Protein AF-0000000075744786 (afdb_homodimer)

Foldseek 3Di:
DDDAQEEAECQLLCFAQNPPHDPVSLLVVLVLRLVLPGQEYEEEAEDDVSLVRCVVCVVVSLCSCVVSNHAYAEYEYEQQLCQDPDPVSNVVSLVSLLSSLVSCVVRVYQEYEYEQFAPPWAWDDPDDVQQCQQQVHDTDTGGDPPDDLVVSVVSSLVSVLSSQVSNVVSNHAYEYEAACRGNRNELVSQLVSCVSSVDPSYAYAAEPLRHLLVVDPSLVSLVSRQPRHAHYEDAAAASHHSAGFAPPPYDDPVLSNLLSCVVRLHQHHYYRNHRDPVCSVPRSVRSSNNVVVVSVSNVVNVND/DDDAQEEAECQLLCFAQNPPHDPVSLLVVLVLRLVLPGQEYEEEAEDDVSLVRCVVCVVVSLVSCVVSNHAYAEYEYEDQLCQDPDPVSNVVSLVSLLSSLVSCVVRPYQEYEYEQFAPPWDWDDPDDVQQCQQQVHDTDTGGDPPDDLVVSVVSSLVSVLSSQVSNVVSNHAYEYEAACRGNRNELVSQLVSCVSSVDPSYAYAAEPLRHLLVVDPSLVSLVSRQPRHAHYEDAAAASNHSARFAPPPYDDPVLSNLLSCVVRLHQHHYYHNHRDPVCSVPRSVRSSNNVVVVSVSNVVNVND

Sequence (608 aa):
MGSPRINLAWLYAITKYGYPPRITDFFSFIDDAVRLGFKAIELEVYGEDNLRAVEEERVRLRDFIESHGLKVVNVAGIFPQLLSPIDGIRERGLELFRRSVELAVFFNADLTQTDTFTPPIEFTGPKPYSTGIVFAERYRVRIPTDFSWRVFWSLLVNAMRGCSRIALDHGLRFAIEPRVGESVANSDAMLRLIDEVNMDNFGAVLDVGHLNAAKELIPLSIEKLGDKILYVHASDNDGRDNYHWSPGRGVVDWDAVFEGLRKFNFRGYVAIDVGGQDIKERLDEEVTQARVFIEEAGSRHGLWMGSPRINLAWLYAITKYGYPPRITDFFSFIDDAVRLGFKAIELEVYGEDNLRAVEEERVRLRDFIESHGLKVVNVAGIFPQLLSPIDGIRERGLELFRRSVELAVFFNADLTQTDTFTPPIEFTGPKPYSTGIVFAERYRVRIPTDFSWRVFWSLLVNAMRGCSRIALDHGLRFAIEPRVGESVANSDAMLRLIDEVNMDNFGAVLDVGHLNAAKELIPLSIEKLGDKILYVHASDNDGRDNYHWSPGRGVVDWDAVFEGLRKFNFRGYVAIDVGGQDIKERLDEEVTQARVFIEEAGSRHGLW

Structure (mmCIF, N/CA/C/O backbone):
data_AF-0000000075744786-model_v1
#
loop_
_entity.id
_entity.type
_entity.pdbx_description
1 polymer 'Xylose isomerase domain protein TIM barrel'
#
loop_
_atom_site.group_PDB
_atom_site.id
_atom_site.type_symbol
_atom_site.label_atom_id
_atom_site.label_alt_id
_atom_site.label_comp_id
_atom_site.label_asym_id
_atom_site.label_entity_id
_atom_site.label_seq_id
_atom_site.pdbx_PDB_ins_code
_atom_site.Cartn_x
_atom_site.Cartn_y
_atom_site.Cartn_z
_atom_site.occupancy
_atom_site.B_iso_or_equiv
_atom_site.auth_seq_id
_atom_site.auth_comp_id
_atom_site.auth_asym_id
_atom_site.auth_atom_id
_atom_site.pdbx_PDB_model_num
ATOM 1 N N . MET A 1 1 ? 20.484 31.344 5.016 1 51.19 1 MET A N 1
ATOM 2 C CA . MET A 1 1 ? 19.797 30.078 5.184 1 51.19 1 MET A CA 1
ATOM 3 C C . MET A 1 1 ? 18.422 30.281 5.797 1 51.19 1 MET A C 1
ATOM 5 O O . MET A 1 1 ? 18.25 31.094 6.707 1 51.19 1 MET A O 1
ATOM 9 N N . GLY A 1 2 ? 17.266 29.953 5.078 1 72.69 2 GLY A N 1
ATOM 10 C CA . GLY A 1 2 ? 15.945 30.359 5.535 1 72.69 2 GLY A CA 1
ATOM 11 C C . GLY A 1 2 ? 15.531 29.688 6.836 1 72.69 2 GLY A C 1
ATOM 12 O O . GLY A 1 2 ? 16.203 28.766 7.309 1 72.69 2 GLY A O 1
ATOM 13 N N . SER A 1 3 ? 14.672 30.188 7.586 1 89.25 3 SER A N 1
ATOM 14 C CA . SER A 1 3 ? 14.148 29.656 8.844 1 89.25 3 SER A CA 1
ATOM 15 C C . SER A 1 3 ? 13.477 28.312 8.648 1 89.25 3 SER A C 1
ATOM 17 O O . SER A 1 3 ? 12.812 28.078 7.633 1 89.25 3 SER A O 1
ATOM 19 N N . PRO A 1 4 ? 13.758 27.406 9.602 1 94.81 4 PRO A N 1
ATOM 20 C CA . PRO A 1 4 ? 13.133 26.094 9.492 1 94.81 4 PRO A CA 1
ATOM 21 C C . PRO A 1 4 ? 11.609 26.172 9.375 1 94.81 4 PRO A C 1
ATOM 23 O O . PRO A 1 4 ? 10.969 26.922 10.109 1 94.81 4 PRO A O 1
ATOM 26 N N . ARG A 1 5 ? 11.102 25.5 8.422 1 97.88 5 ARG A N 1
ATOM 27 C CA . ARG A 1 5 ? 9.656 25.391 8.227 1 97.88 5 ARG A CA 1
ATOM 28 C C . ARG A 1 5 ? 9.109 24.141 8.922 1 97.88 5 ARG A C 1
ATOM 30 O O . ARG A 1 5 ? 8.766 23.156 8.273 1 97.88 5 ARG A O 1
ATOM 37 N N . ILE A 1 6 ? 9.078 24.219 10.242 1 98.56 6 ILE A N 1
ATOM 38 C CA . ILE A 1 6 ? 8.656 23.141 11.117 1 98.56 6 ILE A CA 1
ATOM 39 C C . ILE A 1 6 ? 7.473 23.594 11.969 1 98.56 6 ILE A C 1
ATOM 41 O O . ILE A 1 6 ? 7.445 24.734 12.445 1 98.56 6 ILE A O 1
ATOM 45 N N . ASN A 1 7 ? 6.52 22.797 12.109 1 98.81 7 ASN A N 1
ATOM 46 C CA . ASN A 1 7 ? 5.379 23.141 12.953 1 98.81 7 ASN A CA 1
ATOM 47 C C . ASN A 1 7 ? 4.941 21.953 13.812 1 98.81 7 ASN A C 1
ATOM 49 O O . ASN A 1 7 ? 5.355 20.828 13.57 1 98.81 7 ASN A O 1
ATOM 53 N N . LEU A 1 8 ? 4.152 22.203 14.867 1 98.88 8 LEU A N 1
ATOM 54 C CA . LEU A 1 8 ? 3.537 21.172 15.695 1 98.88 8 LEU A CA 1
ATOM 55 C C . LEU A 1 8 ? 2.236 20.688 15.07 1 98.88 8 LEU A C 1
ATOM 57 O O . LEU A 1 8 ? 1.346 21.484 14.766 1 98.88 8 LEU A O 1
ATOM 61 N N . ALA A 1 9 ? 2.16 19.375 14.828 1 98.75 9 ALA A N 1
ATOM 62 C CA . ALA A 1 9 ? 0.962 18.781 14.242 1 98.75 9 ALA A CA 1
ATOM 63 C C . ALA A 1 9 ? -0.13 18.609 15.289 1 98.75 9 ALA A C 1
ATOM 65 O O . ALA A 1 9 ? 0.149 18.609 16.5 1 98.75 9 ALA A O 1
ATOM 66 N N . TRP A 1 10 ? -1.286 18.375 14.828 1 98.62 10 TRP A N 1
ATOM 67 C CA . TRP A 1 10 ? -2.479 18.344 15.672 1 98.62 10 TRP A CA 1
ATOM 68 C C . TRP A 1 10 ? -2.512 17.062 16.516 1 98.62 10 TRP A C 1
ATOM 70 O O . TRP A 1 10 ? -3.217 17 17.516 1 98.62 10 TRP A O 1
ATOM 80 N N . LEU A 1 11 ? -1.758 16.047 16.094 1 98.38 11 LEU A N 1
ATOM 81 C CA . LEU A 1 11 ? -1.729 14.789 16.828 1 98.38 11 LEU A CA 1
ATOM 82 C C . LEU A 1 11 ? -1.315 15.023 18.281 1 98.38 11 LEU A C 1
ATOM 84 O O . LEU A 1 11 ? -1.771 14.312 19.188 1 98.38 11 LEU A O 1
ATOM 88 N N . TYR A 1 12 ? -0.511 16.016 18.516 1 98.81 12 TYR A N 1
ATOM 89 C CA . TYR A 1 12 ? -0.149 16.375 19.875 1 98.81 12 TYR A CA 1
ATOM 90 C C . TYR A 1 12 ? -1.391 16.703 20.703 1 98.81 12 TYR A C 1
ATOM 92 O O . TYR A 1 12 ? -1.559 16.172 21.812 1 98.81 12 TYR A O 1
ATOM 100 N N . ALA A 1 13 ? -2.258 17.547 20.172 1 98.69 13 ALA A N 1
ATOM 101 C CA . ALA A 1 13 ? -3.482 17.938 20.875 1 98.69 13 ALA A CA 1
ATOM 102 C C . ALA A 1 13 ? -4.387 16.719 21.094 1 98.69 13 ALA A C 1
ATOM 104 O O . ALA A 1 13 ? -4.961 16.562 22.188 1 98.69 13 ALA A O 1
ATOM 105 N N . ILE A 1 14 ? -4.473 15.891 20.062 1 98.12 14 ILE A N 1
ATOM 106 C CA . ILE A 1 14 ? -5.305 14.695 20.156 1 98.12 14 ILE A CA 1
ATOM 107 C C . ILE A 1 14 ? -4.797 13.812 21.297 1 98.12 14 ILE A C 1
ATOM 109 O O . ILE A 1 14 ? -5.582 13.312 22.109 1 98.12 14 ILE A O 1
ATOM 113 N N . THR A 1 15 ? -3.508 13.609 21.328 1 98.19 15 THR A N 1
ATOM 114 C CA . THR A 1 15 ? -2.896 12.727 22.312 1 98.19 15 THR A CA 1
ATOM 115 C C . THR A 1 15 ? -3.07 13.289 23.719 1 98.19 15 THR A C 1
ATOM 117 O O . THR A 1 15 ? -3.426 12.555 24.656 1 98.19 15 THR A O 1
ATOM 120 N N . LYS A 1 16 ? -2.857 14.555 23.844 1 98.06 16 LYS A N 1
ATOM 121 C CA . LYS A 1 16 ? -2.799 15.172 25.156 1 98.06 16 LYS A CA 1
ATOM 122 C C . LYS A 1 16 ? -4.195 15.477 25.688 1 98.06 16 LYS A C 1
ATOM 124 O O . LYS A 1 16 ? -4.465 15.32 26.875 1 98.06 16 LYS A O 1
ATOM 129 N N . TYR A 1 17 ? -5.188 15.891 24.812 1 97.81 17 TYR A N 1
ATOM 130 C CA . TYR A 1 17 ? -6.434 16.484 25.312 1 97.81 17 TYR A CA 1
ATOM 131 C C . TYR A 1 17 ? -7.637 15.664 24.844 1 97.81 17 TYR A C 1
ATOM 133 O O . TYR A 1 17 ? -8.773 15.945 25.234 1 97.81 17 TYR A O 1
ATOM 141 N N . GLY A 1 18 ? -7.453 14.633 24.031 1 96.12 18 GLY A N 1
ATOM 142 C CA . GLY A 1 18 ? -8.555 13.836 23.516 1 96.12 18 GLY A CA 1
ATOM 143 C C . GLY A 1 18 ? -9.039 14.297 22.156 1 96.12 18 GLY A C 1
ATOM 144 O O . GLY A 1 18 ? -8.602 15.336 21.656 1 96.12 18 GLY A O 1
ATOM 145 N N . TYR A 1 19 ? -9.992 13.531 21.5 1 94.06 19 TYR A N 1
ATOM 146 C CA . TYR A 1 19 ? -10.438 13.828 20.156 1 94.06 19 TYR A CA 1
ATOM 147 C C . TYR A 1 19 ? -11.961 13.805 20.062 1 94.06 19 TYR A C 1
ATOM 149 O O . TYR A 1 19 ? -12.594 12.828 20.469 1 94.06 19 TYR A O 1
ATOM 157 N N . PRO A 1 20 ? -12.562 14.914 19.547 1 95.06 20 PRO A N 1
ATOM 158 C CA . PRO A 1 20 ? -11.891 16.172 19.203 1 95.06 20 PRO A CA 1
ATOM 159 C C . PRO A 1 20 ? -11.617 17.047 20.422 1 95.06 20 PRO A C 1
ATOM 161 O O . PRO A 1 20 ? -12.398 17.031 21.375 1 95.06 20 PRO A O 1
ATOM 164 N N . PRO A 1 21 ? -10.531 17.781 20.312 1 94.56 21 PRO A N 1
ATOM 165 C CA . PRO A 1 21 ? -10.289 18.688 21.438 1 94.56 21 PRO A CA 1
ATOM 166 C C . PRO A 1 21 ? -11.359 19.781 21.547 1 94.56 21 PRO A C 1
ATOM 168 O O . PRO A 1 21 ? -11.898 20.234 20.531 1 94.56 21 PRO A O 1
ATOM 171 N N . ARG A 1 22 ? -11.617 20.172 22.922 1 95.25 22 ARG A N 1
ATOM 172 C CA . ARG A 1 22 ? -12.523 21.297 23.172 1 95.25 22 ARG A CA 1
ATOM 173 C C . ARG A 1 22 ? -11.844 22.625 22.844 1 95.25 22 ARG A C 1
ATOM 175 O O . ARG A 1 22 ? -10.617 22.703 22.781 1 95.25 22 ARG A O 1
ATOM 182 N N . ILE A 1 23 ? -12.648 23.578 22.562 1 97.5 23 ILE A N 1
ATOM 183 C CA . ILE A 1 23 ? -12.117 24.891 22.188 1 97.5 23 ILE A CA 1
ATOM 184 C C . ILE A 1 23 ? -11.109 25.359 23.234 1 97.5 23 ILE A C 1
ATOM 186 O O . ILE A 1 23 ? -10.094 25.969 22.891 1 97.5 23 ILE A O 1
ATOM 190 N N . THR A 1 24 ? -11.305 25.125 24.484 1 97.81 24 THR A N 1
ATOM 191 C CA . THR A 1 24 ? -10.352 25.516 25.531 1 97.81 24 THR A CA 1
ATOM 192 C C . THR A 1 24 ? -9.016 24.812 25.328 1 97.81 24 THR A C 1
ATOM 194 O O . THR A 1 24 ? -7.961 25.359 25.656 1 97.81 24 THR A O 1
ATOM 197 N N . ASP A 1 25 ? -9.086 23.562 24.812 1 98.19 25 ASP A N 1
ATOM 198 C CA . ASP A 1 25 ? -7.875 22.781 24.562 1 98.19 25 ASP A CA 1
ATOM 199 C C . ASP A 1 25 ? -7.09 23.359 23.375 1 98.19 25 ASP A C 1
ATOM 201 O O . ASP A 1 25 ? -5.879 23.141 23.266 1 98.19 25 ASP A O 1
ATOM 205 N N . PHE A 1 26 ? -7.789 24.062 22.484 1 98.56 26 PHE A N 1
ATOM 206 C CA . PHE A 1 26 ? -7.074 24.766 21.422 1 98.56 26 PHE A CA 1
ATOM 207 C C . PHE A 1 26 ? -6.09 25.781 22.016 1 98.56 26 PHE A C 1
ATOM 209 O O . PHE A 1 26 ? -4.934 25.844 21.594 1 98.56 26 PHE A O 1
ATOM 216 N N . PHE A 1 27 ? -6.562 26.562 22.953 1 98.62 27 PHE A N 1
ATOM 217 C CA . PHE A 1 27 ? -5.707 27.547 23.594 1 98.62 27 PHE A CA 1
ATOM 218 C C . PHE A 1 27 ? -4.566 26.875 24.344 1 98.62 27 PHE A C 1
ATOM 220 O O . PHE A 1 27 ? -3.422 27.328 24.281 1 98.62 27 PHE A O 1
ATOM 227 N N . SER A 1 28 ? -4.852 25.781 25.047 1 98.69 28 SER A N 1
ATOM 228 C CA . SER A 1 28 ? -3.814 25.031 25.75 1 98.69 28 SER A CA 1
ATOM 229 C C . SER A 1 28 ? -2.768 24.5 24.766 1 98.69 28 SER A C 1
ATOM 231 O O . SER A 1 28 ? -1.574 24.484 25.078 1 98.69 28 SER A O 1
ATOM 233 N N . PHE A 1 29 ? -3.262 24.031 23.688 1 98.75 29 PHE A N 1
ATOM 234 C CA . PHE A 1 29 ? -2.383 23.531 22.625 1 98.75 29 PHE A CA 1
ATOM 235 C C . PHE A 1 29 ? -1.436 24.641 22.156 1 98.75 29 PHE A C 1
ATOM 237 O O . PHE A 1 29 ? -0.245 24.391 21.953 1 98.75 29 PHE A O 1
ATOM 244 N N . ILE A 1 30 ? -1.916 25.828 21.984 1 98.75 30 ILE A N 1
ATOM 245 C CA . ILE A 1 30 ? -1.112 26.969 21.562 1 98.75 30 ILE A CA 1
ATOM 246 C C . ILE A 1 30 ? -0.05 27.281 22.609 1 98.75 30 ILE A C 1
ATOM 248 O O . ILE A 1 30 ? 1.122 27.469 22.281 1 98.75 30 ILE A O 1
ATOM 252 N N . ASP A 1 31 ? -0.468 27.234 23.859 1 98.75 31 ASP A N 1
ATOM 253 C CA . ASP A 1 31 ? 0.482 27.438 24.938 1 98.75 31 ASP A CA 1
ATOM 254 C C . ASP A 1 31 ? 1.591 26.391 24.906 1 98.75 31 ASP A C 1
ATOM 256 O O . ASP A 1 31 ? 2.764 26.719 25.109 1 98.75 31 ASP A O 1
ATOM 260 N N . ASP A 1 32 ? 1.202 25.203 24.703 1 98.81 32 ASP A N 1
ATOM 261 C CA . ASP A 1 32 ? 2.166 24.109 24.641 1 98.81 32 ASP A CA 1
ATOM 262 C C . ASP A 1 32 ? 3.137 24.281 23.484 1 98.81 32 ASP A C 1
ATOM 264 O O . ASP A 1 32 ? 4.336 24.047 23.625 1 98.81 32 ASP A O 1
ATOM 268 N N . ALA A 1 33 ? 2.6 24.656 22.344 1 98.88 33 ALA A N 1
ATOM 269 C CA . ALA A 1 33 ? 3.447 24.859 21.172 1 98.88 33 ALA A CA 1
ATOM 270 C C . ALA A 1 33 ? 4.527 25.906 21.469 1 98.88 33 ALA A C 1
ATOM 272 O O . ALA A 1 33 ? 5.695 25.703 21.125 1 98.88 33 ALA A O 1
ATOM 273 N N . VAL A 1 34 ? 4.113 27.016 22.094 1 98.62 34 VAL A N 1
ATOM 274 C CA . VAL A 1 34 ? 5.055 28.078 22.453 1 98.62 34 VAL A CA 1
ATOM 275 C C . VAL A 1 34 ? 6.09 27.531 23.438 1 98.62 34 VAL A C 1
ATOM 277 O O . VAL A 1 34 ? 7.297 27.703 23.25 1 98.62 34 VAL A O 1
ATOM 280 N N . ARG A 1 35 ? 5.625 26.828 24.422 1 98.62 35 ARG A N 1
ATOM 281 C CA . ARG A 1 35 ? 6.492 26.266 25.453 1 98.62 35 ARG A CA 1
ATOM 282 C C . ARG A 1 35 ? 7.5 25.297 24.859 1 98.62 35 ARG A C 1
ATOM 284 O O . ARG A 1 35 ? 8.648 25.234 25.312 1 98.62 35 ARG A O 1
ATOM 291 N N . LEU A 1 36 ? 7.117 24.609 23.875 1 98.62 36 LEU A N 1
ATOM 292 C CA . LEU A 1 36 ? 7.941 23.547 23.281 1 98.62 36 LEU A CA 1
ATOM 293 C C . LEU A 1 36 ? 8.828 24.109 22.188 1 98.62 36 LEU A C 1
ATOM 295 O O . LEU A 1 36 ? 9.602 23.359 21.578 1 98.62 36 LEU A O 1
ATOM 299 N N . GLY A 1 37 ? 8.641 25.391 21.844 1 97.75 37 GLY A N 1
ATOM 300 C CA . GLY A 1 37 ? 9.602 26.062 20.984 1 97.75 37 GLY A CA 1
ATOM 301 C C . GLY A 1 37 ? 9.172 26.141 19.531 1 97.75 37 GLY A C 1
ATOM 302 O O . GLY A 1 37 ? 9.992 26.406 18.656 1 97.75 37 GLY A O 1
ATOM 303 N N . PHE A 1 38 ? 7.922 25.938 19.266 1 98.56 38 PHE A N 1
ATOM 304 C CA . PHE A 1 38 ? 7.445 26 17.891 1 98.56 38 PHE A CA 1
ATOM 305 C C . PHE A 1 38 ? 7.094 27.422 17.5 1 98.56 38 PHE A C 1
ATOM 307 O O . PHE A 1 38 ? 6.75 28.25 18.359 1 98.56 38 PHE A O 1
ATOM 314 N N . LYS A 1 39 ? 7.199 27.688 16.188 1 97.94 39 LYS A N 1
ATOM 315 C CA . LYS A 1 39 ? 6.82 28.984 15.641 1 97.94 39 LYS A CA 1
ATOM 316 C C . LYS A 1 39 ? 5.645 28.844 14.672 1 97.94 39 LYS A C 1
ATOM 318 O O . LYS A 1 39 ? 5.156 29.844 14.141 1 97.94 39 LYS A O 1
ATOM 323 N N . ALA A 1 40 ? 5.215 27.641 14.477 1 98.75 40 ALA A N 1
ATOM 324 C CA . ALA A 1 40 ? 4.078 27.359 13.609 1 98.75 40 ALA A CA 1
ATOM 325 C C . ALA A 1 40 ? 3.285 26.156 14.109 1 98.75 40 ALA A C 1
ATOM 327 O O . ALA A 1 40 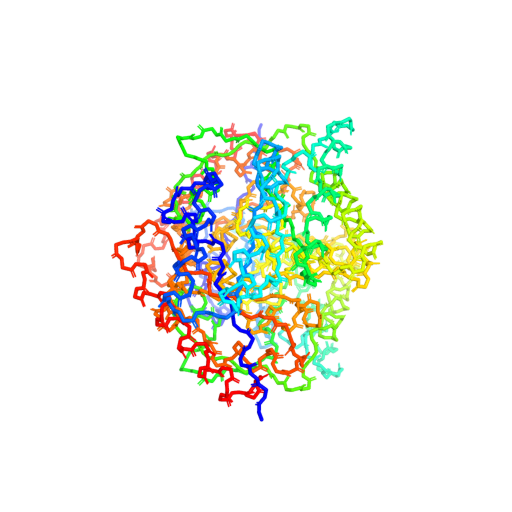? 3.822 25.312 14.82 1 98.75 40 ALA A O 1
ATOM 328 N N . ILE A 1 41 ? 1.977 26.141 13.75 1 98.88 41 ILE A N 1
ATOM 329 C CA . ILE A 1 41 ? 1.08 25.078 14.172 1 98.88 41 ILE A CA 1
ATOM 330 C C . ILE A 1 41 ? 0.093 24.75 13.047 1 98.88 41 ILE A C 1
ATOM 332 O O . ILE A 1 41 ? 0.023 25.484 12.055 1 98.88 41 ILE A O 1
ATOM 336 N N . GLU A 1 42 ? -0.56 23.625 13.125 1 98.69 42 GLU A N 1
ATOM 337 C CA . GLU A 1 42 ? -1.77 23.359 12.359 1 98.69 42 GLU A CA 1
ATOM 338 C C . GLU A 1 42 ? -2.99 23.25 13.266 1 98.69 42 GLU A C 1
ATOM 340 O O . GLU A 1 42 ? -2.854 23.016 14.469 1 98.69 42 GLU A O 1
ATOM 345 N N . LEU A 1 43 ? -4.137 23.516 12.781 1 98.75 43 LEU A N 1
ATOM 346 C CA . LEU A 1 43 ? -5.406 23.328 13.477 1 98.75 43 LEU A CA 1
ATOM 347 C C . LEU A 1 43 ? -6.289 22.328 12.742 1 98.75 43 LEU A C 1
ATOM 349 O O . LEU A 1 43 ? -6.184 22.172 11.523 1 98.75 43 LEU A O 1
ATOM 353 N N . GLU A 1 44 ? -7.074 21.672 13.5 1 98.62 44 GLU A N 1
ATOM 354 C CA . GLU A 1 44 ? -8.031 20.734 12.938 1 98.62 44 GLU A CA 1
ATOM 355 C C . GLU A 1 44 ? -9.422 20.922 13.547 1 98.62 44 GLU A C 1
ATOM 357 O O . GLU A 1 44 ? -9.547 21.141 14.75 1 98.62 44 GLU A O 1
ATOM 362 N N . VAL A 1 45 ? -10.438 20.969 12.703 1 98.12 45 VAL A N 1
ATOM 363 C CA . VAL A 1 45 ? -11.828 20.969 13.164 1 98.12 45 VAL A CA 1
ATOM 364 C C . VAL A 1 45 ? -12.508 19.656 12.742 1 98.12 45 VAL A C 1
ATOM 366 O O . VAL A 1 45 ? -12.305 19.172 11.625 1 98.12 45 VAL A O 1
ATOM 369 N N . TYR A 1 46 ? -13.203 19.078 13.656 1 97.94 46 TYR A N 1
ATOM 370 C CA . TYR A 1 46 ? -13.875 17.812 13.422 1 97.94 46 TYR A CA 1
ATOM 371 C C . TYR A 1 46 ? -15.383 17.953 13.617 1 97.94 46 TYR A C 1
ATOM 373 O O . TYR A 1 46 ? -15.852 18.172 14.742 1 97.94 46 TYR A O 1
ATOM 381 N N . GLY A 1 47 ? -16.141 17.766 12.602 1 97.69 47 GLY A N 1
ATOM 382 C CA . GLY A 1 47 ? -17.594 17.797 12.703 1 97.69 47 GLY A CA 1
ATOM 383 C C . GLY A 1 47 ? -18.156 19.203 12.836 1 97.69 47 GLY A C 1
ATOM 384 O O . GLY A 1 47 ? -17.391 20.156 13.016 1 97.69 47 GLY A O 1
ATOM 385 N N . GLU A 1 48 ? -19.406 19.25 12.766 1 97.5 48 GLU A N 1
ATOM 386 C CA . GLU A 1 48 ? -20.094 20.531 12.695 1 97.5 48 GLU A CA 1
ATOM 387 C C . GLU A 1 48 ? -20.031 21.266 14.039 1 97.5 48 GLU A C 1
ATOM 389 O O . GLU A 1 48 ? -19.859 22.484 14.078 1 97.5 48 GLU A O 1
ATOM 394 N N . ASP A 1 49 ? -20.156 20.578 15.117 1 97.81 49 ASP A N 1
ATOM 395 C CA . ASP A 1 49 ? -20.156 21.203 16.438 1 97.81 49 ASP A CA 1
ATOM 396 C C . ASP A 1 49 ? -18.797 21.797 16.766 1 97.81 49 ASP A C 1
ATOM 398 O O . ASP A 1 49 ? -18.719 22.922 17.266 1 97.81 49 ASP A O 1
ATOM 402 N N . ASN A 1 50 ? -17.781 21.031 16.5 1 98.19 50 ASN A N 1
ATOM 403 C CA . ASN A 1 50 ? -16.422 21.531 16.719 1 98.19 50 ASN A CA 1
ATOM 404 C C . ASN A 1 50 ? -16.109 22.719 15.828 1 98.19 50 ASN A C 1
ATOM 406 O O . ASN A 1 50 ? -15.508 23.703 16.281 1 98.19 50 ASN A O 1
ATOM 410 N N . LEU A 1 51 ? -16.562 22.672 14.602 1 98.44 51 LEU A N 1
ATOM 411 C CA . LEU A 1 51 ? -16.391 23.766 13.656 1 98.44 51 LEU A CA 1
ATOM 412 C C . LEU A 1 51 ? -17.062 25.031 14.18 1 98.44 51 LEU A C 1
ATOM 414 O O . LEU A 1 51 ? -16.469 26.109 14.18 1 98.44 51 LEU A O 1
ATOM 418 N N . ARG A 1 52 ? -18.266 24.891 14.633 1 98.31 52 ARG A N 1
ATOM 419 C CA . ARG A 1 52 ? -19.016 26.016 15.156 1 98.31 52 ARG A CA 1
ATOM 420 C C . ARG A 1 52 ? -18.312 26.641 16.359 1 98.31 52 ARG A C 1
ATOM 422 O O . ARG A 1 52 ? -18.234 27.875 16.469 1 98.31 52 ARG A O 1
ATOM 429 N N . ALA A 1 53 ? -17.797 25.844 17.188 1 98.44 53 ALA A N 1
ATOM 430 C CA . ALA A 1 53 ? -17.109 26.344 18.375 1 98.44 53 ALA A CA 1
ATOM 431 C C . ALA A 1 53 ? -15.867 27.141 17.984 1 98.44 53 ALA A C 1
ATOM 433 O O . ALA A 1 53 ? -15.602 28.203 18.578 1 98.44 53 ALA A O 1
ATOM 434 N N . VAL A 1 54 ? -15.148 26.641 17.047 1 98.56 54 VAL A N 1
ATOM 435 C CA . VAL A 1 54 ? -13.938 27.328 16.594 1 98.56 54 VAL A CA 1
ATOM 436 C C . VAL A 1 54 ? -14.32 28.641 15.906 1 98.56 54 VAL A C 1
ATOM 438 O O . VAL A 1 54 ? -13.68 29.672 16.125 1 98.56 54 VAL A O 1
ATOM 441 N N . GLU A 1 55 ? -15.359 28.609 15.094 1 98.56 55 GLU A N 1
ATOM 442 C CA . GLU A 1 55 ? -15.836 29.812 14.414 1 98.56 55 GLU A CA 1
ATOM 443 C C . GLU A 1 55 ? -16.234 30.891 15.414 1 98.56 55 GLU A C 1
ATOM 445 O O . GLU A 1 55 ? -15.914 32.062 15.219 1 98.56 55 GLU A O 1
ATOM 450 N N . GLU A 1 56 ? -16.844 30.484 16.406 1 98.62 56 GLU A N 1
ATOM 451 C CA . GLU A 1 56 ? -17.312 31.438 17.422 1 98.62 56 GLU A CA 1
ATOM 452 C C . GLU A 1 56 ? -16.156 32.094 18.141 1 98.62 56 GLU A C 1
ATOM 454 O O . GLU A 1 56 ? -16.25 33.25 18.547 1 98.62 56 GLU A O 1
ATOM 459 N N . GLU A 1 57 ? -15.078 31.391 18.266 1 98.62 57 GLU A N 1
ATOM 460 C CA . GLU A 1 57 ? -13.938 31.906 19.016 1 98.62 57 GLU A CA 1
ATOM 461 C C . GLU A 1 57 ? -12.797 32.312 18.094 1 98.62 57 GLU A C 1
ATOM 463 O O . GLU A 1 57 ? -11.68 32.562 18.547 1 98.62 57 GLU A O 1
ATOM 468 N N . ARG A 1 58 ? -13.062 32.375 16.812 1 98.5 58 ARG A N 1
ATOM 469 C CA . ARG A 1 58 ? -11.992 32.469 15.82 1 98.5 58 ARG A CA 1
ATOM 470 C C . ARG A 1 58 ? -11.172 33.75 16.016 1 98.5 58 ARG A C 1
ATOM 472 O O . ARG A 1 58 ? -9.953 33.719 15.844 1 98.5 58 ARG A O 1
ATOM 479 N N . VAL A 1 59 ? -11.773 34.906 16.406 1 98.81 59 VAL A N 1
ATOM 480 C CA . VAL A 1 59 ? -11.055 36.156 16.594 1 98.81 59 VAL A CA 1
ATOM 481 C C . VAL A 1 59 ? -10.117 36.031 17.797 1 98.81 59 VAL A C 1
ATOM 483 O O . VAL A 1 59 ? -8.938 36.375 17.719 1 98.81 59 VAL A O 1
ATOM 486 N N . ARG A 1 60 ? -10.664 35.562 18.891 1 98.69 60 ARG A N 1
ATOM 487 C CA . ARG A 1 60 ? -9.852 35.375 20.094 1 98.69 60 ARG A CA 1
ATOM 488 C C . ARG A 1 60 ? -8.703 34.406 19.828 1 98.69 60 ARG A C 1
ATOM 490 O O . ARG A 1 60 ? -7.582 34.625 20.297 1 98.69 60 ARG A O 1
ATOM 497 N N . LEU A 1 61 ? -9.023 33.375 19.188 1 98.62 61 LEU A N 1
ATOM 498 C CA . LEU A 1 61 ? -8.008 32.375 18.859 1 98.62 61 LEU A CA 1
ATOM 499 C C . LEU A 1 61 ? -6.914 32.969 17.984 1 98.62 61 LEU A C 1
ATOM 501 O O . LEU A 1 61 ? -5.727 32.781 18.234 1 98.62 61 LEU A O 1
ATOM 505 N N . ARG A 1 62 ? -7.293 33.688 16.906 1 98.56 62 ARG A N 1
ATOM 506 C CA . ARG A 1 62 ? -6.328 34.344 16.031 1 98.56 62 ARG A CA 1
ATOM 507 C C . ARG A 1 62 ? -5.43 35.281 16.828 1 98.56 62 ARG A C 1
ATOM 509 O O . ARG A 1 62 ? -4.207 35.25 16.688 1 98.56 62 ARG A O 1
ATOM 516 N N . ASP A 1 63 ? -6.051 36.094 17.641 1 98.62 63 ASP A N 1
ATOM 517 C CA . ASP A 1 63 ? -5.289 37.062 18.422 1 98.62 63 ASP A CA 1
ATOM 518 C C . ASP A 1 63 ? -4.309 36.375 19.359 1 98.62 63 ASP A C 1
ATOM 520 O O . ASP A 1 63 ? -3.182 36.812 19.547 1 98.62 63 ASP A O 1
ATOM 524 N N . PHE A 1 64 ? -4.793 35.312 19.953 1 98.69 64 PHE A N 1
ATOM 525 C CA . PHE A 1 64 ? -3.957 34.531 20.859 1 98.69 64 PHE A CA 1
ATOM 526 C C . PHE A 1 64 ? -2.771 33.906 20.109 1 98.69 64 PHE A C 1
ATOM 528 O O . PHE A 1 64 ? -1.635 34 20.578 1 98.69 64 PHE A O 1
ATOM 535 N N . ILE A 1 65 ? -2.975 33.375 18.969 1 98.75 65 ILE A N 1
ATOM 536 C CA . ILE A 1 65 ? -1.936 32.781 18.141 1 98.75 65 ILE A CA 1
ATOM 537 C C . ILE A 1 65 ? -0.92 33.844 17.734 1 98.75 65 ILE A C 1
ATOM 539 O O . ILE A 1 65 ? 0.286 33.656 17.922 1 98.75 65 ILE A O 1
ATOM 543 N N . GLU A 1 66 ? -1.403 35 17.266 1 98.19 66 GLU A N 1
ATOM 544 C CA . GLU A 1 66 ? -0.545 36.062 16.766 1 98.19 66 GLU A CA 1
ATOM 545 C C . GLU A 1 66 ? 0.25 36.688 17.891 1 98.19 66 GLU A C 1
ATOM 547 O O . GLU A 1 66 ? 1.415 37.062 17.719 1 98.19 66 GLU A O 1
ATOM 552 N N . SER A 1 67 ? -0.393 36.844 19.016 1 98.25 67 SER A N 1
ATOM 553 C CA . SER A 1 67 ? 0.28 37.469 20.156 1 98.25 67 SER A CA 1
ATOM 554 C C . SER A 1 67 ? 1.445 36.625 20.641 1 98.25 67 SER A C 1
ATOM 556 O O . SER A 1 67 ? 2.373 37.125 21.281 1 98.25 67 SER A O 1
ATOM 558 N N . HIS A 1 68 ? 1.437 35.375 20.375 1 98.25 68 HIS A N 1
ATOM 559 C CA . HIS A 1 68 ? 2.508 34.469 20.781 1 98.25 68 HIS A CA 1
ATOM 560 C C . HIS A 1 68 ? 3.506 34.25 19.641 1 98.25 68 HIS A C 1
ATOM 562 O O . HIS A 1 68 ? 4.414 33.406 19.766 1 98.25 68 HIS A O 1
ATOM 568 N N . GLY A 1 69 ? 3.262 34.906 18.562 1 97.38 69 GLY A N 1
ATOM 569 C CA . GLY A 1 69 ? 4.191 34.875 17.438 1 97.38 69 GLY A CA 1
ATOM 570 C C . GLY A 1 69 ? 4.105 33.562 16.656 1 97.38 69 GLY A C 1
ATOM 571 O O . GLY A 1 69 ? 5.07 33.188 16 1 97.38 69 GLY A O 1
ATOM 572 N N . LEU A 1 70 ? 2.998 32.844 16.75 1 98.38 70 LEU A N 1
ATOM 573 C CA . LEU A 1 70 ? 2.805 31.594 16.031 1 98.38 70 LEU A CA 1
ATOM 574 C C . LEU A 1 70 ? 2.123 31.844 14.688 1 98.38 70 LEU A C 1
ATOM 576 O O . LEU A 1 70 ? 1.365 32.812 14.531 1 98.38 70 LEU A O 1
ATOM 580 N N . LYS A 1 71 ? 2.422 30.969 13.773 1 97.94 71 LYS A N 1
ATOM 581 C CA . LYS A 1 71 ? 1.764 30.938 12.469 1 97.94 71 LYS A CA 1
ATOM 582 C C . LYS A 1 71 ? 0.934 29.672 12.305 1 97.94 71 LYS A C 1
ATOM 584 O O . LYS A 1 71 ? 1.351 28.594 12.727 1 97.94 71 LYS A O 1
ATOM 589 N N . VAL A 1 72 ? -0.232 29.797 11.672 1 98.81 72 VAL A N 1
ATOM 590 C CA . VAL A 1 72 ? -1.029 28.641 11.297 1 98.81 72 VAL A CA 1
ATOM 591 C C . VAL A 1 72 ? -0.709 28.234 9.859 1 98.81 72 VAL A C 1
ATOM 593 O O . VAL A 1 72 ? -0.91 29.016 8.93 1 98.81 72 VAL A O 1
ATOM 596 N N . VAL A 1 73 ? -0.276 26.984 9.656 1 98.31 73 VAL A N 1
ATOM 597 C CA . VAL A 1 73 ? 0.198 26.594 8.328 1 98.31 73 VAL A CA 1
ATOM 598 C C . VAL A 1 73 ? -0.89 25.812 7.602 1 98.31 73 VAL A C 1
ATOM 600 O O . VAL A 1 73 ? -0.911 25.766 6.371 1 98.31 73 VAL A O 1
ATOM 603 N N . ASN A 1 74 ? -1.727 25.172 8.32 1 98.69 74 ASN A N 1
ATOM 604 C CA . ASN A 1 74 ? -2.758 24.281 7.809 1 98.69 74 ASN A CA 1
ATOM 605 C C . ASN A 1 74 ? -3.988 24.266 8.711 1 98.69 74 ASN A C 1
ATOM 607 O O . ASN A 1 74 ? -3.867 24.312 9.938 1 98.69 74 ASN A O 1
ATOM 611 N N . VAL A 1 75 ? -5.168 24.328 8.125 1 98.88 75 VAL A N 1
ATOM 612 C CA . VAL A 1 75 ? -6.418 24.047 8.828 1 98.88 75 VAL A CA 1
ATOM 613 C C . VAL A 1 75 ? -7.109 22.844 8.188 1 98.88 75 VAL A C 1
ATOM 615 O O . VAL A 1 75 ? -7.594 22.938 7.055 1 98.88 75 VAL A O 1
ATOM 618 N N . ALA A 1 76 ? -7.148 21.797 8.922 1 98.75 76 ALA A N 1
ATOM 619 C CA . ALA A 1 76 ? -7.777 20.578 8.43 1 98.75 76 ALA A CA 1
ATOM 620 C C . ALA A 1 76 ? -9.25 20.5 8.836 1 98.75 76 ALA A C 1
ATOM 622 O O . ALA A 1 76 ? -9.586 20.75 10 1 98.75 76 ALA A O 1
ATOM 623 N N . GLY A 1 77 ? -10.109 20.297 7.879 1 98.69 77 GLY A N 1
ATOM 624 C CA . GLY A 1 77 ? -11.523 20.047 8.133 1 98.69 77 GLY A CA 1
ATOM 625 C C . GLY A 1 77 ? -11.922 18.594 7.926 1 98.69 77 GLY A C 1
ATOM 626 O O . GLY A 1 77 ? -11.852 18.078 6.805 1 98.69 77 GLY A O 1
ATOM 627 N N . ILE A 1 78 ? -12.391 17.969 8.977 1 98.38 78 ILE A N 1
ATOM 628 C CA . ILE A 1 78 ? -12.703 16.547 8.945 1 98.38 78 ILE A CA 1
ATOM 629 C C . ILE A 1 78 ? -14.219 16.344 9.031 1 98.38 78 ILE A C 1
ATOM 631 O O . ILE A 1 78 ? -14.812 16.5 10.094 1 98.38 78 ILE A O 1
ATOM 635 N N . PHE A 1 79 ? -14.773 16 7.891 1 98.19 79 PHE A N 1
ATOM 636 C CA . PHE A 1 79 ? -16.219 15.867 7.785 1 98.19 79 PHE A CA 1
ATOM 637 C C . PHE A 1 79 ? -16.594 14.586 7.035 1 98.19 79 PHE A C 1
ATOM 639 O O . PHE A 1 79 ? -16.719 14.602 5.809 1 98.19 79 PHE A O 1
ATOM 646 N N . PRO A 1 80 ? -16.906 13.453 7.73 1 94.88 80 PRO A N 1
ATOM 647 C CA . PRO A 1 80 ? -17.219 12.18 7.082 1 94.88 80 PRO A CA 1
ATOM 648 C C . PRO A 1 80 ? -18.375 12.281 6.09 1 94.88 80 PRO A C 1
ATOM 650 O O . PRO A 1 80 ? -18.484 11.461 5.18 1 94.88 80 PRO A O 1
ATOM 653 N N . GLN A 1 81 ? -19.219 13.344 6.246 1 96.44 81 GLN A N 1
ATOM 654 C CA . GLN A 1 81 ? -20.344 13.586 5.34 1 96.44 81 GLN A CA 1
ATOM 655 C C . GLN A 1 81 ? -19.875 13.711 3.898 1 96.44 81 GLN A C 1
ATOM 657 O O . GLN A 1 81 ? -20.625 13.453 2.963 1 96.44 81 GLN A O 1
ATOM 662 N N . LEU A 1 82 ? -18.609 14.031 3.723 1 97.62 82 LEU A N 1
ATOM 663 C CA . LEU A 1 82 ? -18.047 14.312 2.402 1 97.62 82 LEU A CA 1
ATOM 664 C C . LEU A 1 82 ? -18.141 13.078 1.506 1 97.62 82 LEU A C 1
ATOM 666 O O . LEU A 1 82 ? -18.203 13.203 0.281 1 97.62 82 LEU A O 1
ATOM 670 N N . LEU A 1 83 ? -18.125 11.867 2.164 1 96.75 83 LEU A N 1
ATOM 671 C CA . LEU A 1 83 ? -18.078 10.641 1.366 1 96.75 83 LEU A CA 1
ATOM 672 C C . LEU A 1 83 ? -19.359 9.82 1.562 1 96.75 83 LEU A C 1
ATOM 674 O O . LEU A 1 83 ? -19.359 8.609 1.335 1 96.75 83 LEU A O 1
ATOM 678 N N . SER A 1 84 ? -20.422 10.477 1.96 1 95 84 SER A N 1
ATOM 679 C CA . SER A 1 84 ? -21.719 9.812 2.053 1 95 84 SER A CA 1
ATOM 680 C C . SER A 1 84 ? -22.281 9.484 0.671 1 95 84 SER A C 1
ATOM 682 O O . SER A 1 84 ? -22.156 10.289 -0.256 1 95 84 SER A O 1
ATOM 684 N N . PRO A 1 85 ? -22.844 8.32 0.527 1 91.25 85 PRO A N 1
ATOM 685 C CA . PRO A 1 85 ? -23.5 7.996 -0.748 1 91.25 85 PRO A CA 1
ATOM 686 C C . PRO A 1 85 ? -24.781 8.781 -0.967 1 91.25 85 PRO A C 1
ATOM 688 O O . PRO A 1 85 ? -25.344 8.758 -2.066 1 91.25 85 PRO A O 1
ATOM 691 N N . ILE A 1 86 ? -25.25 9.406 0.073 1 93.62 86 ILE A N 1
ATOM 692 C CA . ILE A 1 86 ? -26.469 10.188 -0.018 1 93.62 86 ILE A CA 1
ATOM 693 C C . ILE A 1 86 ? -26.141 11.625 -0.42 1 93.62 86 ILE A C 1
ATOM 695 O O . ILE A 1 86 ? -25.438 12.336 0.304 1 93.62 86 ILE A O 1
ATOM 699 N N . ASP A 1 87 ? -26.719 12.07 -1.46 1 93.25 87 ASP A N 1
ATOM 700 C CA . ASP A 1 87 ? -26.375 13.359 -2.066 1 93.25 87 ASP A CA 1
ATOM 701 C C . ASP A 1 87 ? -26.562 14.5 -1.066 1 93.25 87 ASP A C 1
ATOM 703 O O . ASP A 1 87 ? -25.672 15.336 -0.912 1 93.25 87 ASP A O 1
ATOM 707 N N . GLY A 1 88 ? -27.656 14.578 -0.407 1 95.69 88 GLY A N 1
ATOM 708 C CA . GLY A 1 88 ? -27.922 15.641 0.544 1 95.69 88 GLY A CA 1
ATOM 709 C C . GLY A 1 88 ? -26.906 15.719 1.661 1 95.69 88 GLY A C 1
ATOM 710 O O . GLY A 1 88 ? -26.516 16.812 2.078 1 95.69 88 GLY A O 1
ATOM 711 N N . ILE A 1 89 ? -26.5 14.625 2.09 1 97.19 89 ILE A N 1
ATOM 712 C CA . ILE A 1 89 ? -25.5 14.547 3.152 1 97.19 89 ILE A CA 1
ATOM 713 C C . ILE A 1 89 ? -24.141 14.969 2.611 1 97.19 89 ILE A C 1
ATOM 715 O O . ILE A 1 89 ? -23.406 15.695 3.273 1 97.19 89 ILE A O 1
ATOM 719 N N . ARG A 1 90 ? -23.781 14.531 1.428 1 96.75 90 ARG A N 1
ATOM 720 C CA . ARG A 1 90 ? -22.531 14.891 0.792 1 96.75 90 ARG A CA 1
ATOM 721 C C . ARG A 1 90 ? -22.453 16.391 0.556 1 96.75 90 ARG A C 1
ATOM 723 O O . ARG A 1 90 ? -21.391 17 0.739 1 96.75 90 ARG A O 1
ATOM 730 N N . GLU A 1 91 ? -23.562 17.016 0.145 1 97.31 91 GLU A N 1
ATOM 731 C CA . GLU A 1 91 ? -23.609 18.453 -0.056 1 97.31 91 GLU A CA 1
ATOM 732 C C . GLU A 1 91 ? -23.359 19.203 1.25 1 97.31 91 GLU A C 1
ATOM 734 O O . GLU A 1 91 ? -22.688 20.234 1.262 1 97.31 91 GLU A O 1
ATOM 739 N N . ARG A 1 92 ? -23.969 18.672 2.275 1 98.06 92 ARG A N 1
ATOM 740 C CA . ARG A 1 92 ? -23.703 19.25 3.588 1 98.06 92 ARG A CA 1
ATOM 741 C C . ARG A 1 92 ? -22.219 19.156 3.951 1 98.06 92 ARG A C 1
ATOM 743 O O . ARG A 1 92 ? -21.656 20.078 4.535 1 98.06 92 ARG A O 1
ATOM 750 N N . GLY A 1 93 ? -21.625 18.047 3.629 1 98.31 93 GLY A N 1
ATOM 751 C CA . GLY A 1 93 ? -20.188 17.875 3.842 1 98.31 93 GLY A CA 1
ATOM 752 C C . GLY A 1 93 ? -19.359 18.922 3.127 1 98.31 93 GLY A C 1
ATOM 753 O O . GLY A 1 93 ? -18.438 19.484 3.709 1 98.31 93 GLY A O 1
ATOM 754 N N . LEU A 1 94 ? -19.734 19.219 1.92 1 98.5 94 LEU A N 1
ATOM 755 C CA . LEU A 1 94 ? -19.031 20.219 1.133 1 98.5 94 LEU A CA 1
ATOM 756 C C . LEU A 1 94 ? -19.219 21.609 1.729 1 98.5 94 LEU A C 1
ATOM 758 O O . LEU A 1 94 ? -18.281 22.422 1.725 1 98.5 94 LEU A O 1
ATOM 762 N N . GLU A 1 95 ? -20.359 21.844 2.223 1 98.69 95 GLU A N 1
ATOM 763 C CA . GLU A 1 95 ? -20.609 23.125 2.873 1 98.69 95 GLU A CA 1
ATOM 764 C C . GLU A 1 95 ? -19.766 23.281 4.133 1 98.69 95 GLU A C 1
ATOM 766 O O . GLU A 1 95 ? -19.203 24.359 4.375 1 98.69 95 GLU A O 1
ATOM 771 N N . LEU A 1 96 ? -19.766 22.266 4.906 1 98.81 96 LEU A N 1
ATOM 772 C CA . LEU A 1 96 ? -18.938 22.297 6.113 1 98.81 96 LEU A CA 1
ATOM 773 C C . LEU A 1 96 ? -17.469 22.484 5.762 1 98.81 96 LEU A C 1
ATOM 775 O O . LEU A 1 96 ? -16.75 23.234 6.43 1 98.81 96 LEU A O 1
ATOM 779 N N . PHE A 1 97 ? -17.047 21.797 4.73 1 98.88 97 PHE A N 1
ATOM 780 C CA . PHE A 1 97 ? -15.656 21.938 4.285 1 98.88 97 PHE A CA 1
ATOM 781 C C . PHE A 1 97 ? -15.375 23.375 3.854 1 98.88 97 PHE A C 1
ATOM 783 O O . PHE A 1 97 ? -14.32 23.922 4.172 1 98.88 97 PHE A O 1
ATOM 790 N N . ARG A 1 98 ? -16.266 23.969 3.107 1 98.88 98 ARG A N 1
ATOM 791 C CA . ARG A 1 98 ? -16.125 25.359 2.705 1 98.88 98 ARG A CA 1
ATOM 792 C C . ARG A 1 98 ? -15.914 26.266 3.92 1 98.88 98 ARG A C 1
ATOM 794 O O . ARG A 1 98 ? -15.047 27.141 3.908 1 98.88 98 ARG A O 1
ATOM 801 N N . ARG A 1 99 ? -16.672 26.047 4.93 1 98.88 99 ARG A N 1
ATOM 802 C CA . ARG A 1 99 ? -16.547 26.844 6.148 1 98.88 99 ARG A CA 1
ATOM 803 C C . ARG A 1 99 ? -15.172 26.641 6.789 1 98.88 99 ARG A C 1
ATOM 805 O O . ARG A 1 99 ? -14.578 27.594 7.312 1 98.88 99 ARG A O 1
ATOM 812 N N . SER A 1 100 ? -14.68 25.406 6.75 1 98.88 100 SER A N 1
ATOM 813 C CA . SER A 1 100 ? -13.344 25.156 7.285 1 98.88 100 SER A CA 1
ATOM 814 C C . SER A 1 100 ? -12.273 25.844 6.441 1 98.88 100 SER A C 1
ATOM 816 O O . SER A 1 100 ? -11.258 26.297 6.969 1 98.88 100 SER A O 1
ATOM 818 N N . VAL A 1 101 ? -12.492 25.891 5.152 1 98.88 101 VAL A N 1
ATOM 819 C CA . VAL A 1 101 ? -11.586 26.594 4.246 1 98.88 101 VAL A CA 1
ATOM 820 C C . VAL A 1 101 ? -11.602 28.094 4.559 1 98.88 101 VAL A C 1
ATOM 822 O O . VAL A 1 101 ? -10.547 28.734 4.566 1 98.88 101 VAL A O 1
ATOM 825 N N . GLU A 1 102 ? -12.711 28.609 4.824 1 98.88 102 GLU A N 1
ATOM 826 C CA . GLU A 1 102 ? -12.828 30.016 5.211 1 98.88 102 GLU A CA 1
ATOM 827 C C . GLU A 1 102 ? -12.07 30.297 6.504 1 98.88 102 GLU A C 1
ATOM 829 O O . GLU A 1 102 ? -11.477 31.359 6.664 1 98.88 102 GLU A O 1
ATOM 834 N N . LEU A 1 103 ? -12.102 29.359 7.41 1 98.81 103 LEU A N 1
ATOM 835 C CA . LEU A 1 103 ? -11.297 29.484 8.625 1 98.81 103 LEU A CA 1
ATOM 836 C C . LEU A 1 103 ? -9.812 29.5 8.289 1 98.81 103 LEU A C 1
ATOM 838 O O . LEU A 1 103 ? -9.047 30.266 8.898 1 98.81 103 LEU A O 1
ATOM 842 N N . ALA A 1 104 ? -9.43 28.625 7.355 1 98.88 104 ALA A N 1
ATOM 843 C CA . ALA A 1 104 ? -8.031 28.609 6.941 1 98.88 104 ALA A CA 1
ATOM 844 C C . ALA A 1 104 ? -7.598 29.969 6.41 1 98.88 104 ALA A C 1
ATOM 846 O O . ALA A 1 104 ? -6.531 30.484 6.777 1 98.88 104 ALA A O 1
ATOM 847 N N . VAL A 1 105 ? -8.422 30.562 5.605 1 98.81 105 VAL A N 1
ATOM 848 C CA . VAL A 1 105 ? -8.148 31.891 5.078 1 98.81 105 VAL A CA 1
ATOM 849 C C . VAL A 1 105 ? -8.062 32.906 6.223 1 98.81 105 VAL A C 1
ATOM 851 O O . VAL A 1 105 ? -7.156 33.719 6.266 1 98.81 105 VAL A O 1
ATOM 854 N N . PHE A 1 106 ? -8.984 32.781 7.133 1 98.81 106 PHE A N 1
ATOM 855 C CA . PHE A 1 106 ? -9.062 33.688 8.273 1 98.81 106 PHE A CA 1
ATOM 856 C C . PHE A 1 106 ? -7.777 33.656 9.094 1 98.81 106 PHE A C 1
ATOM 858 O O . PHE A 1 106 ? -7.32 34.656 9.609 1 98.81 106 PHE A O 1
ATOM 865 N N . PHE A 1 107 ? -7.195 32.5 9.242 1 98.75 107 PHE A N 1
ATOM 866 C CA . PHE A 1 107 ? -5.988 32.312 10.039 1 98.75 107 PHE A CA 1
ATOM 867 C C . PHE A 1 107 ? -4.742 32.5 9.18 1 98.75 107 PHE A C 1
ATOM 869 O O . PHE A 1 107 ? -3.627 32.219 9.641 1 98.75 107 PHE A O 1
ATOM 876 N N . ASN A 1 108 ? -4.891 32.844 7.914 1 98.25 108 ASN A N 1
ATOM 877 C CA . ASN A 1 108 ? -3.822 33.094 6.957 1 98.25 108 ASN A CA 1
ATOM 878 C C . ASN A 1 108 ? -3.008 31.844 6.664 1 98.25 108 ASN A C 1
ATOM 880 O O . ASN A 1 108 ? -1.785 31.906 6.516 1 98.25 108 ASN A O 1
ATOM 884 N N . ALA A 1 109 ? -3.676 30.719 6.707 1 98.38 109 ALA A N 1
ATOM 885 C CA . ALA A 1 109 ? -3.037 29.469 6.293 1 98.38 109 ALA A CA 1
ATOM 886 C C . ALA A 1 109 ? -2.982 29.359 4.773 1 98.38 109 ALA A C 1
ATOM 888 O O . ALA A 1 109 ? -3.809 29.953 4.07 1 98.38 109 ALA A O 1
ATOM 889 N N . ASP A 1 110 ? -1.993 28.609 4.25 1 95.69 110 ASP A N 1
ATOM 890 C CA . ASP A 1 110 ? -1.857 28.438 2.805 1 95.69 110 ASP A CA 1
ATOM 891 C C . ASP A 1 110 ? -2.355 27.078 2.361 1 95.69 110 ASP A C 1
ATOM 893 O O . ASP A 1 110 ? -2.445 26.797 1.163 1 95.69 110 ASP A O 1
ATOM 897 N N . LEU A 1 111 ? -2.713 26.234 3.352 1 98.56 111 LEU A N 1
ATOM 898 C CA . LEU A 1 111 ? -3.064 24.844 3.084 1 98.56 111 LEU A CA 1
ATOM 899 C C . LEU A 1 111 ? -4.324 24.438 3.848 1 98.56 111 LEU A C 1
ATOM 901 O O . LEU A 1 111 ? -4.559 24.922 4.961 1 98.56 111 LEU A O 1
ATOM 905 N N . THR A 1 112 ? -5.156 23.719 3.188 1 98.88 112 THR A N 1
ATOM 906 C CA . THR A 1 112 ? -6.223 23 3.877 1 98.88 112 THR A CA 1
ATOM 907 C C . THR A 1 112 ? -6.176 21.516 3.547 1 98.88 112 THR A C 1
ATOM 909 O O . THR A 1 112 ? -5.484 21.109 2.613 1 98.88 112 THR A O 1
ATOM 912 N N . GLN A 1 113 ? -6.852 20.75 4.355 1 98.56 113 GLN A N 1
ATOM 913 C CA . GLN A 1 113 ? -6.723 19.297 4.316 1 98.56 113 GLN A CA 1
ATOM 914 C C . GLN A 1 113 ? -8.008 18.609 4.785 1 98.56 113 GLN A C 1
ATOM 916 O O . GLN A 1 113 ? -8.797 19.203 5.523 1 98.56 113 GLN A O 1
ATOM 921 N N . THR A 1 114 ? -8.242 17.453 4.277 1 98.12 114 THR A N 1
ATOM 922 C CA . THR A 1 114 ? -9.258 16.562 4.84 1 98.12 114 THR A CA 1
ATOM 923 C C . THR A 1 114 ? -8.797 15.109 4.762 1 98.12 114 THR A C 1
ATOM 925 O O . THR A 1 114 ? -7.656 14.828 4.391 1 98.12 114 THR A O 1
ATOM 928 N N . ASP A 1 115 ? -9.586 14.195 5.309 1 94.5 115 ASP A N 1
ATOM 929 C CA . ASP A 1 115 ? -9.328 12.758 5.273 1 94.5 115 ASP A CA 1
ATOM 930 C C . ASP A 1 115 ? -10.203 12.07 4.234 1 94.5 115 ASP A C 1
ATOM 932 O O . ASP A 1 115 ? -11.148 12.672 3.711 1 94.5 115 ASP A O 1
ATOM 936 N N . THR A 1 116 ? -9.812 10.844 3.918 1 93.88 116 THR A N 1
ATOM 937 C CA . THR A 1 116 ? -10.648 10.039 3.031 1 93.88 116 THR A CA 1
ATOM 938 C C . THR A 1 116 ? -11.375 8.945 3.811 1 93.88 116 THR A C 1
ATOM 940 O O . THR A 1 116 ? -12.164 8.188 3.24 1 93.88 116 THR A O 1
ATOM 943 N N . PHE A 1 117 ? -11.18 8.867 5.094 1 90.88 117 PHE A N 1
ATOM 944 C CA . PHE A 1 117 ? -11.961 8.102 6.055 1 90.88 117 PHE A CA 1
ATOM 945 C C . PHE A 1 117 ? -11.914 6.609 5.723 1 90.88 117 PHE A C 1
ATOM 947 O O . PHE A 1 117 ? -11.383 6.215 4.684 1 90.88 117 PHE A O 1
ATOM 954 N N . THR A 1 118 ? -12.398 5.758 6.648 1 88.44 118 THR A N 1
ATOM 955 C CA . THR A 1 118 ? -12.602 4.332 6.418 1 88.44 118 THR A CA 1
ATOM 956 C C . THR A 1 118 ? -13.688 4.102 5.371 1 88.44 118 THR A C 1
ATOM 958 O O . THR A 1 118 ? -14.711 4.793 5.371 1 88.44 118 THR A O 1
ATOM 961 N N . PRO A 1 119 ? -13.414 3.232 4.438 1 89.19 119 PRO A N 1
ATOM 962 C CA . PRO A 1 119 ? -14.5 2.918 3.496 1 89.19 119 PRO A CA 1
ATOM 963 C C . PRO A 1 119 ? -15.75 2.395 4.191 1 89.19 119 PRO A C 1
ATOM 965 O O . PRO A 1 119 ? -15.672 1.896 5.316 1 89.19 119 PRO A O 1
ATOM 968 N N . PRO A 1 120 ? -16.922 2.594 3.588 1 88.12 120 PRO A N 1
ATOM 969 C CA . PRO A 1 120 ? -18.172 2.186 4.223 1 88.12 120 PRO A CA 1
ATOM 970 C C . PRO A 1 120 ? -18.375 0.672 4.207 1 88.12 120 PRO A C 1
ATOM 972 O O . PRO A 1 120 ? -19.281 0.171 3.523 1 88.12 120 PRO A O 1
ATOM 975 N N . ILE A 1 121 ? -17.625 0.025 5.016 1 86.69 121 ILE A N 1
ATOM 976 C CA . ILE A 1 121 ? -17.719 -1.425 5.156 1 86.69 121 ILE A CA 1
ATOM 977 C C . ILE A 1 121 ? -18.141 -1.783 6.578 1 86.69 121 ILE A C 1
ATOM 979 O O . ILE A 1 121 ? -18.219 -0.91 7.445 1 86.69 121 ILE A O 1
ATOM 983 N N . GLU A 1 122 ? -18.453 -2.992 6.785 1 86.38 122 GLU A N 1
ATOM 984 C CA . GLU A 1 122 ? -19.031 -3.398 8.062 1 86.38 122 GLU A CA 1
ATOM 985 C C . GLU A 1 122 ? -17.984 -4.051 8.961 1 86.38 122 GLU A C 1
ATOM 987 O O . GLU A 1 122 ? -17.344 -5.027 8.57 1 86.38 122 GLU A O 1
ATOM 992 N N . PHE A 1 123 ? -17.875 -3.492 10.094 1 79.88 123 PHE A N 1
ATOM 993 C CA . PHE A 1 123 ? -17 -4.078 11.094 1 79.88 123 PHE A CA 1
ATOM 994 C C . PHE A 1 123 ? -17.75 -5.078 11.961 1 79.88 123 PHE A C 1
ATOM 996 O O . PHE A 1 123 ? -18.875 -4.809 12.398 1 79.88 123 PHE A O 1
ATOM 1003 N N . THR A 1 124 ? -17.297 -6.238 12.211 1 79.69 124 THR A N 1
ATOM 1004 C CA . THR A 1 124 ? -17.984 -7.27 12.977 1 79.69 124 THR A CA 1
ATOM 1005 C C . THR A 1 124 ? -17.188 -7.648 14.219 1 79.69 124 THR A C 1
ATOM 1007 O O . THR A 1 124 ? -17.656 -8.445 15.039 1 79.69 124 THR A O 1
ATOM 1010 N N . GLY A 1 125 ? -16.188 -6.996 14.562 1 74.75 125 GLY A N 1
ATOM 1011 C CA . GLY A 1 125 ? -15.375 -7.301 15.742 1 74.75 125 GLY A CA 1
ATOM 1012 C C . GLY A 1 125 ? -15.461 -6.23 16.812 1 74.75 125 GLY A C 1
ATOM 1013 O O . GLY A 1 125 ? -16.234 -5.285 16.688 1 74.75 125 GLY A O 1
ATOM 1014 N N . PRO A 1 126 ? -14.805 -6.504 17.984 1 73.44 126 PRO A N 1
ATOM 1015 C CA . PRO A 1 126 ? -14.883 -5.605 19.141 1 73.44 126 PRO A CA 1
ATOM 1016 C C . PRO A 1 126 ? -14.211 -4.258 18.875 1 73.44 126 PRO A C 1
ATOM 1018 O O . PRO A 1 126 ? -14.484 -3.281 19.578 1 73.44 126 PRO A O 1
ATOM 1021 N N . LYS A 1 127 ? -13.336 -4.289 17.922 1 72.81 127 LYS A N 1
ATOM 1022 C CA . LYS A 1 127 ? -12.648 -3.051 17.562 1 72.81 127 LYS A CA 1
ATOM 1023 C C . LYS A 1 127 ? -12.766 -2.771 16.062 1 72.81 127 LYS A C 1
ATOM 1025 O O . LYS A 1 127 ? -12.828 -3.701 15.258 1 72.81 127 LYS A O 1
ATOM 1030 N N . PRO A 1 128 ? -12.773 -1.437 15.82 1 73.69 128 PRO A N 1
ATOM 1031 C CA . PRO A 1 128 ? -12.75 -1.13 14.391 1 73.69 128 PRO A CA 1
ATOM 1032 C C . PRO A 1 128 ? -11.547 -1.731 13.672 1 73.69 128 PRO A C 1
ATOM 1034 O O . PRO A 1 128 ? -10.445 -1.775 14.234 1 73.69 128 PRO A O 1
ATOM 1037 N N . TYR A 1 129 ? -11.766 -2.178 12.445 1 75.62 129 TYR A N 1
ATOM 1038 C CA . TYR A 1 129 ? -10.695 -2.812 11.688 1 75.62 129 TYR A CA 1
ATOM 1039 C C . TYR A 1 129 ? -9.5 -1.878 11.539 1 75.62 129 TYR A C 1
ATOM 1041 O O . TYR A 1 129 ? -8.352 -2.322 11.539 1 75.62 129 TYR A O 1
ATOM 1049 N N . SER A 1 130 ? -9.812 -0.613 11.477 1 76.62 130 SER A N 1
ATOM 1050 C CA . SER A 1 130 ? -8.758 0.374 11.25 1 76.62 130 SER A CA 1
ATOM 1051 C C . SER A 1 130 ? -7.758 0.382 12.398 1 76.62 130 SER A C 1
ATOM 1053 O O . SER A 1 130 ? -6.57 0.625 12.195 1 76.62 130 SER A O 1
ATOM 1055 N N . THR A 1 131 ? -8.273 0.011 13.586 1 75.94 131 THR A N 1
ATOM 1056 C CA . THR A 1 131 ? -7.391 -0.114 14.742 1 75.94 131 THR A CA 1
ATOM 1057 C C . THR A 1 131 ? -6.617 -1.43 14.695 1 75.94 131 THR A C 1
ATOM 1059 O O . THR A 1 131 ? -5.43 -1.469 15.008 1 75.94 131 THR A O 1
ATOM 1062 N N . GLY A 1 132 ? -7.324 -2.408 14.289 1 78.06 132 GLY A N 1
ATOM 1063 C CA . GLY A 1 132 ? -6.699 -3.717 14.203 1 78.06 1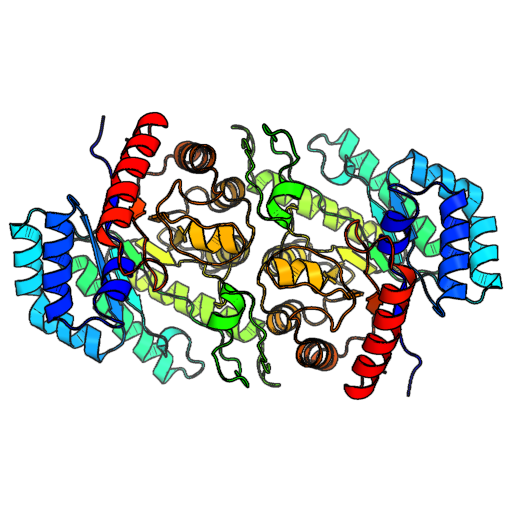32 GLY A CA 1
ATOM 1064 C C . GLY A 1 132 ? -5.59 -3.779 13.172 1 78.06 132 GLY A C 1
ATOM 1065 O O . GLY A 1 132 ? -4.527 -4.348 13.43 1 78.06 132 GLY A O 1
ATOM 1066 N N . ILE A 1 133 ? -5.758 -3.104 12.086 1 77.44 133 ILE A N 1
ATOM 1067 C CA . ILE A 1 133 ? -4.82 -3.178 10.977 1 77.44 133 ILE A CA 1
ATOM 1068 C C . ILE A 1 133 ? -3.521 -2.463 11.344 1 77.44 133 ILE A C 1
ATOM 1070 O O . ILE A 1 133 ? -2.434 -2.918 10.984 1 77.44 133 ILE A O 1
ATOM 1074 N N . VAL A 1 134 ? -3.639 -1.481 12.141 1 79.25 134 VAL A N 1
ATOM 1075 C CA . VAL A 1 134 ? -2.492 -0.627 12.438 1 79.25 134 VAL A CA 1
ATOM 1076 C C . VAL A 1 134 ? -1.584 -1.31 13.453 1 79.25 134 VAL A C 1
ATOM 1078 O O . VAL A 1 134 ? -0.384 -1.03 13.508 1 79.25 134 VAL A O 1
ATOM 1081 N N . PHE A 1 135 ? -2.164 -2.322 14.219 1 76.75 135 PHE A N 1
ATOM 1082 C CA . PHE A 1 135 ? -1.372 -2.969 15.258 1 76.75 135 PHE A CA 1
ATOM 1083 C C . PHE A 1 135 ? -1.356 -4.48 15.062 1 76.75 135 PHE A C 1
ATOM 1085 O O . PHE A 1 135 ? -1.121 -5.23 16.016 1 76.75 135 PHE A O 1
ATOM 1092 N N . ALA A 1 136 ? -1.768 -4.871 13.93 1 78.94 136 ALA A N 1
ATOM 1093 C CA . ALA A 1 136 ? -1.666 -6.262 13.5 1 78.94 136 ALA A CA 1
ATOM 1094 C C . ALA A 1 136 ? -2.504 -7.172 14.391 1 78.94 136 ALA A C 1
ATOM 1096 O O . ALA A 1 136 ? -2.045 -8.242 14.805 1 78.94 136 ALA A O 1
ATOM 1097 N N . GLU A 1 137 ? -3.588 -6.641 14.766 1 83.44 137 GLU A N 1
ATOM 1098 C CA . GLU A 1 137 ? -4.551 -7.445 15.508 1 83.44 137 GLU A CA 1
ATOM 1099 C C . GLU A 1 137 ? -5.574 -8.078 14.57 1 83.44 137 GLU A C 1
ATOM 1101 O O . GLU A 1 137 ? -5.863 -7.547 13.5 1 83.44 137 GLU A O 1
ATOM 1106 N N . ARG A 1 138 ? -6.113 -9.219 15.039 1 84.06 138 ARG A N 1
ATOM 1107 C CA . ARG A 1 138 ? -7.152 -9.875 14.25 1 84.06 138 ARG A CA 1
ATOM 1108 C C . ARG A 1 138 ? -8.414 -9.023 14.18 1 84.06 138 ARG A C 1
ATOM 1110 O O . ARG A 1 138 ? -8.797 -8.383 15.164 1 84.06 138 ARG A O 1
ATOM 1117 N N . TYR A 1 139 ? -8.961 -8.984 13.039 1 81.62 139 TYR A N 1
ATOM 1118 C CA . TYR A 1 139 ? -10.219 -8.281 12.812 1 81.62 139 TYR A CA 1
ATOM 1119 C C . TYR A 1 139 ? -11.102 -9.047 11.828 1 81.62 139 TYR A C 1
ATOM 1121 O O . TYR A 1 139 ? -10.648 -9.992 11.188 1 81.62 139 TYR A O 1
ATOM 1129 N N . ARG A 1 140 ? -12.328 -8.68 11.898 1 84 140 ARG A N 1
ATOM 1130 C CA . ARG A 1 140 ? -13.273 -9.211 10.922 1 84 140 ARG A CA 1
ATOM 1131 C C . ARG A 1 140 ? -14.07 -8.086 10.266 1 84 140 ARG A C 1
ATOM 1133 O O . ARG A 1 140 ? -14.492 -7.145 10.938 1 84 140 ARG A O 1
ATOM 1140 N N . VAL A 1 141 ? -14.086 -8.211 8.984 1 86.56 141 VAL A N 1
ATOM 1141 C CA . VAL A 1 141 ? -14.852 -7.211 8.242 1 86.56 141 VAL A CA 1
ATOM 1142 C C . VAL A 1 141 ? -15.75 -7.906 7.219 1 86.56 141 VAL A C 1
ATOM 1144 O O . VAL A 1 141 ? -15.445 -9.016 6.777 1 86.56 141 VAL A O 1
ATOM 1147 N N . ARG A 1 142 ? -16.844 -7.324 6.98 1 87.94 142 ARG A N 1
ATOM 1148 C CA . ARG A 1 142 ? -17.75 -7.77 5.922 1 87.94 142 ARG A CA 1
ATOM 1149 C C . ARG A 1 142 ? -17.953 -6.676 4.879 1 87.94 142 ARG A C 1
ATOM 1151 O O . ARG A 1 142 ? -18.25 -5.531 5.227 1 87.94 142 ARG A O 1
ATOM 1158 N N . ILE A 1 143 ? -17.641 -7.035 3.584 1 92.75 143 ILE A N 1
ATOM 1159 C CA . ILE A 1 143 ? -17.969 -6.133 2.482 1 92.75 143 ILE A CA 1
ATOM 1160 C C . ILE A 1 143 ? -19.438 -6.316 2.084 1 92.75 143 ILE A C 1
ATOM 1162 O O . ILE A 1 143 ? -19.844 -7.406 1.68 1 92.75 143 ILE A O 1
ATOM 1166 N N . PRO A 1 144 ? -20.172 -5.266 2.17 1 91.94 144 PRO A N 1
ATOM 1167 C CA . PRO A 1 144 ? -21.578 -5.422 1.753 1 91.94 144 PRO A CA 1
ATOM 1168 C C . PRO A 1 144 ? -21.703 -5.867 0.299 1 91.94 144 PRO A C 1
ATOM 1170 O O . PRO A 1 144 ? -20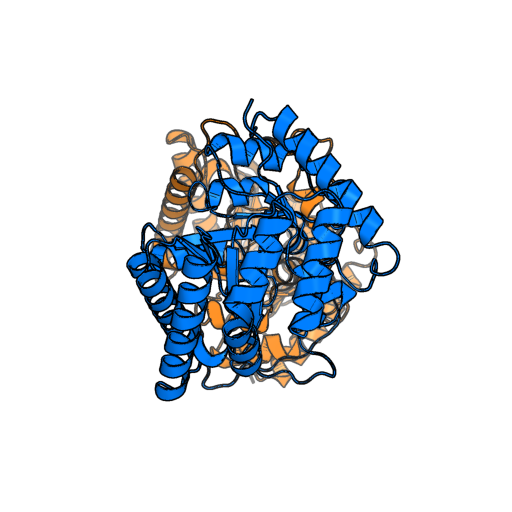.922 -5.441 -0.556 1 91.94 144 PRO A O 1
ATOM 1173 N N . THR A 1 145 ? -22.766 -6.641 0.016 1 90.56 145 THR A N 1
ATOM 1174 C CA . THR A 1 145 ? -22.953 -7.238 -1.301 1 90.56 145 THR A CA 1
ATOM 1175 C C . THR A 1 145 ? -23.172 -6.16 -2.357 1 90.56 145 THR A C 1
ATOM 1177 O O . THR A 1 145 ? -22.797 -6.328 -3.516 1 90.56 145 THR A O 1
ATOM 1180 N N . ASP A 1 146 ? -23.75 -5.047 -1.912 1 92.06 146 ASP A N 1
ATOM 1181 C CA . ASP A 1 146 ? -24.094 -4.008 -2.879 1 92.06 146 ASP A CA 1
ATOM 1182 C C . ASP A 1 146 ? -22.984 -2.957 -2.965 1 92.06 146 ASP A C 1
ATOM 1184 O O . ASP A 1 146 ? -23.078 -2.018 -3.758 1 92.06 146 ASP A O 1
ATOM 1188 N N . PHE A 1 147 ? -21.984 -3.186 -2.232 1 94.81 147 PHE A N 1
ATOM 1189 C CA . PHE A 1 147 ? -20.859 -2.258 -2.273 1 94.81 147 PHE A CA 1
ATOM 1190 C C . PHE A 1 147 ? -20.031 -2.465 -3.539 1 94.81 147 PHE A C 1
ATOM 1192 O O . PHE A 1 147 ? -19.766 -3.602 -3.938 1 94.81 147 PHE A O 1
ATOM 1199 N N . SER A 1 148 ? -19.688 -1.382 -4.164 1 95.88 148 SER A N 1
ATOM 1200 C CA . SER A 1 148 ? -18.797 -1.352 -5.32 1 95.88 148 SER A CA 1
ATOM 1201 C C . SER A 1 148 ? -17.672 -0.344 -5.125 1 95.88 148 SER A C 1
ATOM 1203 O O . SER A 1 148 ? -17.906 0.862 -5.039 1 95.88 148 SER A O 1
ATOM 1205 N N . TRP A 1 149 ? -16.469 -0.84 -5.09 1 96.19 149 TRP A N 1
ATOM 1206 C CA . TRP A 1 149 ? -15.328 0.047 -4.93 1 96.19 149 TRP A CA 1
ATOM 1207 C C . TRP A 1 149 ? -15.266 1.07 -6.059 1 96.19 149 TRP A C 1
ATOM 1209 O O . TRP A 1 149 ? -14.961 2.242 -5.828 1 96.19 149 TRP A O 1
ATOM 1219 N N . ARG A 1 150 ? -15.547 0.617 -7.266 1 95.56 150 ARG A N 1
ATOM 1220 C CA . ARG A 1 150 ? -15.5 1.513 -8.414 1 95.56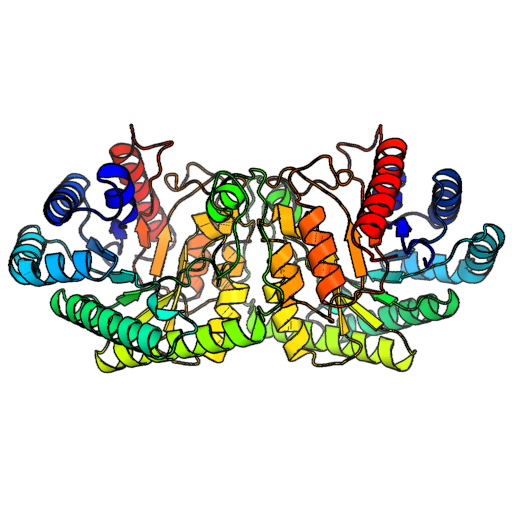 150 ARG A CA 1
ATOM 1221 C C . ARG A 1 150 ? -16.453 2.691 -8.234 1 95.56 150 ARG A C 1
ATOM 1223 O O . ARG A 1 150 ? -16.078 3.84 -8.484 1 95.56 150 ARG A O 1
ATOM 1230 N N . VAL A 1 151 ? -17.656 2.387 -7.758 1 96.38 151 VAL A N 1
ATOM 1231 C CA . VAL A 1 151 ? -18.641 3.428 -7.539 1 96.38 151 VAL A CA 1
ATOM 1232 C C . VAL A 1 151 ? -18.203 4.336 -6.395 1 96.38 151 VAL A C 1
ATOM 1234 O O . VAL A 1 151 ? -18.25 5.562 -6.512 1 96.38 151 VAL A O 1
ATOM 1237 N N . PHE A 1 152 ? -17.75 3.713 -5.387 1 96.88 152 PHE A N 1
ATOM 1238 C CA . PHE A 1 152 ? -17.297 4.477 -4.227 1 96.88 152 PHE A CA 1
ATOM 1239 C C . PHE A 1 152 ? -16.094 5.348 -4.582 1 96.88 152 PHE A C 1
ATOM 1241 O O . PHE A 1 152 ? -16.031 6.508 -4.18 1 96.88 152 PHE A O 1
ATOM 1248 N N . TRP A 1 153 ? -15.148 4.785 -5.324 1 97.38 153 TRP A N 1
ATOM 1249 C CA . TRP A 1 153 ? -13.961 5.527 -5.742 1 97.38 153 TRP A CA 1
ATOM 1250 C C . TRP A 1 153 ? -14.352 6.746 -6.574 1 97.38 153 TRP A C 1
ATOM 1252 O O . TRP A 1 153 ? -13.805 7.836 -6.383 1 97.38 153 TRP A O 1
ATOM 1262 N N . SER A 1 154 ? -15.266 6.574 -7.477 1 97.69 154 SER A N 1
ATOM 1263 C CA . SER A 1 154 ? -15.742 7.691 -8.289 1 97.69 154 SER A CA 1
ATOM 1264 C C . SER A 1 154 ? -16.344 8.789 -7.414 1 97.69 154 SER A C 1
ATOM 1266 O O . SER A 1 154 ? -16.125 9.977 -7.664 1 97.69 154 SER A O 1
ATOM 1268 N N . LEU A 1 155 ? -17.094 8.359 -6.453 1 97.5 155 LEU A N 1
ATOM 1269 C CA . LEU A 1 155 ? -17.672 9.305 -5.504 1 97.5 155 LEU A CA 1
ATOM 1270 C C . LEU A 1 155 ? -16.578 10.039 -4.742 1 97.5 155 LEU A C 1
ATOM 1272 O O . LEU A 1 155 ? -16.656 11.258 -4.562 1 97.5 155 LEU A O 1
ATOM 1276 N N . LEU A 1 156 ? -15.594 9.32 -4.309 1 98.19 156 LEU A N 1
ATOM 1277 C CA . LEU A 1 156 ? -14.461 9.883 -3.578 1 98.19 156 LEU A CA 1
ATOM 1278 C C . LEU A 1 156 ? -13.719 10.906 -4.434 1 98.19 156 LEU A C 1
ATOM 1280 O O . LEU A 1 156 ? -13.414 12.008 -3.967 1 98.19 156 LEU A O 1
ATOM 1284 N N . VAL A 1 157 ? -13.453 10.578 -5.668 1 98.38 157 VAL A N 1
ATOM 1285 C CA . VAL A 1 157 ? -12.773 11.477 -6.59 1 98.38 157 VAL A CA 1
ATOM 1286 C C . VAL A 1 157 ? -13.578 12.766 -6.754 1 98.38 157 VAL A C 1
ATOM 1288 O O . VAL A 1 157 ? -13.031 13.859 -6.676 1 98.38 157 VAL A O 1
ATOM 1291 N N . ASN A 1 158 ? -14.859 12.609 -6.922 1 98.25 158 ASN A N 1
ATOM 1292 C CA . ASN A 1 158 ? -15.719 13.766 -7.105 1 98.25 158 ASN A CA 1
ATOM 1293 C C . ASN A 1 158 ? -15.75 14.648 -5.859 1 98.25 158 ASN A C 1
ATOM 1295 O O . ASN A 1 158 ? -15.734 15.875 -5.961 1 98.25 158 ASN A O 1
ATOM 1299 N N . ALA A 1 159 ? -15.812 14.008 -4.766 1 98.25 159 ALA A N 1
ATOM 1300 C CA . ALA A 1 159 ? -15.82 14.75 -3.508 1 98.25 159 ALA A CA 1
ATOM 1301 C C . ALA A 1 159 ? -14.516 15.531 -3.324 1 98.25 159 ALA A C 1
ATOM 1303 O O . ALA A 1 159 ? -14.539 16.703 -2.949 1 98.25 159 ALA A O 1
ATOM 1304 N N . MET A 1 160 ? -13.398 14.883 -3.631 1 98.69 160 MET A N 1
ATOM 1305 C CA . MET A 1 160 ? -12.109 15.539 -3.465 1 98.69 160 MET A CA 1
ATOM 1306 C C . MET A 1 160 ? -11.922 16.656 -4.496 1 98.69 160 MET A C 1
ATOM 1308 O O . MET A 1 160 ? -11.305 17.672 -4.207 1 98.69 160 MET A O 1
ATOM 1312 N N . ARG A 1 161 ? -12.438 16.453 -5.703 1 98.69 161 ARG A N 1
ATOM 1313 C CA . ARG A 1 161 ? -12.422 17.516 -6.707 1 98.69 161 ARG A CA 1
ATOM 1314 C C . ARG A 1 161 ? -13.227 18.719 -6.242 1 98.69 161 ARG A C 1
ATOM 1316 O O . ARG A 1 161 ? -12.797 19.859 -6.422 1 98.69 161 ARG A O 1
ATOM 1323 N N . GLY A 1 162 ? -14.398 18.422 -5.656 1 98.69 162 GLY A N 1
ATOM 1324 C CA . GLY A 1 162 ? -15.188 19.5 -5.086 1 98.69 162 GLY A CA 1
ATOM 1325 C C . GLY A 1 162 ? -14.469 20.266 -3.992 1 98.69 162 GLY A C 1
ATOM 1326 O O . GLY A 1 162 ? -14.469 21.5 -3.977 1 98.69 162 GLY A O 1
ATOM 1327 N N . CYS A 1 163 ? -13.852 19.547 -3.115 1 98.88 163 CYS A N 1
ATOM 1328 C CA . CYS A 1 163 ? -13.07 20.156 -2.053 1 98.88 163 CYS A CA 1
ATOM 1329 C C . CYS A 1 163 ? -11.93 20.984 -2.629 1 98.88 163 CYS A C 1
ATOM 1331 O O . CYS A 1 163 ? -11.68 22.109 -2.176 1 98.88 163 CYS A O 1
ATOM 1333 N N . SER A 1 164 ? -11.242 20.438 -3.619 1 98.94 164 SER A N 1
ATOM 1334 C CA . SER A 1 164 ? -10.125 21.141 -4.25 1 98.94 164 SER A CA 1
ATOM 1335 C C . SER A 1 164 ? -10.578 22.438 -4.906 1 98.94 164 SER A C 1
ATOM 1337 O O . SER A 1 164 ? -9.875 23.438 -4.844 1 98.94 164 SER A O 1
ATOM 1339 N N . ARG A 1 165 ? -11.711 22.406 -5.531 1 98.88 165 ARG A N 1
ATOM 1340 C CA . ARG A 1 165 ? -12.266 23.609 -6.152 1 98.88 165 ARG A CA 1
ATOM 1341 C C . ARG A 1 165 ? -12.57 24.672 -5.109 1 98.88 165 ARG A C 1
ATOM 1343 O O . ARG A 1 165 ? -12.266 25.859 -5.312 1 98.88 165 ARG A O 1
ATOM 1350 N N . ILE A 1 166 ? -13.172 24.25 -4.023 1 98.88 166 ILE A N 1
ATOM 1351 C CA . ILE A 1 166 ? -13.477 25.172 -2.941 1 98.88 166 ILE A CA 1
ATOM 1352 C C . ILE A 1 166 ? -12.188 25.828 -2.441 1 98.88 166 ILE A C 1
ATOM 1354 O O . ILE A 1 166 ? -12.125 27.047 -2.279 1 98.88 166 ILE A O 1
ATOM 1358 N N . ALA A 1 167 ? -11.195 25 -2.207 1 98.94 167 ALA A N 1
ATOM 1359 C CA . ALA A 1 167 ? -9.906 25.516 -1.74 1 98.94 167 ALA A CA 1
ATOM 1360 C C . ALA A 1 167 ? -9.305 26.469 -2.754 1 98.94 167 ALA A C 1
ATOM 1362 O O . ALA A 1 167 ? -8.828 27.547 -2.389 1 98.94 167 ALA A O 1
ATOM 1363 N N . LEU A 1 168 ? -9.352 26.109 -4.023 1 98.88 168 LEU A N 1
ATOM 1364 C CA . LEU A 1 168 ? -8.797 26.922 -5.102 1 98.88 168 LEU A CA 1
ATOM 1365 C C . LEU A 1 168 ? -9.484 28.281 -5.168 1 98.88 168 LEU A C 1
ATOM 1367 O O . LEU A 1 168 ? -8.82 29.297 -5.316 1 98.88 168 LEU A O 1
ATOM 1371 N N . ASP A 1 169 ? -10.75 28.266 -5.027 1 98.75 169 ASP A N 1
ATOM 1372 C CA . ASP A 1 169 ? -11.539 29.484 -5.086 1 98.75 169 ASP A CA 1
ATOM 1373 C C . ASP A 1 169 ? -11.156 30.438 -3.953 1 98.75 169 ASP A C 1
ATOM 1375 O O . ASP A 1 169 ? -11.43 31.641 -4.031 1 98.75 169 ASP A O 1
ATOM 1379 N N . HIS A 1 170 ? -10.578 29.953 -2.967 1 98.75 170 HIS A N 1
ATOM 1380 C CA . HIS A 1 170 ? -10.195 30.766 -1.82 1 98.75 170 HIS A CA 1
ATOM 1381 C C . HIS A 1 170 ? -8.688 30.969 -1.77 1 98.75 170 HIS A C 1
ATOM 1383 O O . HIS A 1 170 ? -8.148 31.406 -0.755 1 98.75 170 HIS A O 1
ATOM 1389 N N . GLY A 1 171 ? -7.977 30.5 -2.814 1 98.62 171 GLY A N 1
ATOM 1390 C CA . GLY A 1 171 ? -6.547 30.734 -2.951 1 98.62 171 GLY A CA 1
ATOM 1391 C C . GLY A 1 171 ? -5.703 29.766 -2.146 1 98.62 171 GLY A C 1
ATOM 1392 O O . GLY A 1 171 ? -4.555 30.062 -1.813 1 98.62 171 GLY A O 1
ATOM 1393 N N . LEU A 1 172 ? -6.289 28.672 -1.777 1 98.81 172 LEU A N 1
ATOM 1394 C CA . LEU A 1 172 ? -5.57 27.703 -0.953 1 98.81 172 LEU A CA 1
ATOM 1395 C C . LEU A 1 172 ? -5.176 26.484 -1.771 1 98.81 172 LEU A C 1
ATOM 1397 O O . LEU A 1 172 ? -5.797 26.188 -2.793 1 98.81 172 LEU A O 1
ATOM 1401 N N . ARG A 1 173 ? -4.152 25.812 -1.348 1 98.75 173 ARG A N 1
ATOM 1402 C CA . ARG A 1 173 ? -3.881 24.438 -1.758 1 98.75 173 ARG A CA 1
ATOM 1403 C C . ARG A 1 173 ? -4.645 23.438 -0.888 1 98.75 173 ARG A C 1
ATOM 1405 O O . ARG A 1 173 ? -5.023 23.766 0.241 1 98.75 173 ARG A O 1
ATOM 1412 N N . PHE A 1 174 ? -4.891 22.312 -1.507 1 98.88 174 PHE A N 1
ATOM 1413 C CA . PHE A 1 174 ? -5.668 21.266 -0.848 1 98.88 174 PHE A CA 1
ATOM 1414 C C . PHE A 1 174 ? -4.902 19.938 -0.842 1 98.88 174 PHE A C 1
ATOM 1416 O O . PHE A 1 174 ? -4.375 19.516 -1.873 1 98.88 174 PHE A O 1
ATOM 1423 N N . ALA A 1 175 ? -4.801 19.281 0.391 1 98.75 175 ALA A N 1
ATOM 1424 C CA . ALA A 1 175 ? -4.035 18.047 0.456 1 98.75 175 ALA A CA 1
ATOM 1425 C C . ALA A 1 175 ? -4.824 16.953 1.171 1 98.75 175 ALA A C 1
ATOM 1427 O O . ALA A 1 175 ? -5.66 17.234 2.031 1 98.75 175 ALA A O 1
ATOM 1428 N N . ILE A 1 176 ? -4.551 15.742 0.801 1 98.19 176 ILE A N 1
ATOM 1429 C CA . ILE A 1 176 ? -5.043 14.531 1.443 1 98.19 176 ILE A CA 1
ATOM 1430 C C . ILE A 1 176 ? -3.867 13.711 1.969 1 98.19 176 ILE A C 1
ATOM 1432 O O . ILE A 1 176 ? -2.809 13.656 1.339 1 98.19 176 ILE A O 1
ATOM 1436 N N . GLU A 1 177 ? -4.086 13.148 3.072 1 98 177 GLU A N 1
ATOM 1437 C CA . GLU A 1 177 ? -3.074 12.297 3.693 1 98 177 GLU A CA 1
ATOM 1438 C C . GLU A 1 177 ? -3.414 10.82 3.521 1 98 177 GLU A C 1
ATOM 1440 O O . GLU A 1 177 ? -4.344 10.312 4.152 1 98 177 GLU A O 1
ATOM 1445 N N . PRO A 1 178 ? -2.637 10.094 2.682 1 96.62 178 PRO A N 1
ATOM 1446 C CA . PRO A 1 178 ? -2.842 8.648 2.691 1 96.62 178 PRO A CA 1
ATOM 1447 C C . PRO A 1 178 ? -2.549 8.016 4.051 1 96.62 178 PRO A C 1
ATOM 1449 O O . PRO A 1 178 ? -1.499 8.281 4.645 1 96.62 178 PRO A O 1
ATOM 1452 N N . ARG A 1 179 ? -3.523 7.211 4.543 1 93.19 179 ARG A N 1
ATOM 1453 C CA . ARG A 1 179 ? -3.416 6.594 5.859 1 93.19 179 ARG A CA 1
ATOM 1454 C C . ARG A 1 179 ? -3.803 5.121 5.809 1 93.19 179 ARG A C 1
ATOM 1456 O O . ARG A 1 179 ? -4.84 4.766 5.238 1 93.19 179 ARG A O 1
ATOM 1463 N N . VAL A 1 180 ? -3.012 4.367 6.414 1 87.81 180 VAL A N 1
ATOM 1464 C CA . VAL A 1 180 ? -3.303 2.939 6.508 1 87.81 180 VAL A CA 1
ATOM 1465 C C . VAL A 1 180 ? -4.715 2.734 7.047 1 87.81 180 VAL A C 1
ATOM 1467 O O . VAL A 1 180 ? -5.117 3.375 8.023 1 87.81 180 VAL A O 1
ATOM 1470 N N . GLY A 1 181 ? -5.492 1.899 6.348 1 85.94 181 GLY A N 1
ATOM 1471 C CA . GLY A 1 181 ? -6.824 1.551 6.809 1 85.94 181 GLY A CA 1
ATOM 1472 C C . GLY A 1 181 ? -7.906 2.457 6.246 1 85.94 181 GLY A C 1
ATOM 1473 O O . GLY A 1 181 ? -9.094 2.176 6.398 1 85.94 181 GLY A O 1
ATOM 1474 N N . GLU A 1 182 ? -7.5 3.516 5.617 1 92.44 182 GLU A N 1
ATOM 1475 C CA . GLU A 1 182 ? -8.484 4.418 5.031 1 92.44 182 GLU A CA 1
ATOM 1476 C C . GLU A 1 182 ? -8.664 4.148 3.541 1 92.44 182 GLU A C 1
ATOM 1478 O O . GLU A 1 182 ? -8 3.273 2.98 1 92.44 182 GLU A O 1
ATOM 1483 N N . SER A 1 183 ? -9.594 4.891 2.855 1 95.19 183 SER A N 1
ATOM 1484 C CA . SER A 1 183 ? -9.945 4.688 1.453 1 95.19 183 SER A CA 1
ATOM 1485 C C . SER A 1 183 ? -8.75 4.961 0.544 1 95.19 183 SER A C 1
ATOM 1487 O O . SER A 1 183 ? -8.57 4.289 -0.476 1 95.19 183 SER A O 1
ATOM 1489 N N . VAL A 1 184 ? -7.961 5.977 0.871 1 97.06 184 VAL A N 1
ATOM 1490 C CA . VAL A 1 184 ? -6.652 6.234 0.28 1 97.06 184 VAL A CA 1
ATOM 1491 C C . VAL A 1 184 ? -5.555 5.902 1.289 1 97.06 184 VAL A C 1
ATOM 1493 O O . VAL A 1 184 ? -5.285 6.688 2.201 1 97.06 184 VAL A O 1
ATOM 1496 N N . ALA A 1 185 ? -4.934 4.734 1.043 1 95 185 ALA A N 1
ATOM 1497 C CA . ALA A 1 185 ? -4.188 4.16 2.16 1 95 185 ALA A CA 1
ATOM 1498 C C . ALA A 1 185 ? -2.686 4.227 1.907 1 95 185 ALA A C 1
ATOM 1500 O O . ALA A 1 185 ? -1.886 3.988 2.816 1 95 185 ALA A O 1
ATOM 1501 N N . ASN A 1 186 ? -2.279 4.531 0.719 1 96.19 186 ASN A N 1
ATOM 1502 C CA . ASN A 1 186 ? -0.869 4.488 0.347 1 96.19 186 ASN A CA 1
ATOM 1503 C C . ASN A 1 186 ? -0.561 5.453 -0.794 1 96.19 186 ASN A C 1
ATOM 1505 O O . ASN A 1 186 ? -1.46 6.117 -1.312 1 96.19 186 ASN A O 1
ATOM 1509 N N . SER A 1 187 ? 0.717 5.539 -1.147 1 97.31 187 SER A N 1
ATOM 1510 C CA . SER A 1 187 ? 1.146 6.527 -2.133 1 97.31 187 SER A CA 1
ATOM 1511 C C . SER A 1 187 ? 0.596 6.199 -3.518 1 97.31 187 SER A C 1
ATOM 1513 O O . SER A 1 187 ? 0.343 7.102 -4.32 1 97.31 187 SER A O 1
ATOM 1515 N N . ASP A 1 188 ? 0.362 4.926 -3.801 1 97.5 188 ASP A N 1
ATOM 1516 C CA . ASP A 1 188 ? -0.153 4.559 -5.113 1 97.5 188 ASP A CA 1
ATOM 1517 C C . ASP A 1 188 ? -1.631 4.922 -5.246 1 97.5 188 ASP A C 1
ATOM 1519 O O . ASP A 1 188 ? -2.074 5.363 -6.309 1 97.5 188 ASP A O 1
ATOM 1523 N N . ALA A 1 189 ? -2.365 4.695 -4.18 1 97.5 189 ALA A N 1
ATOM 1524 C CA . ALA A 1 189 ? -3.748 5.172 -4.176 1 97.5 189 ALA A CA 1
ATOM 1525 C C . ALA A 1 189 ? -3.807 6.688 -4.32 1 97.5 189 ALA A C 1
ATOM 1527 O O . ALA A 1 189 ? -4.668 7.219 -5.027 1 97.5 189 ALA A O 1
ATOM 1528 N N . MET A 1 190 ? -2.9 7.316 -3.674 1 98.31 190 MET A N 1
ATOM 1529 C CA . MET A 1 190 ? -2.852 8.773 -3.736 1 98.31 190 MET A CA 1
ATOM 1530 C C . MET A 1 190 ? -2.531 9.25 -5.148 1 98.31 190 MET A C 1
ATOM 1532 O O . MET A 1 190 ? -3.121 10.219 -5.633 1 98.31 190 MET A O 1
ATOM 1536 N N . LEU A 1 191 ? -1.589 8.586 -5.77 1 97.12 191 LEU A N 1
ATOM 1537 C CA . LEU A 1 191 ? -1.237 8.922 -7.145 1 97.12 191 LEU A CA 1
ATOM 1538 C C . LEU A 1 191 ? -2.449 8.805 -8.062 1 97.12 191 LEU A C 1
ATOM 1540 O O . LEU A 1 191 ? -2.686 9.672 -8.906 1 97.12 191 LEU A O 1
ATOM 1544 N N . ARG A 1 192 ? -3.17 7.73 -7.879 1 96.25 192 ARG A N 1
ATOM 1545 C CA . ARG A 1 192 ? -4.379 7.527 -8.68 1 96.25 192 ARG A CA 1
ATOM 1546 C C . ARG A 1 192 ? -5.383 8.648 -8.438 1 96.25 192 ARG A C 1
ATOM 1548 O O . ARG A 1 192 ? -6 9.148 -9.383 1 96.25 192 ARG A O 1
ATOM 1555 N N . LEU A 1 193 ? -5.512 9.023 -7.215 1 98.12 193 LEU A N 1
ATOM 1556 C CA . LEU A 1 193 ? -6.441 10.086 -6.859 1 98.12 193 LEU A CA 1
ATOM 1557 C C . LEU A 1 193 ? -6.008 11.414 -7.473 1 98.12 193 LEU A C 1
ATOM 1559 O O . LEU A 1 193 ? -6.832 12.141 -8.031 1 98.12 193 LEU A O 1
ATOM 1563 N N . ILE A 1 194 ? -4.723 11.719 -7.375 1 98.06 194 ILE A N 1
ATOM 1564 C CA . ILE A 1 194 ? -4.184 12.961 -7.914 1 98.06 194 ILE A CA 1
ATOM 1565 C C . ILE A 1 194 ? -4.438 13.031 -9.414 1 98.06 194 ILE A C 1
ATOM 1567 O O . ILE A 1 194 ? -4.863 14.062 -9.938 1 98.06 194 ILE A O 1
ATOM 1571 N N . ASP A 1 195 ? -4.207 11.93 -10.094 1 95.5 195 ASP A N 1
ATOM 1572 C CA . ASP A 1 195 ? -4.383 11.867 -11.539 1 95.5 195 ASP A CA 1
ATOM 1573 C C . ASP A 1 195 ? -5.84 12.109 -11.922 1 95.5 195 ASP A C 1
ATOM 1575 O O . ASP A 1 195 ? -6.121 12.789 -12.914 1 95.5 195 ASP A O 1
ATOM 1579 N N . GLU A 1 196 ? -6.738 11.586 -11.156 1 97.06 196 GLU A N 1
ATOM 1580 C CA . GLU A 1 196 ? -8.148 11.648 -11.523 1 97.06 196 GLU A CA 1
ATOM 1581 C C . GLU A 1 196 ? -8.766 12.984 -11.109 1 97.06 196 GLU A C 1
ATOM 1583 O O . GLU A 1 196 ? -9.648 13.5 -11.797 1 97.06 196 GLU A O 1
ATOM 1588 N N . VAL A 1 197 ? -8.383 13.445 -9.93 1 98.44 197 VAL A N 1
ATOM 1589 C CA . VAL A 1 197 ? -8.852 14.773 -9.539 1 98.44 197 VAL A CA 1
ATOM 1590 C C . VAL A 1 197 ? -8.312 15.812 -10.516 1 98.44 197 VAL A C 1
ATOM 1592 O O . VAL A 1 197 ? -9.047 16.719 -10.938 1 98.44 197 VAL A O 1
ATOM 1595 N N . ASN A 1 198 ? -7.07 15.75 -10.867 1 98.06 198 ASN A N 1
ATOM 1596 C CA . ASN A 1 198 ? -6.418 16.5 -11.938 1 98.06 198 ASN A CA 1
ATOM 1597 C C . ASN A 1 198 ? -6.578 18 -11.75 1 98.06 198 ASN A C 1
ATOM 1599 O O . ASN A 1 198 ? -7.039 18.703 -12.656 1 98.06 198 ASN A O 1
ATOM 1603 N N . MET A 1 199 ? -6.25 18.516 -10.562 1 98.69 199 MET A N 1
ATOM 1604 C CA . MET A 1 199 ? -6.207 19.938 -10.25 1 98.69 199 MET A CA 1
ATOM 1605 C C . MET A 1 199 ? -4.84 20.328 -9.703 1 98.69 199 MET A C 1
ATOM 1607 O O . MET A 1 199 ? -4.266 19.625 -8.883 1 98.69 199 MET A O 1
ATOM 1611 N N . ASP A 1 200 ? -4.32 21.422 -10.133 1 98.25 200 ASP A N 1
ATOM 1612 C CA . ASP A 1 200 ? -2.955 21.859 -9.844 1 98.25 200 ASP A CA 1
ATOM 1613 C C . ASP A 1 200 ? -2.773 22.141 -8.352 1 98.25 200 ASP A C 1
ATOM 1615 O O . ASP A 1 200 ? -1.678 21.984 -7.816 1 98.25 200 ASP A O 1
ATOM 1619 N N . ASN A 1 201 ? -3.887 22.594 -7.699 1 98.75 201 ASN A N 1
ATOM 1620 C CA . ASN A 1 201 ? -3.762 23 -6.305 1 98.75 201 ASN A CA 1
ATOM 1621 C C . ASN A 1 201 ? -3.912 21.797 -5.363 1 98.75 201 ASN A C 1
ATOM 1623 O O . ASN A 1 201 ? -3.836 21.953 -4.141 1 98.75 201 ASN A O 1
ATOM 1627 N N . PHE A 1 202 ? -4.094 20.578 -5.934 1 98.81 202 PHE A N 1
ATOM 1628 C CA . PHE A 1 202 ? -4.355 19.359 -5.156 1 98.81 202 PHE A CA 1
ATOM 1629 C C . PHE A 1 202 ? -3.086 18.531 -5.008 1 98.81 202 PHE A C 1
ATOM 1631 O O . PHE A 1 202 ? -2.334 18.359 -5.969 1 98.81 202 PHE A O 1
ATOM 1638 N N . GLY A 1 203 ? -2.824 18.031 -3.762 1 98.75 203 GLY A N 1
ATOM 1639 C CA . GLY A 1 203 ? -1.652 17.203 -3.533 1 98.75 203 GLY A CA 1
ATOM 1640 C C . GLY A 1 203 ? -1.749 16.359 -2.271 1 98.75 203 GLY A C 1
ATOM 1641 O O . GLY A 1 203 ? -2.848 16.031 -1.823 1 98.75 203 GLY A O 1
ATOM 1642 N N . ALA A 1 204 ? -0.566 15.984 -1.766 1 98.81 204 ALA A N 1
ATOM 1643 C CA . ALA A 1 204 ? -0.521 14.984 -0.702 1 98.81 204 ALA A CA 1
ATOM 1644 C C . ALA A 1 204 ? 0.146 15.547 0.55 1 98.81 204 ALA A C 1
ATOM 1646 O O . ALA A 1 204 ? 1.062 16.359 0.458 1 98.81 204 ALA A O 1
ATOM 1647 N N . VAL A 1 205 ? -0.352 15.141 1.701 1 98.75 205 VAL A N 1
ATOM 1648 C CA . VAL A 1 205 ? 0.464 15.109 2.91 1 98.75 205 VAL A CA 1
ATOM 1649 C C . VAL A 1 205 ? 1.271 13.812 2.959 1 98.75 205 VAL A C 1
ATOM 1651 O O . VAL A 1 205 ? 0.702 12.719 2.99 1 98.75 205 VAL A O 1
ATOM 1654 N N . LEU A 1 206 ? 2.549 13.906 2.885 1 98.69 206 LEU A N 1
ATOM 1655 C CA . LEU A 1 206 ? 3.393 12.734 3.084 1 98.69 206 LEU A CA 1
ATOM 1656 C C . LEU A 1 206 ? 3.574 12.445 4.57 1 98.69 206 LEU A C 1
ATOM 1658 O O . LEU A 1 206 ? 4.41 13.07 5.23 1 98.69 206 LEU A O 1
ATOM 1662 N N . ASP A 1 207 ? 2.832 11.586 5.055 1 98.38 207 ASP A N 1
ATOM 1663 C CA . ASP A 1 207 ? 3.084 11.125 6.418 1 98.38 207 ASP A CA 1
ATOM 1664 C C . ASP A 1 207 ? 4.074 9.961 6.426 1 98.38 207 ASP A C 1
ATOM 1666 O O . ASP A 1 207 ? 3.711 8.828 6.105 1 98.38 207 ASP A O 1
ATOM 1670 N N . VAL A 1 208 ? 5.219 10.18 6.891 1 98.12 208 VAL A N 1
ATOM 1671 C CA . VAL A 1 208 ? 6.312 9.211 6.824 1 98.12 208 VAL A CA 1
ATOM 1672 C C . VAL A 1 208 ? 5.992 8.008 7.699 1 98.12 208 VAL A C 1
ATOM 1674 O O . VAL A 1 208 ? 6.188 6.863 7.285 1 98.12 208 VAL A O 1
ATOM 1677 N N . GLY A 1 209 ? 5.484 8.25 8.859 1 96.31 209 GLY A N 1
ATOM 1678 C CA . GLY A 1 209 ? 5.168 7.172 9.781 1 96.31 209 GLY A CA 1
ATOM 1679 C C . GLY A 1 209 ? 4.113 6.219 9.242 1 96.31 209 GLY A C 1
ATOM 1680 O O . GLY A 1 209 ? 4.309 5 9.25 1 96.31 209 GLY A O 1
ATOM 1681 N N . HIS A 1 210 ? 2.994 6.781 8.742 1 95.19 210 HIS A N 1
ATOM 1682 C CA . HIS A 1 210 ? 1.926 5.957 8.188 1 95.19 210 HIS A CA 1
ATOM 1683 C C . HIS A 1 210 ? 2.449 5.051 7.078 1 95.19 210 HIS A C 1
ATOM 1685 O O . HIS A 1 210 ? 2.166 3.85 7.066 1 95.19 210 HIS A O 1
ATOM 1691 N N . LEU A 1 211 ? 3.186 5.617 6.176 1 95.69 211 LEU A N 1
ATOM 1692 C CA . LEU A 1 211 ? 3.621 4.883 4.992 1 95.69 211 LEU A CA 1
ATOM 1693 C C . LEU A 1 211 ? 4.699 3.867 5.352 1 95.69 211 LEU A C 1
ATOM 1695 O O . LEU A 1 211 ? 4.766 2.789 4.758 1 95.69 211 LEU A O 1
ATOM 1699 N N . ASN A 1 212 ? 5.523 4.223 6.336 1 94.44 212 ASN A N 1
ATOM 1700 C CA . ASN A 1 212 ? 6.531 3.273 6.801 1 94.44 212 ASN A CA 1
ATOM 1701 C C . ASN A 1 212 ? 5.891 2.041 7.434 1 94.44 212 ASN A C 1
ATOM 1703 O O . ASN A 1 212 ? 6.324 0.915 7.184 1 94.44 212 ASN A O 1
ATOM 1707 N N . ALA A 1 213 ? 4.887 2.277 8.219 1 92.12 213 ALA A N 1
ATOM 1708 C CA . ALA A 1 213 ? 4.184 1.172 8.867 1 92.12 213 ALA A CA 1
ATOM 1709 C C . ALA A 1 213 ? 3.521 0.267 7.832 1 92.12 213 ALA A C 1
ATOM 1711 O O . ALA A 1 213 ? 3.332 -0.928 8.07 1 92.12 213 ALA A O 1
ATOM 1712 N N . ALA A 1 214 ? 3.215 0.839 6.695 1 90.44 214 ALA A N 1
ATOM 1713 C CA . ALA A 1 214 ? 2.598 0.088 5.605 1 90.44 214 ALA A CA 1
ATOM 1714 C C . ALA A 1 214 ? 3.656 -0.533 4.699 1 90.44 214 ALA A C 1
ATOM 1716 O O . ALA A 1 214 ? 3.34 -1.038 3.619 1 90.44 214 ALA A O 1
ATOM 1717 N N . LYS A 1 215 ? 4.918 -0.405 5.043 1 91.81 215 LYS A N 1
ATOM 1718 C CA . LYS A 1 215 ? 6.066 -1.008 4.375 1 91.81 215 LYS A CA 1
ATOM 1719 C C . LYS A 1 215 ? 6.293 -0.383 3 1 91.81 215 LYS A C 1
ATOM 1721 O O . LYS A 1 215 ? 6.617 -1.083 2.039 1 91.81 215 LYS A O 1
ATOM 1726 N N . GLU A 1 216 ? 6.051 0.846 2.938 1 92.81 216 GLU A N 1
ATOM 1727 C CA . GLU A 1 216 ? 6.469 1.557 1.732 1 92.81 216 GLU A CA 1
ATOM 1728 C C . GLU A 1 216 ? 7.93 1.981 1.821 1 92.81 216 GLU A C 1
ATOM 1730 O O . GLU A 1 216 ? 8.406 2.352 2.895 1 92.81 216 GLU A O 1
ATOM 1735 N N . LEU A 1 217 ? 8.57 1.886 0.703 1 92.06 217 LEU A N 1
ATOM 1736 C CA . LEU A 1 217 ? 9.875 2.523 0.575 1 92.06 217 LEU A CA 1
ATOM 1737 C C . LEU A 1 217 ? 9.734 4.039 0.467 1 92.06 217 LEU A C 1
ATOM 1739 O O . LEU A 1 217 ? 9.484 4.566 -0.62 1 92.06 217 LEU A O 1
ATOM 1743 N N . ILE A 1 218 ? 10.008 4.711 1.531 1 94.75 218 ILE A N 1
ATOM 1744 C CA . ILE A 1 218 ? 9.609 6.109 1.68 1 94.75 218 ILE A CA 1
ATOM 1745 C C . ILE A 1 218 ? 10.281 6.953 0.601 1 94.75 218 ILE A C 1
ATOM 1747 O O . ILE A 1 218 ? 9.625 7.781 -0.044 1 94.75 218 ILE A O 1
ATOM 1751 N N . PRO A 1 219 ? 11.594 6.738 0.318 1 94.31 219 PRO A N 1
ATOM 1752 C CA . PRO A 1 219 ? 12.188 7.543 -0.754 1 94.31 219 PRO A CA 1
ATOM 1753 C C . PRO A 1 219 ? 11.5 7.328 -2.1 1 94.31 219 PRO A C 1
ATOM 1755 O O . PRO A 1 219 ? 11.406 8.258 -2.906 1 94.31 219 PRO A O 1
ATOM 1758 N N . LEU A 1 220 ? 11.023 6.152 -2.324 1 94.81 220 LEU A N 1
ATOM 1759 C CA . LEU A 1 220 ? 10.297 5.891 -3.562 1 94.81 220 LEU A CA 1
ATOM 1760 C C . LEU A 1 220 ? 8.93 6.562 -3.543 1 94.81 220 LEU A C 1
ATOM 1762 O O . LEU A 1 220 ? 8.453 7.043 -4.574 1 94.81 220 LEU A O 1
ATOM 1766 N N . SER A 1 221 ? 8.273 6.547 -2.361 1 96.75 221 SER A N 1
ATOM 1767 C CA . SER A 1 221 ? 7.016 7.273 -2.223 1 96.75 221 SER A CA 1
ATOM 1768 C C . SER A 1 221 ? 7.191 8.75 -2.562 1 96.75 221 SER A C 1
ATOM 1770 O O . SER A 1 221 ? 6.336 9.352 -3.213 1 96.75 221 SER A O 1
ATOM 1772 N N . ILE A 1 222 ? 8.281 9.297 -2.117 1 98 222 ILE A N 1
ATOM 1773 C CA . ILE A 1 222 ? 8.594 10.688 -2.402 1 98 222 ILE A CA 1
ATOM 1774 C C . ILE A 1 222 ? 8.82 10.875 -3.9 1 98 222 ILE A C 1
ATOM 1776 O O . ILE A 1 222 ? 8.328 11.836 -4.496 1 98 222 ILE A O 1
ATOM 1780 N N . GLU A 1 223 ? 9.531 9.922 -4.488 1 96.88 223 GLU A N 1
ATOM 1781 C CA . GLU A 1 223 ? 9.773 9.969 -5.926 1 96.88 223 GLU A CA 1
ATOM 1782 C C . GLU A 1 223 ? 8.461 9.898 -6.707 1 96.88 223 GLU A C 1
ATOM 1784 O O . GLU A 1 223 ? 8.297 10.594 -7.711 1 96.88 223 GLU A O 1
ATOM 1789 N N . LYS A 1 224 ? 7.566 9.102 -6.281 1 97.38 224 LYS A N 1
ATOM 1790 C CA . LYS A 1 224 ? 6.262 8.93 -6.918 1 97.38 224 LYS A CA 1
ATOM 1791 C C . LYS A 1 224 ? 5.445 10.211 -6.852 1 97.38 224 LYS A C 1
ATOM 1793 O O . LYS A 1 224 ? 4.898 10.664 -7.859 1 97.38 224 LYS A O 1
ATOM 1798 N N . LEU A 1 225 ? 5.359 10.812 -5.695 1 98.19 225 LEU A N 1
ATOM 1799 C CA . LEU A 1 225 ? 4.484 11.953 -5.457 1 98.19 225 LEU A CA 1
ATOM 1800 C C . LEU A 1 225 ? 5.125 13.25 -5.953 1 98.19 225 LEU A C 1
ATOM 1802 O O . LEU A 1 225 ? 4.434 14.141 -6.449 1 98.19 225 LEU A O 1
ATOM 1806 N N . GLY A 1 226 ? 6.457 13.367 -5.805 1 97.38 226 GLY A N 1
ATOM 1807 C CA . GLY A 1 226 ? 7.23 14.477 -6.34 1 97.38 226 GLY A CA 1
ATOM 1808 C C . GLY A 1 226 ? 6.754 15.828 -5.848 1 97.38 226 GLY A C 1
ATOM 1809 O O . GLY A 1 226 ? 6.629 16.047 -4.641 1 97.38 226 GLY A O 1
ATOM 1810 N N . ASP A 1 227 ? 6.398 16.688 -6.801 1 97.69 227 ASP A N 1
ATOM 1811 C CA . ASP A 1 227 ? 6.039 18.062 -6.488 1 97.69 227 ASP A CA 1
ATOM 1812 C C . ASP A 1 227 ? 4.621 18.156 -5.93 1 97.69 227 ASP A C 1
ATOM 1814 O O . ASP A 1 227 ? 4.172 19.219 -5.523 1 97.69 227 ASP A O 1
ATOM 1818 N N . LYS A 1 228 ? 3.979 17 -5.824 1 98.5 228 LYS A N 1
ATOM 1819 C CA . LYS A 1 228 ? 2.621 16.984 -5.285 1 98.5 228 LYS A CA 1
ATOM 1820 C C . LYS A 1 228 ? 2.633 16.828 -3.77 1 98.5 228 LYS A C 1
ATOM 1822 O O . LYS A 1 228 ? 1.589 16.922 -3.121 1 98.5 228 LYS A O 1
ATOM 1827 N N . ILE A 1 229 ? 3.797 16.594 -3.215 1 98.75 229 ILE A N 1
ATOM 1828 C CA . ILE A 1 229 ? 3.898 16.656 -1.76 1 98.75 229 ILE A CA 1
ATOM 1829 C C . ILE A 1 229 ? 3.809 18.109 -1.297 1 98.75 229 ILE A C 1
ATOM 1831 O O . ILE A 1 229 ? 4.738 18.891 -1.506 1 98.75 229 ILE A O 1
ATOM 1835 N N . LEU A 1 230 ? 2.744 18.453 -0.645 1 98.81 230 LEU A N 1
ATOM 1836 C CA . LEU A 1 230 ? 2.51 19.828 -0.219 1 98.81 230 LEU A CA 1
ATOM 1837 C C . LEU A 1 230 ? 2.9 20.016 1.242 1 98.81 230 LEU A C 1
ATOM 1839 O O . LEU A 1 230 ? 3.18 21.141 1.673 1 98.81 230 LEU A O 1
ATOM 1843 N N . TYR A 1 231 ? 2.869 19 1.965 1 98.81 231 TYR A N 1
ATOM 1844 C CA . TYR A 1 231 ? 3.006 18.984 3.416 1 98.81 231 TYR A CA 1
ATOM 1845 C C . TYR A 1 231 ? 3.559 17.656 3.906 1 98.81 231 TYR A C 1
ATOM 1847 O O . TYR A 1 231 ? 3.311 16.609 3.295 1 98.81 231 TYR A O 1
ATOM 1855 N N . VAL A 1 232 ? 4.395 17.641 4.945 1 98.88 232 VAL A N 1
ATOM 1856 C CA . VAL A 1 232 ? 4.984 16.406 5.461 1 98.88 232 VAL A CA 1
ATOM 1857 C C . VAL A 1 232 ? 4.629 16.25 6.938 1 98.88 232 VAL A C 1
ATOM 1859 O O . VAL A 1 232 ? 4.715 17.203 7.715 1 98.88 232 VAL A O 1
ATOM 1862 N N . HIS A 1 233 ? 4.164 15.141 7.289 1 98.88 233 HIS A N 1
ATOM 1863 C CA . HIS A 1 233 ? 4.062 14.727 8.68 1 98.88 233 HIS A CA 1
ATOM 1864 C C . HIS A 1 233 ? 5.23 13.836 9.078 1 98.88 233 HIS A C 1
ATOM 1866 O O . HIS A 1 233 ? 5.398 12.742 8.523 1 98.88 233 HIS A O 1
ATOM 1872 N N . ALA A 1 234 ? 5.953 14.266 10.078 1 98.81 234 ALA A N 1
ATOM 1873 C CA . ALA A 1 234 ? 7.156 13.547 10.492 1 98.81 234 ALA A CA 1
ATOM 1874 C C . ALA A 1 234 ? 6.914 12.773 11.781 1 98.81 234 ALA A C 1
ATOM 1876 O O . ALA A 1 234 ? 6.711 13.367 12.844 1 98.81 234 ALA A O 1
ATOM 1877 N N . SER A 1 235 ? 6.902 11.57 11.695 1 98.19 235 SER A N 1
ATOM 1878 C CA . SER A 1 235 ? 6.949 10.609 12.789 1 98.19 235 SER A CA 1
ATOM 1879 C C . SER A 1 235 ? 7.68 9.336 12.375 1 98.19 235 SER A C 1
ATOM 1881 O O . SER A 1 235 ? 7.969 9.141 11.188 1 98.19 235 SER A O 1
ATOM 1883 N N . ASP A 1 236 ? 8.078 8.547 13.359 1 97.75 236 ASP A N 1
ATOM 1884 C CA . ASP A 1 236 ? 8.859 7.328 13.141 1 97.75 236 ASP A CA 1
ATOM 1885 C C . ASP A 1 236 ? 8.188 6.121 13.797 1 97.75 236 ASP A C 1
ATOM 1887 O O . ASP A 1 236 ? 7.215 6.273 14.539 1 97.75 236 ASP A O 1
ATOM 1891 N N . ASN A 1 237 ? 8.555 4.977 13.398 1 96.25 237 ASN A N 1
ATOM 1892 C CA . ASN A 1 237 ? 8.102 3.74 14.031 1 96.25 237 ASN A CA 1
ATOM 1893 C C . ASN A 1 237 ? 9 2.562 13.672 1 96.25 237 ASN A C 1
ATOM 1895 O O . ASN A 1 237 ? 10.031 2.738 13.023 1 96.25 237 ASN A O 1
ATOM 1899 N N . ASP A 1 238 ? 8.609 1.379 14.094 1 94.19 238 ASP A N 1
ATOM 1900 C CA . ASP A 1 238 ? 9.484 0.217 13.984 1 94.19 238 ASP A CA 1
ATOM 1901 C C . ASP A 1 238 ? 9.289 -0.508 12.656 1 94.19 238 ASP A C 1
ATOM 1903 O O . ASP A 1 238 ? 9.828 -1.595 12.453 1 94.19 238 ASP A O 1
ATOM 1907 N N . GLY A 1 239 ? 8.477 0.024 11.789 1 92.12 239 GLY A N 1
ATOM 1908 C CA . GLY A 1 239 ? 8.203 -0.627 10.523 1 92.12 239 GLY A CA 1
ATOM 1909 C C . GLY A 1 239 ? 7.195 -1.757 10.641 1 92.12 239 GLY A C 1
ATOM 1910 O O . GLY A 1 239 ? 6.914 -2.449 9.656 1 92.12 239 GLY A O 1
ATOM 1911 N N . ARG A 1 240 ? 6.617 -1.963 11.828 1 92.94 240 ARG A N 1
ATOM 1912 C CA . ARG A 1 240 ? 5.672 -3.041 12.109 1 92.94 240 ARG A CA 1
ATOM 1913 C C . ARG A 1 240 ? 4.324 -2.484 12.562 1 92.94 240 ARG A C 1
ATOM 1915 O O . ARG A 1 240 ? 3.287 -2.791 11.969 1 92.94 240 ARG A O 1
ATOM 1922 N N . ASP A 1 241 ? 4.367 -1.664 13.562 1 93.12 241 ASP A N 1
ATOM 1923 C CA . ASP A 1 241 ? 3.146 -1.051 14.086 1 93.12 241 ASP A CA 1
ATOM 1924 C C . ASP A 1 241 ? 3.117 0.447 13.789 1 93.12 241 ASP A C 1
ATOM 1926 O O . ASP A 1 241 ? 4.164 1.091 13.711 1 93.12 241 ASP A O 1
ATOM 1930 N N . ASN A 1 242 ? 1.935 1.026 13.586 1 93.69 242 ASN A N 1
ATOM 1931 C CA . ASN A 1 242 ? 1.755 2.412 13.172 1 93.69 242 ASN A CA 1
ATOM 1932 C C . ASN A 1 242 ? 1.905 3.375 14.344 1 93.69 242 ASN A C 1
ATOM 1934 O O . ASN A 1 242 ? 1.005 4.172 14.625 1 93.69 242 ASN A O 1
ATOM 1938 N N . TYR A 1 243 ? 3.049 3.318 15 1 95.31 243 TYR A N 1
ATOM 1939 C CA . TYR A 1 243 ? 3.393 4.27 16.047 1 95.31 243 TYR A CA 1
ATOM 1940 C C . TYR A 1 243 ? 3.787 5.617 15.461 1 95.31 243 TYR A C 1
ATOM 1942 O O . TYR A 1 243 ? 4.121 5.707 14.273 1 95.31 243 TYR A O 1
ATOM 1950 N N . HIS A 1 244 ? 3.676 6.637 16.234 1 97.62 244 HIS A N 1
ATOM 1951 C CA . HIS A 1 244 ? 4.102 7.984 15.883 1 97.62 244 HIS A CA 1
ATOM 1952 C C . HIS A 1 244 ? 5.18 8.492 16.828 1 97.62 244 HIS A C 1
ATOM 1954 O O . HIS A 1 244 ? 4.996 9.508 17.5 1 97.62 244 HIS A O 1
ATOM 1960 N N . TRP A 1 245 ? 6.309 7.781 16.797 1 98.44 245 TRP A N 1
ATOM 1961 C CA . TRP A 1 245 ? 7.445 8.125 17.641 1 98.44 245 TRP A CA 1
ATOM 1962 C C . TRP A 1 245 ? 8.227 9.297 17.062 1 98.44 245 TRP A C 1
ATOM 1964 O O . TRP A 1 245 ? 8.016 9.68 15.898 1 98.44 245 TRP A O 1
ATOM 1974 N N . SER A 1 246 ? 9.055 9.852 17.891 1 98.62 246 SER A N 1
ATOM 1975 C CA . SER A 1 246 ? 9.953 10.898 17.422 1 98.62 246 SER A CA 1
ATOM 1976 C C . SER A 1 246 ? 10.891 10.375 16.328 1 98.62 246 SER A C 1
ATOM 1978 O O . SER A 1 246 ? 11.414 9.266 16.438 1 98.62 246 SER A O 1
ATOM 1980 N N . PRO A 1 247 ? 11.023 11.172 15.266 1 98.38 247 PRO A N 1
ATOM 1981 C CA . PRO A 1 247 ? 12.008 10.805 14.242 1 98.38 247 PRO A CA 1
ATOM 1982 C C . PRO A 1 247 ? 13.359 10.438 14.844 1 98.38 247 PRO A C 1
ATOM 1984 O O . PRO A 1 247 ? 13.852 11.117 15.75 1 98.38 247 PRO A O 1
ATOM 1987 N N . GLY A 1 248 ? 13.945 9.383 14.336 1 95.5 248 GLY A N 1
ATOM 1988 C CA . GLY A 1 248 ? 15.219 8.883 14.852 1 95.5 248 GLY A CA 1
ATOM 1989 C C . GLY A 1 248 ? 15.062 7.691 15.773 1 95.5 248 GLY A C 1
ATOM 1990 O O . GLY A 1 248 ? 16.016 6.941 15.992 1 95.5 248 GLY A O 1
ATOM 1991 N N . ARG A 1 249 ? 13.891 7.516 16.312 1 95.81 249 ARG A N 1
ATOM 1992 C CA . ARG A 1 249 ? 13.664 6.441 17.266 1 95.81 249 ARG A CA 1
ATOM 1993 C C . ARG A 1 249 ? 13.32 5.137 16.562 1 95.81 249 ARG A C 1
ATOM 1995 O O . ARG A 1 249 ? 13.469 4.055 17.125 1 95.81 249 ARG A O 1
ATOM 2002 N N . GLY A 1 250 ? 12.812 5.199 15.375 1 95.25 250 GLY A N 1
ATOM 2003 C CA . GLY A 1 250 ? 12.391 4.016 14.648 1 95.25 250 GLY A CA 1
ATOM 2004 C C . GLY A 1 250 ? 13.391 3.586 13.586 1 95.25 250 GLY A C 1
ATOM 2005 O O . GLY A 1 250 ? 14.602 3.66 13.797 1 95.25 250 GLY A O 1
ATOM 2006 N N . VAL A 1 251 ? 12.852 3.092 12.438 1 92.5 251 VAL A N 1
ATOM 2007 C CA . VAL A 1 251 ? 13.742 2.473 11.453 1 92.5 251 VAL A CA 1
ATOM 2008 C C . VAL A 1 251 ? 13.766 3.309 10.18 1 92.5 251 VAL A C 1
ATOM 2010 O O . VAL A 1 251 ? 14.391 2.926 9.188 1 92.5 251 VAL A O 1
ATOM 2013 N N . VAL A 1 252 ? 13.109 4.477 10.164 1 94 252 VAL A N 1
ATOM 2014 C CA . VAL A 1 252 ? 13.023 5.297 8.961 1 94 252 VAL A CA 1
ATOM 2015 C C . VAL A 1 252 ? 14.398 5.844 8.609 1 94 252 VAL A C 1
ATOM 2017 O O . VAL A 1 252 ? 15.133 6.305 9.484 1 94 252 VAL A O 1
ATOM 2020 N N . ASP A 1 253 ? 14.727 5.766 7.391 1 90.88 253 ASP A N 1
ATOM 2021 C CA . ASP A 1 253 ? 15.922 6.434 6.883 1 90.88 253 ASP A CA 1
ATOM 2022 C C . ASP A 1 253 ? 15.641 7.906 6.59 1 90.88 253 ASP A C 1
ATOM 2024 O O . ASP A 1 253 ? 15.414 8.281 5.438 1 90.88 253 ASP A O 1
ATOM 2028 N N . TRP A 1 254 ? 15.867 8.703 7.535 1 95.75 254 TRP A N 1
ATOM 2029 C CA . TRP A 1 254 ? 15.5 10.109 7.426 1 95.75 254 TRP A CA 1
ATOM 2030 C C . TRP A 1 254 ? 16.453 10.844 6.488 1 95.75 254 TRP A C 1
ATOM 2032 O O . TRP A 1 254 ? 16.078 11.852 5.883 1 95.75 254 TRP A O 1
ATOM 2042 N N . ASP A 1 255 ? 17.688 10.367 6.395 1 94.06 255 ASP A N 1
ATOM 2043 C CA . ASP A 1 255 ? 18.578 10.977 5.41 1 94.06 255 ASP A CA 1
ATOM 2044 C C . ASP A 1 255 ? 18 10.852 4 1 94.06 255 ASP A C 1
ATOM 2046 O O . ASP A 1 255 ? 17.953 11.836 3.256 1 94.06 255 ASP A O 1
ATOM 2050 N N . ALA A 1 256 ? 17.547 9.695 3.684 1 93.94 256 ALA A N 1
ATOM 2051 C CA . ALA A 1 256 ? 16.969 9.461 2.361 1 93.94 256 ALA A CA 1
ATOM 2052 C C . ALA A 1 256 ? 15.688 10.258 2.176 1 93.94 256 ALA A C 1
ATOM 2054 O O . ALA A 1 256 ? 15.383 10.711 1.07 1 93.94 256 ALA A O 1
ATOM 2055 N N . VAL A 1 257 ? 14.914 10.422 3.242 1 96.88 257 VAL A N 1
ATOM 2056 C CA . VAL A 1 257 ? 13.688 11.203 3.182 1 96.88 257 VAL A CA 1
ATOM 2057 C C . VAL A 1 257 ? 14.016 12.641 2.781 1 96.88 257 VAL A C 1
ATOM 2059 O O . VAL A 1 257 ? 13.438 13.172 1.826 1 96.88 257 VAL A O 1
ATOM 2062 N N . PHE A 1 258 ? 14.953 13.227 3.436 1 97.25 258 PHE A N 1
ATOM 2063 C CA . PHE A 1 258 ? 15.258 14.633 3.182 1 97.25 258 PHE A CA 1
ATOM 2064 C C . PHE A 1 258 ? 15.961 14.797 1.84 1 97.25 258 PHE A C 1
ATOM 2066 O O . PHE A 1 258 ? 15.781 15.805 1.158 1 97.25 258 PHE A O 1
ATOM 2073 N N . GLU A 1 259 ? 16.781 13.812 1.445 1 96 259 GLU A N 1
ATOM 2074 C CA . GLU A 1 259 ? 17.359 13.836 0.106 1 96 259 GLU A CA 1
ATOM 2075 C C . GLU A 1 259 ? 16.266 13.836 -0.967 1 96 259 GLU A C 1
ATOM 2077 O O . GLU A 1 259 ? 16.375 14.555 -1.96 1 96 259 GLU A O 1
ATOM 2082 N N . GLY A 1 260 ? 15.273 13.016 -0.73 1 96.56 260 GLY A N 1
ATOM 2083 C CA . GLY A 1 260 ? 14.156 12.969 -1.656 1 96.56 260 GLY A CA 1
ATOM 2084 C C . GLY A 1 260 ? 13.391 14.281 -1.734 1 96.56 260 GLY A C 1
ATOM 2085 O O . GLY A 1 260 ? 13.055 14.742 -2.826 1 96.56 260 GLY A O 1
ATOM 2086 N N . LEU A 1 261 ? 13.117 14.852 -0.584 1 98 261 LEU A N 1
ATOM 2087 C CA . LEU A 1 261 ? 12.414 16.125 -0.551 1 98 261 LEU A CA 1
ATOM 2088 C C . LEU A 1 261 ? 13.211 17.203 -1.264 1 98 261 LEU A C 1
ATOM 2090 O O . LEU A 1 261 ? 12.648 18.031 -1.997 1 98 261 LEU A O 1
ATOM 2094 N N . ARG A 1 262 ? 14.469 17.203 -1.098 1 97 262 ARG A N 1
ATOM 2095 C CA . ARG A 1 262 ? 15.344 18.172 -1.735 1 97 262 ARG A CA 1
ATOM 2096 C C . ARG A 1 262 ? 15.336 18.016 -3.252 1 97 262 ARG A C 1
ATOM 2098 O O . ARG A 1 262 ? 15.344 19 -3.988 1 97 262 ARG A O 1
ATOM 2105 N N . LYS A 1 263 ? 15.352 16.797 -3.658 1 96.25 263 LYS A N 1
ATOM 2106 C CA . LYS A 1 263 ? 15.352 16.5 -5.086 1 96.25 263 LYS A CA 1
ATOM 2107 C C . LYS A 1 263 ? 14.195 17.203 -5.793 1 96.25 263 LYS A C 1
ATOM 2109 O O . LYS A 1 263 ? 14.344 17.656 -6.934 1 96.25 263 LYS A O 1
ATOM 2114 N N . PHE A 1 264 ? 13.07 17.375 -5.105 1 97.31 264 PHE A N 1
ATOM 2115 C CA . PHE A 1 264 ? 11.891 17.969 -5.727 1 97.31 264 PHE A CA 1
ATOM 2116 C C . PHE A 1 264 ? 11.672 19.391 -5.242 1 97.31 264 PHE A C 1
ATOM 2118 O O . PHE A 1 264 ? 10.57 19.938 -5.363 1 97.31 264 PHE A O 1
ATOM 2125 N N . ASN A 1 265 ? 12.672 19.984 -4.613 1 96.88 265 ASN A N 1
ATOM 2126 C CA . ASN A 1 265 ? 12.648 21.375 -4.156 1 96.88 265 ASN A CA 1
ATOM 2127 C C . ASN A 1 265 ? 11.461 21.641 -3.236 1 96.88 265 ASN A C 1
ATOM 2129 O O . ASN A 1 265 ? 10.75 22.625 -3.412 1 96.88 265 ASN A O 1
ATOM 2133 N N . PHE A 1 266 ? 11.266 20.734 -2.316 1 97.88 266 PHE A N 1
ATOM 2134 C CA . PHE A 1 266 ? 10.18 20.891 -1.358 1 97.88 266 PHE A CA 1
ATOM 2135 C C . PHE A 1 266 ? 10.359 22.156 -0.537 1 97.88 266 PHE A C 1
ATOM 2137 O O . PHE A 1 266 ? 11.406 22.359 0.08 1 97.88 266 PHE A O 1
ATOM 2144 N N . ARG A 1 267 ? 9.25 22.922 -0.477 1 96.25 267 ARG A N 1
ATOM 2145 C CA . ARG A 1 267 ? 9.305 24.188 0.241 1 96.25 267 ARG A CA 1
ATOM 2146 C C . ARG A 1 267 ? 8.195 24.281 1.289 1 96.25 267 ARG A C 1
ATOM 2148 O O . ARG A 1 267 ? 7.992 25.328 1.896 1 96.25 267 ARG A O 1
ATOM 2155 N N . GLY A 1 268 ? 7.5 23.203 1.464 1 97.5 268 GLY A N 1
ATOM 2156 C CA . GLY A 1 268 ? 6.434 23.188 2.451 1 97.5 268 GLY A CA 1
ATOM 2157 C C . GLY A 1 268 ? 6.938 22.953 3.867 1 97.5 268 GLY A C 1
ATOM 2158 O O . GLY A 1 268 ? 8.141 22.969 4.113 1 97.5 268 GLY A O 1
ATOM 2159 N N . TYR A 1 269 ? 6.027 22.844 4.785 1 98.56 269 TYR A N 1
ATOM 2160 C CA . TYR A 1 269 ? 6.348 22.641 6.191 1 98.56 269 TYR A CA 1
ATOM 2161 C C . TYR A 1 269 ? 6.469 21.156 6.508 1 98.56 269 TYR A C 1
ATOM 2163 O O . TYR A 1 269 ? 5.848 20.312 5.844 1 98.56 269 TYR A O 1
ATOM 2171 N N . VAL A 1 270 ? 7.297 20.812 7.445 1 98.81 270 VAL A N 1
ATOM 2172 C CA . VAL A 1 270 ? 7.402 19.5 8.055 1 98.81 270 VAL A CA 1
ATOM 2173 C C . VAL A 1 270 ? 6.824 19.531 9.469 1 98.81 270 VAL A C 1
ATOM 2175 O O . VAL A 1 270 ? 7.426 20.109 10.375 1 98.81 270 VAL A O 1
ATOM 2178 N N . ALA A 1 271 ? 5.727 18.906 9.602 1 98.88 271 ALA A N 1
ATOM 2179 C CA . ALA A 1 271 ? 5.031 18.906 10.883 1 98.88 271 ALA A CA 1
ATOM 2180 C C . ALA A 1 271 ? 5.523 17.781 11.781 1 98.88 271 ALA A C 1
ATOM 2182 O O . ALA A 1 271 ? 5.691 16.656 11.328 1 98.88 271 ALA A O 1
ATOM 2183 N N . ILE A 1 272 ? 5.77 18.094 13.008 1 98.94 272 ILE A N 1
ATOM 2184 C CA . ILE A 1 272 ? 6.059 17.078 14.016 1 98.94 272 ILE A CA 1
ATOM 2185 C C . ILE A 1 272 ? 4.766 16.375 14.422 1 98.94 272 ILE A C 1
ATOM 2187 O O . ILE A 1 272 ? 4 16.891 15.242 1 98.94 272 ILE A O 1
ATOM 2191 N N . ASP A 1 273 ? 4.609 15.219 13.82 1 98.81 273 ASP A N 1
ATOM 2192 C CA . ASP A 1 273 ? 3.393 14.445 14.016 1 98.81 273 ASP A CA 1
ATOM 2193 C C . ASP A 1 273 ? 3.633 13.281 14.984 1 98.81 273 ASP A C 1
ATOM 2195 O O . ASP A 1 273 ? 3.412 12.117 14.625 1 98.81 273 ASP A O 1
ATOM 2199 N N . VAL A 1 274 ? 3.98 13.617 16.156 1 98.81 274 VAL A N 1
ATOM 2200 C CA . VAL A 1 274 ? 4.359 12.688 17.219 1 98.81 274 VAL A CA 1
ATOM 2201 C C . VAL A 1 274 ? 3.244 12.609 18.266 1 98.81 274 VAL A C 1
ATOM 2203 O O . VAL A 1 274 ? 2.695 13.633 18.672 1 98.81 274 VAL A O 1
ATOM 2206 N N . GLY A 1 275 ? 2.912 11.422 18.672 1 98.44 275 GLY A N 1
ATOM 2207 C CA . GLY A 1 275 ? 1.867 11.203 19.656 1 98.44 275 GLY A CA 1
ATOM 2208 C C . GLY A 1 275 ? 1.456 9.75 19.781 1 98.44 275 GLY A C 1
ATOM 2209 O O . GLY A 1 275 ? 2.127 8.859 19.25 1 98.44 275 GLY A O 1
ATOM 2210 N N . GLY A 1 276 ? 0.383 9.539 20.5 1 96.06 276 GLY A N 1
ATOM 2211 C CA . GLY A 1 276 ? -0.12 8.203 20.766 1 96.06 276 GLY A CA 1
ATOM 2212 C C . GLY A 1 276 ? -0.118 7.844 22.25 1 96.06 276 GLY A C 1
ATOM 2213 O O . GLY A 1 276 ? 0.638 8.422 23.031 1 96.06 276 GLY A O 1
ATOM 2214 N N . GLN A 1 277 ? -0.878 6.832 22.594 1 94.06 277 GLN A N 1
ATOM 2215 C CA . GLN A 1 277 ? -1.029 6.434 23.984 1 94.06 277 GLN A CA 1
ATOM 2216 C C . GLN A 1 277 ? 0.271 5.855 24.531 1 94.06 277 GLN A C 1
ATOM 2218 O O . GLN A 1 277 ? 0.581 6.023 25.719 1 94.06 277 GLN A O 1
ATOM 2223 N N . ASP A 1 278 ? 0.982 5.207 23.703 1 94.88 278 ASP A N 1
ATOM 2224 C CA . ASP A 1 278 ? 2.184 4.5 24.141 1 94.88 278 ASP A CA 1
ATOM 2225 C C . ASP A 1 278 ? 3.273 5.48 24.562 1 94.88 278 ASP A C 1
ATOM 2227 O O . ASP A 1 278 ? 4.18 5.117 25.328 1 94.88 278 ASP A O 1
ATOM 2231 N N . ILE A 1 279 ? 3.16 6.746 24.156 1 97.06 279 ILE A N 1
ATOM 2232 C CA . ILE A 1 279 ? 4.203 7.699 24.516 1 97.06 279 ILE A CA 1
ATOM 2233 C C . ILE A 1 279 ? 3.576 8.914 25.203 1 97.06 279 ILE A C 1
ATOM 2235 O O . ILE A 1 279 ? 4.211 9.961 25.328 1 97.06 279 ILE A O 1
ATOM 2239 N N . LYS A 1 280 ? 2.408 8.859 25.625 1 97.69 280 LYS A N 1
ATOM 2240 C CA . LYS A 1 280 ? 1.67 9.984 26.172 1 97.69 280 LYS A CA 1
ATOM 2241 C C . LYS A 1 280 ? 2.404 10.586 27.375 1 97.69 280 LYS A C 1
ATOM 2243 O O . LYS A 1 280 ? 2.467 11.805 27.516 1 97.69 280 LYS A O 1
ATOM 2248 N N . GLU A 1 281 ? 3.006 9.742 28.203 1 97.69 281 GLU A N 1
ATOM 2249 C CA . GLU A 1 281 ? 3.658 10.203 29.422 1 97.69 281 GLU A CA 1
ATOM 2250 C C . GLU A 1 281 ? 4.941 10.969 29.125 1 97.69 281 GLU A C 1
ATOM 2252 O O . GLU A 1 281 ? 5.418 11.75 29.938 1 97.69 281 GLU A O 1
ATOM 2257 N N . ARG A 1 282 ? 5.48 10.781 27.938 1 97.75 282 ARG A N 1
ATOM 2258 C CA . ARG A 1 282 ? 6.715 11.461 27.547 1 97.75 282 ARG A CA 1
ATOM 2259 C C . ARG A 1 282 ? 6.508 12.297 26.297 1 97.75 282 ARG A C 1
ATOM 2261 O O . ARG A 1 282 ? 7.445 12.5 25.516 1 97.75 282 ARG A O 1
ATOM 2268 N N . LEU A 1 283 ? 5.355 12.695 26.094 1 98.62 283 LEU A N 1
ATOM 2269 C CA . LEU A 1 283 ? 4.953 13.344 24.844 1 98.62 283 LEU A CA 1
ATOM 2270 C C . LEU A 1 283 ? 5.766 14.617 24.609 1 98.62 283 LEU A C 1
ATOM 2272 O O . LEU A 1 283 ? 6.301 14.82 23.516 1 98.62 283 LEU A O 1
ATOM 2276 N N . ASP A 1 284 ? 5.922 15.477 25.625 1 98.75 284 ASP A N 1
ATOM 2277 C CA . ASP A 1 284 ? 6.633 16.75 25.453 1 98.75 284 ASP A CA 1
ATOM 2278 C C . ASP A 1 284 ? 8.094 16.5 25.078 1 98.75 284 ASP A C 1
ATOM 2280 O O . ASP A 1 284 ? 8.625 17.188 24.203 1 98.75 284 ASP A O 1
ATOM 2284 N N . GLU A 1 285 ? 8.664 15.555 25.719 1 98.38 285 GLU A N 1
ATOM 2285 C CA . GLU A 1 285 ? 10.055 15.227 25.438 1 98.38 285 GLU A CA 1
ATOM 2286 C C . GLU A 1 285 ? 10.211 14.695 24.016 1 98.38 285 GLU A C 1
ATOM 2288 O O . GLU A 1 285 ? 11.148 15.07 23.312 1 98.38 285 GLU A O 1
ATOM 2293 N N . GLU A 1 286 ? 9.305 13.828 23.625 1 98.38 286 GLU A N 1
ATOM 2294 C CA . GLU A 1 286 ? 9.336 13.242 22.297 1 98.38 286 GLU A CA 1
ATOM 2295 C C . GLU A 1 286 ? 9.195 14.32 21.219 1 98.38 286 GLU A C 1
ATOM 2297 O O . GLU A 1 286 ? 9.922 14.312 20.219 1 98.38 286 GLU A O 1
ATOM 2302 N N . VAL A 1 287 ? 8.336 15.18 21.453 1 98.75 287 VAL A N 1
ATOM 2303 C CA . VAL A 1 287 ? 8.039 16.234 20.484 1 98.75 287 VAL A CA 1
ATOM 2304 C C . VAL A 1 287 ? 9.227 17.188 20.375 1 98.75 287 VAL A C 1
ATOM 2306 O O . VAL A 1 287 ? 9.594 17.609 19.281 1 98.75 287 VAL A O 1
ATOM 2309 N N . THR A 1 288 ? 9.812 17.547 21.469 1 98.56 288 THR A N 1
ATOM 2310 C CA . THR A 1 288 ? 10.969 18.422 21.484 1 98.56 288 THR A CA 1
ATOM 2311 C C . THR A 1 288 ? 12.148 17.781 20.75 1 98.56 288 THR A C 1
ATOM 2313 O O . THR A 1 288 ? 12.812 18.422 19.938 1 98.56 288 THR A O 1
ATOM 2316 N N . GLN A 1 289 ? 12.336 16.547 21.062 1 98.19 289 GLN A N 1
ATOM 2317 C CA . GLN A 1 289 ? 13.406 15.805 20.391 1 98.19 289 GLN A CA 1
ATOM 2318 C C . GLN A 1 289 ? 13.164 15.727 18.891 1 98.19 289 GLN A C 1
ATOM 2320 O O . GLN A 1 289 ? 14.102 15.844 18.094 1 98.19 289 GLN A O 1
ATOM 2325 N N . ALA A 1 290 ? 11.961 15.508 18.547 1 98.81 290 ALA A N 1
ATOM 2326 C CA . ALA A 1 290 ? 11.594 15.43 17.125 1 98.81 290 ALA A CA 1
ATOM 2327 C C . ALA A 1 290 ? 11.875 16.75 16.406 1 98.81 290 ALA A C 1
ATOM 2329 O O . ALA A 1 290 ? 12.398 16.75 15.297 1 98.81 290 ALA A O 1
ATOM 2330 N N . ARG A 1 291 ? 11.484 17.828 17.031 1 98.62 291 ARG A N 1
ATOM 2331 C CA . ARG A 1 291 ? 11.695 19.156 16.438 1 98.62 291 ARG A CA 1
ATOM 2332 C C . ARG A 1 291 ? 13.18 19.391 16.156 1 98.62 291 ARG A C 1
ATOM 2334 O O . ARG A 1 291 ? 13.547 19.812 15.055 1 98.62 291 ARG A O 1
ATOM 2341 N N . VAL A 1 292 ? 14.016 19.078 17.141 1 98.25 292 VAL A N 1
ATOM 2342 C CA . VAL A 1 292 ? 15.453 19.281 17.016 1 98.25 292 VAL A CA 1
ATOM 2343 C C . VAL A 1 292 ? 16.016 18.391 15.922 1 98.25 292 VAL A C 1
ATOM 2345 O O . VAL A 1 292 ? 16.797 18.844 15.078 1 98.25 292 VAL A O 1
ATOM 2348 N N . PHE A 1 293 ? 15.602 17.188 15.938 1 98.62 293 PHE A N 1
ATOM 2349 C CA . PHE A 1 293 ? 16.062 16.203 14.953 1 98.62 293 PHE A CA 1
ATOM 2350 C C . PHE A 1 293 ? 15.742 16.672 13.539 1 98.62 293 PHE A C 1
ATOM 2352 O O . PHE A 1 293 ? 16.609 16.625 12.656 1 98.62 293 PHE A O 1
ATOM 2359 N N . ILE A 1 294 ? 14.523 17.109 13.328 1 98.62 294 ILE A N 1
ATOM 2360 C CA . ILE A 1 294 ? 14.062 17.5 12 1 98.62 294 ILE A CA 1
ATOM 2361 C C . ILE A 1 294 ? 14.742 18.797 11.57 1 98.62 294 ILE A C 1
ATOM 2363 O O . ILE A 1 294 ? 15.102 18.953 10.398 1 98.62 294 ILE A O 1
ATOM 2367 N N . GLU A 1 295 ? 14.867 19.688 12.508 1 98 295 GLU A N 1
ATOM 2368 C CA . GLU A 1 295 ? 15.578 20.938 12.211 1 98 295 GLU A CA 1
ATOM 2369 C C . GLU A 1 295 ? 16.984 20.641 11.703 1 98 295 GLU A C 1
ATOM 2371 O O . GLU A 1 295 ? 17.422 21.219 10.695 1 98 295 GLU A O 1
ATOM 2376 N N . GLU A 1 296 ? 17.641 19.797 12.383 1 97.69 296 GLU A N 1
ATOM 2377 C CA . GLU A 1 296 ? 19.031 19.469 12.039 1 97.69 296 GLU A CA 1
ATOM 2378 C C . GLU A 1 296 ? 19.094 18.719 10.711 1 97.69 296 GLU A C 1
ATOM 2380 O O . GLU A 1 296 ? 19.953 18.984 9.875 1 97.69 296 GLU A O 1
ATOM 2385 N N . ALA A 1 297 ? 18.203 17.766 10.531 1 97.06 297 ALA A N 1
ATOM 2386 C CA . ALA A 1 297 ? 18.188 16.969 9.305 1 97.06 297 ALA A CA 1
ATOM 2387 C C . ALA A 1 297 ? 17.906 17.844 8.086 1 97.06 297 ALA A C 1
ATOM 2389 O O . ALA A 1 297 ? 18.562 17.703 7.051 1 97.06 297 ALA A O 1
ATOM 2390 N N . GLY A 1 298 ? 16.922 18.734 8.234 1 97.12 298 GLY A N 1
ATOM 2391 C CA . GLY A 1 298 ? 16.609 19.641 7.137 1 97.12 298 GLY A CA 1
ATOM 2392 C C . GLY A 1 298 ? 17.766 20.547 6.77 1 97.12 298 GLY A C 1
ATOM 2393 O O . GLY A 1 298 ? 18.016 20.812 5.59 1 97.12 298 GLY A O 1
ATOM 2394 N N . SER A 1 299 ? 18.453 21.016 7.781 1 96.94 299 SER A N 1
ATOM 2395 C CA . SER A 1 299 ? 19.625 21.859 7.555 1 96.94 299 SER A CA 1
ATOM 2396 C C . SER A 1 299 ? 20.75 21.078 6.883 1 96.94 299 SER A C 1
ATOM 2398 O O . SER A 1 299 ? 21.328 21.547 5.898 1 96.94 299 SER A O 1
ATOM 2400 N N . ARG A 1 300 ? 21 19.969 7.328 1 96.31 300 ARG A N 1
ATOM 2401 C CA . ARG A 1 300 ? 22.062 19.109 6.805 1 96.31 300 ARG A CA 1
ATOM 2402 C C . ARG A 1 300 ? 21.844 18.812 5.324 1 96.31 300 ARG A C 1
ATOM 2404 O O . ARG A 1 300 ? 22.812 18.734 4.555 1 96.31 300 ARG A O 1
ATOM 2411 N N . HIS A 1 301 ? 20.594 18.703 4.949 1 95.69 301 HIS A N 1
ATOM 2412 C CA . HIS A 1 301 ? 20.312 18.312 3.576 1 95.69 301 HIS A CA 1
ATOM 2413 C C . HIS A 1 301 ? 19.906 19.516 2.729 1 95.69 301 HIS A C 1
ATOM 2415 O O . HIS A 1 301 ? 19.469 19.344 1.586 1 95.69 301 HIS A O 1
ATOM 2421 N N . GLY A 1 302 ? 19.906 20.656 3.293 1 95.56 302 GLY A N 1
ATOM 2422 C CA . GLY A 1 302 ? 19.75 21.875 2.531 1 95.56 302 GLY A CA 1
ATOM 2423 C C . GLY A 1 302 ? 18.312 22.25 2.271 1 95.56 302 GLY A C 1
ATOM 2424 O O . GLY A 1 302 ? 18 22.891 1.266 1 95.56 302 GLY A O 1
ATOM 2425 N N . LEU A 1 303 ? 17.406 21.828 3.09 1 95.94 303 LEU A N 1
ATOM 2426 C CA . LEU A 1 303 ? 16.016 22.25 2.932 1 95.94 303 LEU A CA 1
ATOM 2427 C C . LEU A 1 303 ? 15.812 23.656 3.463 1 95.94 303 LEU A C 1
ATOM 2429 O O . LEU A 1 303 ? 14.922 24.375 3.006 1 95.94 303 LEU A O 1
ATOM 2433 N N . TRP A 1 304 ? 16.531 23.938 4.418 1 95.31 304 TRP A N 1
ATOM 2434 C CA . TRP A 1 304 ? 16.641 25.297 4.973 1 95.31 304 TRP A CA 1
ATOM 2435 C C . TRP A 1 304 ? 18.047 25.547 5.52 1 95.31 304 TRP A C 1
ATOM 2437 O O . TRP A 1 304 ? 18.812 24.594 5.75 1 95.31 304 TRP A O 1
ATOM 2447 N N . MET B 1 1 ? -20.641 -30.75 -6.461 1 51.41 1 MET B N 1
ATOM 2448 C CA . MET B 1 1 ? -19.656 -29.797 -5.934 1 51.41 1 MET B CA 1
ATOM 2449 C C . MET B 1 1 ? -18.297 -30 -6.594 1 51.41 1 MET B C 1
ATOM 2451 O O . MET B 1 1 ? -17.859 -31.141 -6.789 1 51.41 1 MET B O 1
ATOM 2455 N N . GLY B 1 2 ? -17.734 -29 -7.383 1 72.94 2 GLY B N 1
ATOM 2456 C CA . GLY B 1 2 ? -16.562 -29.25 -8.211 1 72.94 2 GLY B CA 1
ATOM 2457 C C . GLY B 1 2 ? -15.312 -29.531 -7.395 1 72.94 2 GLY B C 1
ATOM 2458 O O . GLY B 1 2 ? -15.312 -29.375 -6.172 1 72.94 2 GLY B O 1
ATOM 2459 N N . SER B 1 3 ? -14.336 -30.156 -7.879 1 89.12 3 SER B N 1
ATOM 2460 C CA . SER B 1 3 ? -13.062 -30.484 -7.242 1 89.12 3 SER B CA 1
ATOM 2461 C C . SER B 1 3 ? -12.305 -29.219 -6.832 1 89.12 3 SER B C 1
ATOM 2463 O O . SER B 1 3 ? -12.328 -28.219 -7.547 1 89.12 3 SER B O 1
ATOM 2465 N N . PRO B 1 4 ? -11.734 -29.297 -5.625 1 94.81 4 PRO B N 1
ATOM 2466 C CA . PRO B 1 4 ? -10.969 -28.141 -5.172 1 94.81 4 PRO B CA 1
ATOM 2467 C C . PRO B 1 4 ? -9.883 -27.719 -6.16 1 94.81 4 PRO B C 1
ATOM 2469 O O . PRO B 1 4 ? -9.164 -28.562 -6.684 1 94.81 4 PRO B O 1
ATOM 2472 N N . ARG B 1 5 ? -9.867 -26.484 -6.484 1 97.81 5 ARG B N 1
ATOM 2473 C CA . ARG B 1 5 ? -8.836 -25.906 -7.336 1 97.81 5 ARG B CA 1
ATOM 2474 C C . ARG B 1 5 ? -7.688 -25.344 -6.5 1 97.81 5 ARG B C 1
ATOM 2476 O O . ARG B 1 5 ? -7.547 -24.125 -6.363 1 97.81 5 ARG B O 1
ATOM 2483 N N . ILE B 1 6 ? -6.93 -26.25 -5.938 1 98.56 6 ILE B N 1
ATOM 2484 C CA . ILE B 1 6 ? -5.809 -25.953 -5.055 1 98.56 6 ILE B CA 1
ATOM 2485 C C . ILE B 1 6 ? -4.52 -26.531 -5.641 1 98.56 6 ILE B C 1
ATOM 2487 O O . ILE B 1 6 ? -4.516 -27.641 -6.168 1 98.56 6 ILE B O 1
ATOM 2491 N N . ASN B 1 7 ? -3.486 -25.812 -5.602 1 98.81 7 ASN B N 1
ATOM 2492 C CA . ASN B 1 7 ? -2.207 -26.328 -6.086 1 98.81 7 ASN B CA 1
ATOM 2493 C C . ASN B 1 7 ? -1.062 -25.938 -5.156 1 98.81 7 ASN B C 1
ATOM 2495 O O . ASN B 1 7 ? -1.228 -25.078 -4.281 1 98.81 7 ASN B O 1
ATOM 2499 N N . LEU B 1 8 ? 0.085 -26.609 -5.273 1 98.88 8 LEU B N 1
ATOM 2500 C CA . LEU B 1 8 ? 1.309 -26.266 -4.555 1 98.88 8 LEU B CA 1
ATOM 2501 C C . LEU B 1 8 ? 2.078 -25.172 -5.285 1 98.88 8 LEU B C 1
ATOM 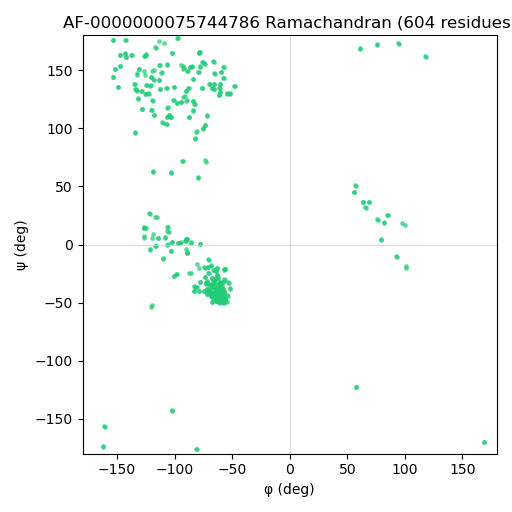2503 O O . LEU B 1 8 ? 2.383 -25.297 -6.469 1 98.88 8 LEU B O 1
ATOM 2507 N N . ALA B 1 9 ? 2.332 -24.078 -4.59 1 98.75 9 ALA B N 1
ATOM 2508 C CA . ALA B 1 9 ? 3.074 -22.953 -5.176 1 98.75 9 ALA B CA 1
ATOM 2509 C C . ALA B 1 9 ? 4.574 -23.25 -5.195 1 98.75 9 ALA B C 1
ATOM 2511 O O . ALA B 1 9 ? 5.055 -24.109 -4.461 1 98.75 9 ALA B O 1
ATOM 2512 N N . TRP B 1 10 ? 5.262 -22.469 -5.938 1 98.62 10 TRP B N 1
ATOM 2513 C CA . TRP B 1 10 ? 6.68 -22.688 -6.203 1 98.62 10 TRP B CA 1
ATOM 2514 C C . TRP B 1 10 ? 7.523 -22.344 -4.984 1 98.62 10 TRP B C 1
ATOM 2516 O O . TRP B 1 10 ? 8.672 -22.766 -4.867 1 98.62 10 TRP B O 1
ATOM 2526 N N . LEU B 1 11 ? 6.961 -21.547 -4.07 1 98.31 11 LEU B N 1
ATOM 2527 C CA . LEU B 1 11 ? 7.695 -21.156 -2.875 1 98.31 11 LEU B CA 1
ATOM 2528 C C . LEU B 1 11 ? 8.156 -22.375 -2.094 1 98.31 11 LEU B C 1
ATOM 2530 O O . LEU B 1 11 ? 9.219 -22.344 -1.46 1 98.31 11 LEU B O 1
ATOM 2534 N N . TYR B 1 12 ? 7.414 -23.438 -2.176 1 98.75 12 TYR B N 1
ATOM 2535 C CA . TYR B 1 12 ? 7.828 -24.688 -1.559 1 98.75 12 TYR B CA 1
ATOM 2536 C C . TYR B 1 12 ? 9.188 -25.141 -2.094 1 98.75 12 TYR B C 1
ATOM 2538 O O . TYR B 1 12 ? 10.094 -25.438 -1.318 1 98.75 12 TYR B O 1
ATOM 2546 N N . ALA B 1 13 ? 9.328 -25.156 -3.404 1 98.69 13 ALA B N 1
ATOM 2547 C CA . ALA B 1 13 ? 10.57 -25.578 -4.039 1 98.69 13 ALA B CA 1
ATOM 2548 C C . ALA B 1 13 ? 11.719 -24.641 -3.662 1 98.69 13 ALA B C 1
ATOM 2550 O O . ALA B 1 13 ? 12.828 -25.094 -3.381 1 98.69 13 ALA B O 1
ATOM 2551 N N . ILE B 1 14 ? 11.391 -23.344 -3.662 1 98.12 14 ILE B N 1
ATOM 2552 C CA . ILE B 1 14 ? 12.406 -22.359 -3.311 1 98.12 14 ILE B CA 1
ATOM 2553 C C . ILE B 1 14 ? 12.906 -22.609 -1.892 1 98.12 14 ILE B C 1
ATOM 2555 O O . ILE B 1 14 ? 14.109 -22.594 -1.641 1 98.12 14 ILE B O 1
ATOM 2559 N N . THR B 1 15 ? 11.992 -22.828 -0.998 1 98.12 15 THR B N 1
ATOM 2560 C CA . THR B 1 15 ? 12.328 -23.016 0.409 1 98.12 15 THR B CA 1
ATOM 2561 C C . THR B 1 15 ? 13.133 -24.297 0.607 1 98.12 15 THR B C 1
ATOM 2563 O O . THR B 1 15 ? 14.133 -24.297 1.324 1 98.12 15 THR B O 1
ATOM 2566 N N . LYS B 1 16 ? 12.703 -25.312 -0.051 1 98.06 16 LYS B N 1
ATOM 2567 C CA . LYS B 1 16 ? 13.273 -26.641 0.209 1 98.06 16 LYS B CA 1
ATOM 2568 C C . LYS B 1 16 ? 14.57 -26.844 -0.559 1 98.06 16 LYS B C 1
ATOM 2570 O O . LYS B 1 16 ? 15.516 -27.453 -0.046 1 98.06 16 LYS B O 1
ATOM 2575 N N . TYR B 1 17 ? 14.719 -26.297 -1.818 1 97.81 17 TYR B N 1
ATOM 2576 C CA . TYR B 1 17 ? 15.812 -26.719 -2.697 1 97.81 17 TYR B CA 1
ATOM 2577 C C . TYR B 1 17 ? 16.688 -25.531 -3.084 1 97.81 17 TYR B C 1
ATOM 2579 O O . TYR B 1 17 ? 17.719 -25.688 -3.736 1 97.81 17 TYR B O 1
ATOM 2587 N N . GLY B 1 18 ? 16.328 -24.297 -2.686 1 96.12 18 GLY B N 1
ATOM 2588 C CA . GLY B 1 18 ? 17.094 -23.109 -3.045 1 96.12 18 GLY B CA 1
ATOM 2589 C C . GLY B 1 18 ? 16.547 -22.422 -4.285 1 96.12 18 GLY B C 1
ATOM 2590 O O . GLY B 1 18 ? 15.648 -22.938 -4.949 1 96.12 18 GLY B O 1
ATOM 2591 N N . TYR B 1 19 ? 17.094 -21.203 -4.637 1 93.94 19 TYR B N 1
ATOM 2592 C CA . TYR B 1 19 ? 16.562 -20.406 -5.738 1 93.94 19 TYR B CA 1
ATOM 2593 C C . TYR B 1 19 ? 17.688 -19.938 -6.652 1 93.94 19 TYR B C 1
ATOM 2595 O O . TYR B 1 19 ? 18.672 -19.344 -6.188 1 93.94 19 TYR B O 1
ATOM 2603 N N . PRO B 1 20 ? 17.578 -20.234 -7.98 1 95 20 PRO B N 1
ATOM 2604 C CA . PRO B 1 20 ? 16.547 -21.062 -8.578 1 95 20 PRO B CA 1
ATOM 2605 C C . PRO B 1 20 ? 16.812 -22.562 -8.414 1 95 20 PRO B C 1
ATOM 2607 O O . PRO B 1 20 ? 17.969 -22.984 -8.398 1 95 20 PRO B O 1
ATOM 2610 N N . PRO B 1 21 ? 15.727 -23.281 -8.312 1 94.62 21 PRO B N 1
ATOM 2611 C CA . PRO B 1 21 ? 15.961 -24.734 -8.242 1 94.62 21 PRO B CA 1
ATOM 2612 C C . PRO B 1 21 ? 16.562 -25.297 -9.516 1 94.62 21 PRO B C 1
ATOM 2614 O O . PRO B 1 21 ? 16.281 -24.812 -10.617 1 94.62 21 PRO B O 1
ATOM 2617 N N . ARG B 1 22 ? 17.469 -26.422 -9.273 1 95.25 22 ARG B N 1
ATOM 2618 C CA . ARG B 1 22 ? 18.016 -27.156 -10.414 1 95.25 22 ARG B CA 1
ATOM 2619 C C . ARG B 1 22 ? 16.953 -28.047 -11.055 1 95.25 22 ARG B C 1
ATOM 2621 O O . ARG B 1 22 ? 15.945 -28.375 -10.422 1 95.25 22 ARG B O 1
ATOM 2628 N N . ILE B 1 23 ? 17.156 -28.328 -12.281 1 97.5 23 ILE B N 1
ATOM 2629 C CA . ILE B 1 23 ? 16.188 -29.141 -13.016 1 97.5 23 ILE B CA 1
ATOM 2630 C C . ILE B 1 23 ? 15.891 -30.422 -12.242 1 97.5 23 ILE B C 1
ATOM 2632 O O . ILE B 1 23 ? 14.75 -30.891 -12.219 1 97.5 23 ILE B O 1
ATOM 2636 N N . THR B 1 24 ? 16.828 -31.031 -11.602 1 97.81 24 THR B N 1
ATOM 2637 C CA . THR B 1 24 ? 16.594 -32.25 -10.805 1 97.81 24 THR B CA 1
ATOM 2638 C C . THR B 1 24 ? 15.625 -31.953 -9.664 1 97.81 24 THR B C 1
ATOM 2640 O O . THR B 1 24 ? 14.859 -32.812 -9.25 1 97.81 24 THR B O 1
ATOM 2643 N N . ASP B 1 25 ? 15.711 -30.719 -9.125 1 98.19 25 ASP B N 1
ATOM 2644 C CA . ASP B 1 25 ? 14.836 -30.312 -8.023 1 98.19 25 ASP B CA 1
ATOM 2645 C C . ASP B 1 25 ? 13.391 -30.141 -8.508 1 98.19 25 ASP B C 1
ATOM 2647 O O . ASP B 1 25 ? 12.453 -30.219 -7.719 1 98.19 25 ASP B O 1
ATOM 2651 N N . PHE B 1 26 ? 13.234 -29.875 -9.812 1 98.56 26 PHE B N 1
ATOM 2652 C CA . PHE B 1 26 ? 11.883 -29.859 -10.359 1 98.56 26 PHE B CA 1
ATOM 2653 C C . PHE B 1 26 ? 11.203 -31.203 -10.172 1 98.56 26 PHE B C 1
ATOM 2655 O O . PHE B 1 26 ? 10.055 -31.266 -9.734 1 98.56 26 PHE B O 1
ATOM 2662 N N . PHE B 1 27 ? 11.922 -32.25 -10.516 1 98.62 27 PHE B N 1
ATOM 2663 C CA . PHE B 1 27 ? 11.375 -33.594 -10.367 1 98.62 27 PHE B CA 1
ATOM 2664 C C . PHE B 1 27 ? 11.102 -33.906 -8.898 1 98.62 27 PHE B C 1
ATOM 2666 O O . PHE B 1 27 ? 10.062 -34.5 -8.562 1 98.62 27 PHE B O 1
ATOM 2673 N N . SER B 1 28 ? 12.016 -33.531 -8.016 1 98.69 28 SER B N 1
ATOM 2674 C CA . SER B 1 28 ? 11.812 -33.719 -6.586 1 98.69 28 SER B CA 1
ATOM 2675 C C . SER B 1 28 ? 10.586 -32.969 -6.094 1 98.69 28 SER B C 1
ATOM 2677 O O . SER B 1 28 ? 9.844 -33.5 -5.246 1 98.69 28 SER B O 1
ATOM 2679 N N . PHE B 1 29 ? 10.453 -31.797 -6.578 1 98.75 29 PHE B N 1
ATOM 2680 C CA . PHE B 1 29 ? 9.289 -30.984 -6.25 1 98.75 29 PHE B CA 1
ATOM 2681 C C . PHE B 1 29 ? 8 -31.688 -6.645 1 98.75 29 PHE B C 1
ATOM 2683 O O . PHE B 1 29 ? 7.027 -31.688 -5.887 1 98.75 29 PHE B O 1
ATOM 2690 N N . ILE B 1 30 ? 7.949 -32.312 -7.805 1 98.75 30 ILE B N 1
ATOM 2691 C CA . ILE B 1 30 ? 6.789 -33.031 -8.289 1 98.75 30 ILE B CA 1
ATOM 2692 C C . ILE B 1 30 ? 6.5 -34.219 -7.371 1 98.75 30 ILE B C 1
ATOM 2694 O O . ILE B 1 30 ? 5.355 -34.438 -6.973 1 98.75 30 ILE B O 1
ATOM 2698 N N . ASP B 1 31 ? 7.555 -34.906 -6.996 1 98.75 31 ASP B N 1
ATOM 2699 C CA . ASP B 1 31 ? 7.398 -36 -6.059 1 98.75 31 ASP B CA 1
ATOM 2700 C C . ASP B 1 31 ? 6.801 -35.531 -4.738 1 98.75 31 ASP B C 1
ATOM 2702 O O . ASP B 1 31 ? 5.926 -36.188 -4.172 1 98.75 31 ASP B O 1
ATOM 2706 N N . ASP B 1 32 ? 7.293 -34.438 -4.273 1 98.81 32 ASP B N 1
ATOM 2707 C CA . ASP B 1 32 ? 6.805 -33.875 -3.018 1 98.81 32 ASP B CA 1
ATOM 2708 C C . ASP B 1 32 ? 5.332 -33.5 -3.127 1 98.81 32 ASP B C 1
ATOM 2710 O O . ASP B 1 32 ? 4.551 -33.75 -2.201 1 98.81 32 ASP B O 1
ATOM 2714 N N . ALA B 1 33 ? 4.992 -32.875 -4.223 1 98.88 33 ALA B N 1
ATOM 2715 C CA . ALA B 1 33 ? 3.605 -32.469 -4.426 1 98.88 33 ALA B CA 1
ATOM 2716 C C . ALA B 1 33 ? 2.666 -33.688 -4.344 1 98.88 33 ALA B C 1
ATOM 2718 O O . ALA B 1 33 ? 1.621 -33.625 -3.693 1 98.88 33 ALA B O 1
ATOM 2719 N N . VAL B 1 34 ? 3.062 -34.75 -5.02 1 98.62 34 VAL B N 1
ATOM 2720 C CA . VAL B 1 34 ? 2.266 -36 -4.996 1 98.62 34 VAL B CA 1
ATOM 2721 C C . VAL B 1 34 ? 2.182 -36.531 -3.57 1 98.62 34 VAL B C 1
ATOM 2723 O O . VAL B 1 34 ? 1.093 -36.812 -3.078 1 98.62 34 VAL B O 1
ATOM 2726 N N . ARG B 1 35 ? 3.301 -36.562 -2.912 1 98.62 35 ARG B N 1
ATOM 2727 C CA . ARG B 1 35 ? 3.377 -37.062 -1.549 1 98.62 35 ARG B CA 1
ATOM 2728 C C . ARG B 1 35 ? 2.51 -36.25 -0.603 1 98.62 35 ARG B C 1
ATOM 2730 O O . ARG B 1 35 ? 1.895 -36.781 0.316 1 98.62 35 ARG B O 1
ATOM 2737 N N . LEU B 1 36 ? 2.412 -35 -0.843 1 98.62 36 LEU B N 1
ATOM 2738 C CA . LEU B 1 36 ? 1.716 -34.094 0.05 1 98.62 36 LEU B CA 1
ATOM 2739 C C . LEU B 1 36 ? 0.242 -33.969 -0.326 1 98.62 36 LEU B C 1
ATOM 2741 O O . LEU B 1 36 ? -0.516 -33.25 0.323 1 98.62 36 LEU B O 1
ATOM 2745 N N . GLY B 1 37 ? -0.153 -34.625 -1.438 1 97.81 37 GLY B N 1
ATOM 2746 C CA . GLY B 1 37 ? -1.567 -34.781 -1.732 1 97.81 37 GLY B CA 1
ATOM 2747 C C . GLY B 1 37 ? -2.096 -33.75 -2.721 1 97.81 37 GLY B C 1
ATOM 2748 O O . GLY B 1 37 ? -3.309 -33.562 -2.842 1 97.81 37 GLY B O 1
ATOM 2749 N N . PHE B 1 38 ? -1.232 -33.125 -3.439 1 98.56 38 PHE B N 1
ATOM 2750 C CA . PHE B 1 38 ? -1.679 -32.125 -4.41 1 98.56 38 PHE B CA 1
ATOM 2751 C C . PHE B 1 38 ? -2.012 -32.781 -5.742 1 98.56 38 PHE B C 1
ATOM 2753 O O . PHE B 1 38 ? -1.461 -33.844 -6.078 1 98.56 38 PHE B O 1
ATOM 2760 N N . LYS B 1 39 ? -2.924 -32.125 -6.477 1 97.94 39 LYS B N 1
ATOM 2761 C CA . LYS B 1 39 ? -3.289 -32.594 -7.816 1 97.94 39 LYS B CA 1
ATOM 2762 C C . LYS B 1 39 ? -2.908 -31.547 -8.875 1 97.94 39 LYS B C 1
ATOM 2764 O O . LYS B 1 39 ? -3.104 -31.781 -10.07 1 97.94 39 LYS B O 1
ATOM 2769 N N . ALA B 1 40 ? -2.385 -30.469 -8.43 1 98.75 40 ALA B N 1
ATOM 2770 C CA . ALA B 1 40 ? -1.941 -29.406 -9.328 1 98.75 40 ALA B CA 1
ATOM 2771 C C . ALA B 1 40 ? -0.725 -28.672 -8.75 1 98.75 40 ALA B C 1
ATOM 2773 O O . ALA B 1 40 ? -0.506 -28.688 -7.539 1 98.75 40 ALA B O 1
ATOM 2774 N N . ILE B 1 41 ? 0.086 -28.094 -9.656 1 98.88 41 ILE B N 1
ATOM 2775 C CA . ILE B 1 41 ? 1.3 -27.375 -9.273 1 98.88 41 ILE B CA 1
ATOM 2776 C C . ILE B 1 41 ? 1.49 -26.156 -10.18 1 98.88 41 ILE B C 1
ATOM 2778 O O . ILE B 1 41 ? 0.771 -25.984 -11.164 1 98.88 41 ILE B O 1
ATOM 2782 N N . GLU B 1 42 ? 2.336 -25.25 -9.797 1 98.75 42 GLU B N 1
ATOM 2783 C CA . GLU B 1 42 ? 2.893 -24.234 -10.688 1 98.75 42 GLU B CA 1
ATOM 2784 C C . GLU B 1 42 ? 4.391 -24.438 -10.891 1 98.75 42 GLU B C 1
ATOM 2786 O O . GLU B 1 42 ? 5.043 -25.109 -10.086 1 98.75 42 GLU B O 1
ATOM 2791 N N . LEU B 1 43 ? 4.934 -24 -11.953 1 98.75 43 LEU B N 1
ATOM 2792 C CA . LEU B 1 43 ? 6.359 -24.016 -12.25 1 98.75 43 LEU B CA 1
ATOM 2793 C C . LEU B 1 43 ? 6.879 -22.594 -12.453 1 98.75 43 LEU B C 1
ATOM 2795 O O . LEU B 1 43 ? 6.129 -21.703 -12.859 1 98.75 43 LEU B O 1
ATOM 2799 N N . GLU B 1 44 ? 8.086 -22.422 -12.117 1 98.62 44 GLU B N 1
ATOM 2800 C CA . GLU B 1 44 ? 8.75 -21.141 -12.32 1 98.62 44 GLU B CA 1
ATOM 2801 C C . GLU B 1 44 ? 10.125 -21.312 -12.961 1 98.62 44 GLU B C 1
ATOM 2803 O O . GLU B 1 44 ? 10.859 -22.234 -12.609 1 98.62 44 GLU B O 1
ATOM 2808 N N . VAL B 1 45 ? 10.406 -20.531 -13.984 1 98.12 45 VAL B N 1
ATOM 2809 C CA . VAL B 1 45 ? 11.742 -20.469 -14.57 1 98.12 45 VAL B CA 1
ATOM 2810 C C . VAL B 1 45 ? 12.367 -19.094 -14.305 1 98.12 45 VAL B C 1
ATOM 2812 O O . VAL B 1 45 ? 11.688 -18.078 -14.406 1 98.12 45 VAL B O 1
ATOM 2815 N N . TYR B 1 46 ? 13.578 -19.125 -13.898 1 97.94 46 TYR B N 1
ATOM 2816 C CA . TYR B 1 46 ? 14.297 -17.891 -13.57 1 97.94 46 TYR B CA 1
ATOM 2817 C C . TYR B 1 46 ? 15.539 -17.734 -14.438 1 97.94 46 TYR B C 1
ATOM 2819 O O . TYR B 1 46 ? 16.484 -18.516 -14.328 1 97.94 46 TYR B O 1
ATOM 2827 N N . GLY B 1 47 ? 15.578 -16.75 -15.242 1 97.69 47 GLY B N 1
ATOM 2828 C CA . GLY B 1 47 ? 16.75 -16.453 -16.062 1 97.69 47 GLY B CA 1
ATOM 2829 C C . GLY B 1 47 ? 16.891 -17.391 -17.25 1 97.69 47 GLY B C 1
ATOM 2830 O O . GLY B 1 47 ? 16.156 -18.375 -17.359 1 97.69 47 GLY B O 1
ATOM 2831 N N . GLU B 1 48 ? 17.797 -17.047 -18.047 1 97.5 48 GLU B N 1
ATOM 2832 C CA . GLU B 1 48 ? 17.969 -17.734 -19.328 1 97.5 48 GLU B CA 1
ATOM 2833 C C . GLU B 1 48 ? 18.5 -19.156 -19.125 1 97.5 48 GLU B C 1
ATOM 2835 O O . GLU B 1 48 ? 18.078 -20.078 -19.812 1 97.5 48 GLU B O 1
ATOM 2840 N N . ASP B 1 49 ? 19.406 -19.344 -18.234 1 97.75 49 ASP B N 1
ATOM 2841 C CA . ASP B 1 49 ? 20.016 -20.656 -18.016 1 97.75 49 ASP B CA 1
ATOM 2842 C C . ASP B 1 49 ? 19 -21.641 -17.469 1 97.75 49 ASP B C 1
ATOM 2844 O O . ASP B 1 49 ? 18.922 -22.781 -17.922 1 97.75 49 ASP B O 1
ATOM 2848 N N . ASN B 1 50 ? 18.25 -21.188 -16.484 1 98.19 50 ASN B N 1
ATOM 2849 C CA . ASN B 1 50 ? 17.203 -22.031 -15.922 1 98.19 50 ASN B CA 1
ATOM 2850 C C . ASN B 1 50 ? 16.141 -22.375 -16.953 1 98.19 50 ASN B C 1
ATOM 2852 O O . ASN B 1 50 ? 15.68 -23.516 -17.031 1 98.19 50 ASN B O 1
ATOM 2856 N N . LEU B 1 51 ? 15.781 -21.422 -17.766 1 98.44 51 LEU B N 1
ATOM 2857 C CA . LEU B 1 51 ? 14.82 -21.609 -18.844 1 98.44 51 LEU B CA 1
ATOM 2858 C C . LEU B 1 51 ? 15.312 -22.688 -19.812 1 98.44 51 LEU B C 1
ATOM 2860 O O . LEU B 1 51 ? 14.57 -23.594 -20.172 1 98.44 51 LEU B O 1
ATOM 2864 N N . ARG B 1 52 ? 16.531 -22.562 -20.203 1 98.31 52 ARG B N 1
ATOM 2865 C CA . ARG B 1 52 ? 17.125 -23.516 -21.141 1 98.31 52 ARG B CA 1
ATOM 2866 C C . ARG B 1 52 ? 17.109 -24.922 -20.562 1 98.31 52 ARG B C 1
ATOM 2868 O O . ARG B 1 52 ? 16.797 -25.891 -21.266 1 98.31 52 ARG B O 1
ATOM 2875 N N . ALA B 1 53 ? 17.422 -25.047 -19.344 1 98.44 53 ALA B N 1
ATOM 2876 C CA . ALA B 1 53 ? 17.438 -26.344 -18.688 1 98.44 53 ALA B CA 1
ATOM 2877 C C . ALA B 1 53 ? 16.047 -26.984 -18.688 1 98.44 53 ALA B C 1
ATOM 2879 O O . ALA B 1 53 ? 15.914 -28.188 -18.938 1 98.44 53 ALA B O 1
ATOM 2880 N N . VAL B 1 54 ? 15.07 -26.203 -18.391 1 98.56 54 VAL B N 1
ATOM 2881 C CA . VAL B 1 54 ? 13.703 -26.703 -18.359 1 98.56 54 VAL B CA 1
ATOM 2882 C C . VAL B 1 54 ? 13.25 -27.078 -19.766 1 98.56 54 VAL B C 1
ATOM 2884 O O . VAL B 1 54 ? 12.609 -28.109 -19.969 1 98.56 54 VAL B O 1
ATOM 2887 N N . GLU B 1 55 ? 13.586 -26.25 -20.734 1 98.56 55 GLU B N 1
ATOM 2888 C CA . GLU B 1 55 ? 13.25 -26.516 -22.125 1 98.56 55 GLU B CA 1
ATOM 2889 C C . GLU B 1 55 ? 13.852 -27.844 -22.594 1 98.56 55 GLU B C 1
ATOM 2891 O O . GLU B 1 55 ? 13.188 -28.625 -23.281 1 98.56 55 GLU B O 1
ATOM 2896 N N . GLU B 1 56 ? 15.008 -28.062 -22.219 1 98.62 56 GLU B N 1
ATOM 2897 C CA . GLU B 1 56 ? 15.719 -29.266 -22.641 1 98.62 56 GLU B CA 1
ATOM 2898 C C . GLU B 1 56 ? 15.055 -30.516 -22.062 1 98.62 56 GLU B C 1
ATOM 2900 O O . GLU B 1 56 ? 15.07 -31.578 -22.688 1 98.62 56 GLU B O 1
ATOM 2905 N N . GLU B 1 57 ? 14.508 -30.375 -20.891 1 98.62 57 GLU B N 1
ATOM 2906 C CA . GLU B 1 57 ? 13.938 -31.516 -20.203 1 98.62 57 GLU B CA 1
ATOM 2907 C C . GLU B 1 57 ? 12.406 -31.5 -20.25 1 98.62 57 GLU B C 1
ATOM 2909 O O . GLU B 1 57 ? 11.742 -32.25 -19.547 1 98.62 57 GLU B O 1
ATOM 2914 N N . ARG B 1 58 ? 11.844 -30.625 -21.062 1 98.5 58 ARG B N 1
ATOM 2915 C CA . ARG B 1 58 ? 10.422 -30.312 -20.969 1 98.5 58 ARG B CA 1
ATOM 2916 C C . ARG B 1 58 ? 9.57 -31.562 -21.234 1 98.5 58 ARG B C 1
ATOM 2918 O O . ARG B 1 58 ? 8.531 -31.75 -20.609 1 98.5 58 ARG B O 1
ATOM 2925 N N . VAL B 1 59 ? 9.953 -32.469 -22.156 1 98.81 59 VAL B N 1
ATOM 2926 C CA . VAL B 1 59 ? 9.188 -33.656 -22.469 1 98.81 59 VAL B CA 1
ATOM 2927 C C . VAL B 1 59 ? 9.195 -34.625 -21.281 1 98.81 59 VAL B C 1
ATOM 2929 O O . VAL B 1 59 ? 8.141 -35.094 -20.859 1 98.81 59 VAL B O 1
ATOM 2932 N N . ARG B 1 60 ? 10.375 -34.875 -20.766 1 98.69 60 ARG B N 1
ATOM 2933 C CA . ARG B 1 60 ? 10.492 -35.719 -19.594 1 98.69 60 ARG B CA 1
ATOM 2934 C C . ARG B 1 60 ? 9.688 -35.156 -18.422 1 98.69 60 ARG B C 1
ATOM 2936 O O . ARG B 1 60 ? 9.039 -35.938 -17.703 1 98.69 60 ARG B O 1
ATOM 2943 N N . LEU B 1 61 ? 9.836 -33.938 -18.234 1 98.62 61 LEU B N 1
ATOM 2944 C CA . LEU B 1 61 ? 9.125 -33.281 -17.141 1 98.62 61 LEU B CA 1
ATOM 2945 C C . LEU B 1 61 ? 7.613 -33.406 -17.328 1 98.62 61 LEU B C 1
ATOM 2947 O O . LEU B 1 61 ? 6.898 -33.75 -16.375 1 98.62 61 LEU B O 1
ATOM 2951 N N . ARG B 1 62 ? 7.102 -33.094 -18.516 1 98.56 62 ARG B N 1
ATOM 2952 C CA . ARG B 1 62 ? 5.68 -33.25 -18.812 1 98.56 62 ARG B CA 1
ATOM 2953 C C . ARG B 1 62 ? 5.199 -34.656 -18.531 1 98.56 62 ARG B C 1
ATOM 2955 O O . ARG B 1 62 ? 4.18 -34.875 -17.875 1 98.56 62 ARG B O 1
ATOM 2962 N N . ASP B 1 63 ? 5.934 -35.625 -19.047 1 98.62 63 ASP B N 1
ATOM 2963 C CA . ASP B 1 63 ? 5.551 -37 -18.859 1 98.62 63 ASP B CA 1
ATOM 2964 C C . ASP B 1 63 ? 5.523 -37.375 -17.391 1 98.62 63 ASP B C 1
ATOM 2966 O O . ASP B 1 63 ? 4.641 -38.125 -16.938 1 98.62 63 ASP B O 1
ATOM 2970 N N . PHE B 1 64 ? 6.516 -36.906 -16.672 1 98.69 64 PHE B N 1
ATOM 2971 C CA . PHE B 1 64 ? 6.598 -37.156 -15.25 1 98.69 64 PHE B CA 1
ATOM 2972 C C . PHE B 1 64 ? 5.406 -36.562 -14.516 1 98.69 64 PHE B C 1
ATOM 2974 O O . PHE B 1 64 ? 4.781 -37.219 -13.68 1 98.69 64 PHE B O 1
ATOM 2981 N N . ILE B 1 65 ? 5.047 -35.344 -14.812 1 98.75 65 ILE B N 1
ATOM 2982 C CA . ILE B 1 65 ? 3.916 -34.656 -14.211 1 98.75 65 ILE B CA 1
ATOM 2983 C C . ILE B 1 65 ? 2.623 -35.406 -14.516 1 98.75 65 ILE B C 1
ATOM 2985 O O . ILE B 1 65 ? 1.847 -35.719 -13.609 1 98.75 65 ILE B O 1
ATOM 2989 N N . GLU B 1 66 ? 2.412 -35.781 -15.781 1 98.19 66 GLU B N 1
ATOM 2990 C CA . GLU B 1 66 ? 1.183 -36.406 -16.234 1 98.19 66 GLU B CA 1
ATOM 2991 C C . GLU B 1 66 ? 1.06 -37.812 -15.648 1 98.19 66 GLU B C 1
ATOM 2993 O O . GLU B 1 66 ? -0.037 -38.25 -15.289 1 98.19 66 GLU B O 1
ATOM 2998 N N . SER B 1 67 ? 2.188 -38.5 -15.578 1 98.25 67 SER B N 1
ATOM 2999 C CA . SER B 1 67 ? 2.162 -39.875 -15.062 1 98.25 67 SER B CA 1
ATOM 3000 C C . SER B 1 67 ? 1.77 -39.875 -13.586 1 98.25 67 SER B C 1
ATOM 3002 O O . SER B 1 67 ? 1.287 -40.906 -13.086 1 98.25 67 SER B O 1
ATOM 3004 N N . HIS B 1 68 ? 1.941 -38.812 -12.898 1 98.19 68 HIS B N 1
ATOM 3005 C CA . HIS B 1 68 ? 1.587 -38.719 -11.484 1 98.19 68 HIS B CA 1
ATOM 3006 C C . HIS B 1 68 ? 0.22 -38.094 -11.297 1 98.19 68 HIS B C 1
ATOM 3008 O O . HIS B 1 68 ? -0.193 -37.812 -10.172 1 98.19 68 HIS B O 1
ATOM 3014 N N . GLY B 1 69 ? -0.404 -37.781 -12.406 1 97.38 69 GLY B N 1
ATOM 3015 C CA . GLY B 1 69 ? -1.756 -37.25 -12.359 1 97.38 69 GLY B CA 1
ATOM 3016 C C . GLY B 1 69 ? -1.81 -35.781 -11.93 1 97.38 69 GLY B C 1
ATOM 3017 O O . GLY B 1 69 ? -2.826 -35.344 -11.406 1 97.38 69 GLY B O 1
ATOM 3018 N N . LEU B 1 70 ? -0.708 -35.062 -12.062 1 98.38 70 LEU B N 1
ATOM 3019 C CA . LEU B 1 70 ? -0.653 -33.656 -11.688 1 98.38 70 LEU B CA 1
ATOM 3020 C C . LEU B 1 70 ? -0.97 -32.75 -12.891 1 98.38 70 LEU B C 1
ATOM 3022 O O . LEU B 1 70 ? -0.716 -33.156 -14.031 1 98.38 70 LEU B O 1
ATOM 3026 N N . LYS B 1 71 ? -1.507 -31.625 -12.578 1 97.94 71 LYS B N 1
ATOM 3027 C CA . LYS B 1 71 ? -1.746 -30.578 -13.562 1 97.94 71 LYS B CA 1
ATOM 3028 C C . LYS B 1 71 ? -0.872 -29.359 -13.289 1 97.94 71 LYS B C 1
ATOM 3030 O O . LYS B 1 71 ? -0.665 -28.984 -12.133 1 97.94 71 LYS B O 1
ATOM 3035 N N . VAL B 1 72 ? -0.369 -28.719 -14.344 1 98.81 72 VAL B N 1
ATOM 3036 C CA . VAL B 1 72 ? 0.33 -27.453 -14.227 1 98.81 72 VAL B CA 1
ATOM 3037 C C . VAL B 1 72 ? -0.647 -26.297 -14.461 1 98.81 72 VAL B C 1
ATOM 3039 O O . VAL B 1 72 ? -1.238 -26.188 -15.539 1 98.81 72 VAL B O 1
ATOM 3042 N N . VAL B 1 73 ? -0.763 -25.406 -13.477 1 98.25 73 VAL B N 1
ATOM 3043 C CA . VAL B 1 73 ? -1.794 -24.375 -13.57 1 98.25 73 VAL B CA 1
ATOM 3044 C C . VAL B 1 73 ? -1.175 -23.062 -14.039 1 98.25 73 VAL B C 1
ATOM 3046 O O . VAL B 1 73 ? -1.862 -22.219 -14.625 1 98.25 73 VAL B O 1
ATOM 3049 N N . ASN B 1 74 ? 0.048 -22.859 -13.773 1 98.69 74 ASN B N 1
ATOM 3050 C CA . ASN B 1 74 ? 0.777 -21.625 -14.031 1 98.69 74 ASN B CA 1
ATOM 3051 C C . ASN B 1 74 ? 2.254 -21.891 -14.312 1 98.69 74 ASN B C 1
ATOM 3053 O O . ASN B 1 74 ? 2.861 -22.766 -13.68 1 98.69 74 ASN B O 1
ATOM 3057 N N . VAL B 1 75 ? 2.807 -21.25 -15.328 1 98.88 75 VAL B N 1
ATOM 3058 C CA . VAL B 1 75 ? 4.25 -21.203 -15.531 1 98.88 75 VAL B CA 1
ATOM 3059 C C . VAL B 1 75 ? 4.727 -19.75 -15.453 1 98.88 75 VAL B C 1
ATOM 3061 O O . VAL B 1 75 ? 4.422 -18.938 -16.328 1 98.88 75 VAL B O 1
ATOM 3064 N N . ALA B 1 76 ? 5.449 -19.469 -14.422 1 98.75 76 ALA B N 1
ATOM 3065 C CA . ALA B 1 76 ? 5.965 -18.125 -14.219 1 98.75 76 ALA B CA 1
ATOM 3066 C C . ALA B 1 76 ? 7.352 -17.969 -14.844 1 98.75 76 ALA B C 1
ATOM 3068 O O . ALA B 1 76 ? 8.227 -18.812 -14.641 1 98.75 76 ALA B O 1
ATOM 3069 N N . GLY B 1 77 ? 7.516 -16.953 -15.656 1 98.69 77 GLY B N 1
ATOM 3070 C CA . GLY B 1 77 ? 8.812 -16.578 -16.203 1 98.69 77 GLY B CA 1
ATOM 3071 C C . GLY B 1 77 ? 9.383 -15.32 -15.578 1 98.69 77 GLY B C 1
ATOM 3072 O O . GLY B 1 77 ? 8.82 -14.234 -15.75 1 98.69 77 GLY B O 1
ATOM 3073 N N . ILE B 1 78 ? 10.516 -15.453 -14.93 1 98.44 78 ILE B N 1
ATOM 3074 C CA . ILE B 1 78 ? 11.117 -14.352 -14.195 1 98.44 78 ILE B CA 1
ATOM 3075 C C . ILE B 1 78 ? 12.383 -13.875 -14.898 1 98.44 78 ILE B C 1
ATOM 3077 O O . ILE B 1 78 ? 13.422 -14.539 -14.836 1 98.44 78 ILE B O 1
ATOM 3081 N N . PHE B 1 79 ? 12.242 -12.742 -15.547 1 98.25 79 PHE B N 1
ATOM 3082 C CA . PHE B 1 79 ? 13.336 -12.203 -16.344 1 98.25 79 PHE B CA 1
ATOM 3083 C C . PHE B 1 79 ? 13.516 -10.711 -16.078 1 98.25 79 PHE B C 1
ATOM 3085 O O . PHE B 1 79 ? 12.898 -9.875 -16.734 1 98.25 79 PHE B O 1
ATOM 3092 N N . PRO B 1 80 ? 14.469 -10.297 -15.172 1 94.88 80 PRO B N 1
ATOM 3093 C CA . PRO B 1 80 ? 14.664 -8.891 -14.82 1 94.88 80 PRO B CA 1
ATOM 3094 C C . PRO B 1 80 ? 14.945 -8.016 -16.047 1 94.88 80 PRO B C 1
ATOM 3096 O O . PRO B 1 80 ? 14.711 -6.801 -16 1 94.88 80 PRO B O 1
ATOM 3099 N N . GLN B 1 81 ? 15.414 -8.633 -17.172 1 96.38 81 GLN B N 1
ATOM 3100 C CA . GLN B 1 81 ? 15.688 -7.914 -18.406 1 96.38 81 GLN B CA 1
ATOM 3101 C C . GLN B 1 81 ? 14.445 -7.176 -18.906 1 96.38 81 GLN B C 1
ATOM 3103 O O . GLN B 1 81 ? 14.555 -6.184 -19.625 1 96.38 81 GLN B O 1
ATOM 3108 N N . LEU B 1 82 ? 13.281 -7.613 -18.453 1 97.62 82 LEU B N 1
ATOM 3109 C CA . LEU B 1 82 ? 12.016 -7.086 -18.938 1 97.62 82 LEU B CA 1
ATOM 3110 C C . LEU B 1 82 ? 11.875 -5.602 -18.609 1 97.62 82 LEU B C 1
ATOM 3112 O O . LEU B 1 82 ? 11.18 -4.867 -19.312 1 97.62 82 LEU B O 1
ATOM 3116 N N . LEU B 1 83 ? 12.57 -5.184 -17.5 1 96.69 83 LEU B N 1
ATOM 3117 C CA . LEU B 1 83 ? 12.391 -3.809 -17.047 1 96.69 83 LEU B CA 1
ATOM 3118 C C . LEU B 1 83 ? 13.703 -3.029 -17.141 1 96.69 83 LEU B C 1
ATOM 3120 O O . LEU B 1 83 ? 13.883 -2.023 -16.453 1 96.69 83 LEU B O 1
ATOM 3124 N N . SER B 1 84 ? 14.586 -3.477 -18 1 95.06 84 SER B N 1
ATOM 3125 C CA . SER B 1 84 ? 15.812 -2.732 -18.281 1 95.06 84 SER B CA 1
ATOM 3126 C C . SER B 1 84 ? 15.516 -1.445 -19.047 1 95.06 84 SER B C 1
ATOM 3128 O O . SER B 1 84 ? 14.68 -1.431 -19.953 1 95.06 84 SER B O 1
ATOM 3130 N N . PRO B 1 85 ? 16.172 -0.38 -18.672 1 91.31 85 PRO B N 1
ATOM 3131 C CA . PRO B 1 85 ? 16.016 0.856 -19.438 1 91.31 85 PRO B CA 1
ATOM 3132 C C . PRO B 1 85 ? 16.672 0.787 -20.812 1 91.31 85 PRO B C 1
ATOM 3134 O O . PRO B 1 85 ? 16.469 1.673 -21.656 1 91.31 85 PRO B O 1
ATOM 3137 N N . ILE B 1 86 ? 17.469 -0.228 -21.016 1 93.62 86 ILE B N 1
ATOM 3138 C CA . ILE B 1 86 ? 18.156 -0.395 -22.281 1 93.62 86 ILE B CA 1
ATOM 3139 C C . ILE B 1 86 ? 17.297 -1.226 -23.234 1 93.62 86 ILE B C 1
ATOM 3141 O O . ILE B 1 86 ? 16.984 -2.385 -22.953 1 93.62 86 ILE B O 1
ATOM 3145 N N . ASP B 1 87 ? 17.016 -0.708 -24.359 1 93.12 87 ASP B N 1
ATOM 3146 C CA . ASP B 1 87 ? 16.078 -1.301 -25.297 1 93.12 87 ASP B CA 1
ATOM 3147 C C . ASP B 1 87 ? 16.484 -2.719 -25.672 1 93.12 87 ASP B C 1
ATOM 3149 O O . ASP B 1 87 ? 15.672 -3.643 -25.641 1 93.12 87 ASP B O 1
ATOM 3153 N N . GLY B 1 88 ? 17.703 -2.926 -26.062 1 95.56 88 GLY B N 1
ATOM 3154 C CA . GLY B 1 88 ? 18.172 -4.238 -26.469 1 95.56 88 GLY B CA 1
ATOM 3155 C C . GLY B 1 88 ? 18.031 -5.289 -25.391 1 95.56 88 GLY B C 1
ATOM 3156 O O . GLY B 1 88 ? 17.672 -6.438 -25.672 1 95.56 88 GLY B O 1
ATOM 3157 N N . ILE B 1 89 ? 18.25 -4.906 -24.234 1 97.19 89 ILE B N 1
ATOM 3158 C CA . ILE B 1 89 ? 18.125 -5.809 -23.094 1 97.19 89 ILE B CA 1
ATOM 3159 C C . ILE B 1 89 ? 16.656 -6.102 -22.828 1 97.19 89 ILE B C 1
ATOM 3161 O O . ILE B 1 89 ? 16.281 -7.246 -22.562 1 97.19 89 ILE B O 1
ATOM 3165 N N . ARG B 1 90 ? 15.805 -5.109 -22.891 1 96.75 90 ARG B N 1
ATOM 3166 C CA . ARG B 1 90 ? 14.367 -5.277 -22.703 1 96.75 90 ARG B CA 1
ATOM 3167 C C . ARG B 1 90 ? 13.773 -6.203 -23.766 1 96.75 90 ARG B C 1
ATOM 3169 O O . ARG B 1 90 ? 12.914 -7.027 -23.453 1 96.75 90 ARG B O 1
ATOM 3176 N N . GLU B 1 91 ? 14.234 -6.078 -25.016 1 97.38 91 GLU B N 1
ATOM 3177 C CA . GLU B 1 91 ? 13.789 -6.953 -26.094 1 97.38 91 GLU B CA 1
ATOM 3178 C C . GLU B 1 91 ? 14.164 -8.406 -25.812 1 97.38 91 GLU B C 1
ATOM 3180 O O . GLU B 1 91 ? 13.383 -9.32 -26.094 1 97.38 91 GLU B O 1
ATOM 3185 N N . ARG B 1 92 ? 15.352 -8.547 -25.312 1 98 92 ARG B N 1
ATOM 3186 C CA . ARG B 1 92 ? 15.766 -9.891 -24.922 1 98 92 ARG B CA 1
ATOM 3187 C C . ARG B 1 92 ? 14.859 -10.438 -23.828 1 98 92 ARG B C 1
ATOM 3189 O O . ARG B 1 92 ? 14.516 -11.625 -23.828 1 98 92 ARG B O 1
ATOM 3196 N N . GLY B 1 93 ? 14.508 -9.602 -22.891 1 98.31 93 GLY B N 1
ATOM 3197 C CA . GLY B 1 93 ? 13.57 -10 -21.859 1 98.31 93 GLY B CA 1
ATOM 3198 C C . GLY B 1 93 ? 12.242 -10.484 -22.406 1 98.31 93 GLY B C 1
ATOM 3199 O O . GLY B 1 93 ? 11.711 -11.5 -21.953 1 98.31 93 GLY B O 1
ATOM 3200 N N . LEU B 1 94 ? 11.758 -9.789 -23.375 1 98.5 94 LEU B N 1
ATOM 3201 C CA . LEU B 1 94 ? 10.492 -10.164 -24 1 98.5 94 LEU B CA 1
ATOM 3202 C C . LEU B 1 94 ? 10.617 -11.492 -24.75 1 98.5 94 LEU B C 1
ATOM 3204 O O . LEU B 1 94 ? 9.688 -12.297 -24.75 1 98.5 94 LEU B O 1
ATOM 3208 N N . GLU B 1 95 ? 11.719 -11.688 -25.344 1 98.62 95 GLU B N 1
ATOM 3209 C CA . GLU B 1 95 ? 11.969 -12.953 -26.031 1 98.62 95 GLU B CA 1
ATOM 3210 C C . GLU B 1 95 ? 12 -14.117 -25.047 1 98.62 95 GLU B C 1
ATOM 3212 O O . GLU B 1 95 ? 11.43 -15.18 -25.312 1 98.62 95 GLU B O 1
ATOM 3217 N N . LEU B 1 96 ? 12.711 -13.906 -24 1 98.81 96 LEU B N 1
ATOM 3218 C CA . LEU B 1 96 ? 12.773 -14.938 -22.969 1 98.81 96 LEU B CA 1
ATOM 3219 C C . LEU B 1 96 ? 11.391 -15.219 -22.391 1 98.81 96 LEU B C 1
ATOM 3221 O O . LEU B 1 96 ? 11.031 -16.375 -22.156 1 98.81 96 LEU B O 1
ATOM 3225 N N . PHE B 1 97 ? 10.641 -14.164 -22.188 1 98.88 97 PHE B N 1
ATOM 3226 C CA . PHE B 1 97 ? 9.281 -14.328 -21.688 1 98.88 97 PHE B CA 1
ATOM 3227 C C . PHE B 1 97 ? 8.438 -15.125 -22.672 1 98.88 97 PHE B C 1
ATOM 3229 O O . PHE B 1 97 ? 7.672 -16 -22.266 1 98.88 97 PHE B O 1
ATOM 3236 N N . ARG B 1 98 ? 8.531 -14.82 -23.938 1 98.88 98 ARG B N 1
ATOM 3237 C CA . ARG B 1 98 ? 7.816 -15.578 -24.953 1 98.88 98 ARG B CA 1
ATOM 3238 C C . ARG B 1 98 ? 8.125 -17.062 -24.859 1 98.88 98 ARG B C 1
ATOM 3240 O O . ARG B 1 98 ? 7.223 -17.906 -24.922 1 98.88 98 ARG B O 1
ATOM 3247 N N . ARG B 1 99 ? 9.352 -17.375 -24.672 1 98.88 99 ARG B N 1
ATOM 3248 C CA . ARG B 1 99 ? 9.758 -18.781 -24.547 1 98.88 99 ARG B CA 1
ATOM 3249 C C . ARG B 1 99 ? 9.133 -19.422 -23.312 1 98.88 99 ARG B C 1
ATOM 3251 O O . ARG B 1 99 ? 8.727 -20.578 -23.344 1 98.88 99 ARG B O 1
ATOM 3258 N N . SER B 1 100 ? 9.055 -18.656 -22.219 1 98.88 100 SER B N 1
ATOM 3259 C CA . SER B 1 100 ? 8.398 -19.172 -21.031 1 98.88 100 SER B CA 1
ATOM 3260 C C . SER B 1 100 ? 6.906 -19.391 -21.266 1 98.88 100 SER B C 1
ATOM 3262 O O . SER B 1 100 ? 6.312 -20.312 -20.719 1 98.88 100 SER B O 1
ATOM 3264 N N . VAL B 1 101 ? 6.309 -18.516 -22.031 1 98.88 101 VAL B N 1
ATOM 3265 C CA . VAL B 1 101 ? 4.902 -18.641 -22.391 1 98.88 101 VAL B CA 1
ATOM 3266 C C . VAL B 1 101 ? 4.703 -19.906 -23.234 1 98.88 101 VAL B C 1
ATOM 3268 O O . VAL B 1 101 ? 3.727 -20.641 -23.062 1 98.88 101 VAL B O 1
ATOM 3271 N N . GLU B 1 102 ? 5.582 -20.156 -24.109 1 98.88 102 GLU B N 1
ATOM 3272 C CA . GLU B 1 102 ? 5.531 -21.375 -24.922 1 98.88 102 GLU B CA 1
ATOM 3273 C C . GLU B 1 102 ? 5.625 -22.609 -24.047 1 98.88 102 GLU B C 1
ATOM 3275 O O . GLU B 1 102 ? 4.984 -23.625 -24.328 1 98.88 102 GLU B O 1
ATOM 3280 N N . LEU B 1 103 ? 6.426 -22.547 -23 1 98.81 103 LEU B N 1
ATOM 3281 C CA . LEU B 1 103 ? 6.477 -23.641 -22.047 1 98.81 103 LEU B CA 1
ATOM 3282 C C . LEU B 1 103 ? 5.125 -23.812 -21.359 1 98.81 103 LEU B C 1
ATOM 3284 O O . LEU B 1 103 ? 4.691 -24.953 -21.125 1 98.81 103 LEU B O 1
ATOM 3288 N N . ALA B 1 104 ? 4.512 -22.688 -21 1 98.88 104 ALA B N 1
ATOM 3289 C CA . ALA B 1 104 ? 3.197 -22.766 -20.375 1 98.88 104 ALA B CA 1
ATOM 3290 C C . ALA B 1 104 ? 2.199 -23.484 -21.266 1 98.88 104 ALA B C 1
ATOM 3292 O O . ALA B 1 104 ? 1.46 -24.359 -20.812 1 98.88 104 ALA B O 1
ATOM 3293 N N . VAL B 1 105 ? 2.221 -23.156 -22.531 1 98.81 105 VAL B N 1
ATOM 3294 C CA . VAL B 1 105 ? 1.357 -23.812 -23.5 1 98.81 105 VAL B CA 1
ATOM 3295 C C . VAL B 1 105 ? 1.696 -25.297 -23.562 1 98.81 105 VAL B C 1
ATOM 3297 O O . VAL B 1 105 ? 0.802 -26.156 -23.562 1 98.81 105 VAL B O 1
ATOM 3300 N N . PHE B 1 106 ? 2.965 -25.578 -23.594 1 98.81 106 PHE B N 1
ATOM 3301 C CA . PHE B 1 106 ? 3.445 -26.953 -23.688 1 98.81 106 PHE B CA 1
ATOM 3302 C C . PHE B 1 106 ? 2.945 -27.797 -22.516 1 98.81 106 PHE B C 1
ATOM 3304 O O . PHE B 1 106 ? 2.625 -28.969 -22.672 1 98.81 106 PHE B O 1
ATOM 3311 N N . PHE B 1 107 ? 2.877 -27.25 -21.359 1 98.75 107 PHE B N 1
ATOM 3312 C CA . PHE B 1 107 ? 2.459 -27.953 -20.156 1 98.75 107 PHE B CA 1
ATOM 3313 C C . PHE B 1 107 ? 0.953 -27.828 -19.953 1 98.75 107 PHE B C 1
ATOM 3315 O O . PHE B 1 107 ? 0.425 -28.234 -18.906 1 98.75 107 PHE B O 1
ATOM 3322 N N . ASN B 1 108 ? 0.244 -27.188 -20.859 1 98.25 108 ASN B N 1
ATOM 3323 C CA . ASN B 1 108 ? -1.205 -27.016 -20.859 1 98.25 108 ASN B CA 1
ATOM 3324 C C . ASN B 1 108 ? -1.675 -26.141 -19.703 1 98.25 108 ASN B C 1
ATOM 3326 O O . ASN B 1 108 ? -2.719 -26.406 -19.109 1 98.25 108 ASN B O 1
ATOM 3330 N N . ALA B 1 109 ? -0.839 -25.219 -19.328 1 98.38 109 ALA B N 1
ATOM 3331 C CA . ALA B 1 109 ? -1.245 -24.234 -18.328 1 98.38 109 ALA B CA 1
ATOM 3332 C C . ALA B 1 109 ? -2.143 -23.156 -18.953 1 98.38 109 ALA B C 1
ATOM 3334 O O . ALA B 1 109 ? -2.061 -22.891 -20.156 1 98.38 109 ALA B O 1
ATOM 3335 N N . ASP B 1 110 ? -3.014 -22.547 -18.125 1 95.75 110 ASP B N 1
ATOM 3336 C CA . ASP B 1 110 ? -3.912 -21.5 -18.625 1 95.75 110 ASP B CA 1
ATOM 3337 C C . ASP B 1 110 ? -3.424 -20.109 -18.219 1 95.75 110 ASP B C 1
ATOM 3339 O O . ASP B 1 110 ? -3.973 -19.109 -18.672 1 95.75 110 ASP B O 1
ATOM 3343 N N . LEU B 1 111 ? -2.359 -20.078 -17.406 1 98.56 111 LEU B N 1
ATOM 3344 C CA . LEU B 1 111 ? -1.883 -18.844 -16.828 1 98.56 111 LEU B CA 1
ATOM 3345 C C . LEU B 1 111 ? -0.365 -18.734 -16.938 1 98.56 111 LEU B C 1
ATOM 3347 O O . LEU B 1 111 ? 0.338 -19.734 -16.859 1 98.56 111 LEU B O 1
ATOM 3351 N N . THR B 1 112 ? 0.084 -17.562 -17.266 1 98.88 112 THR B N 1
ATOM 3352 C CA . THR B 1 112 ? 1.494 -17.234 -17.078 1 98.88 112 THR B CA 1
ATOM 3353 C C . THR B 1 112 ? 1.652 -15.984 -16.234 1 98.88 112 THR B C 1
ATOM 3355 O O . THR B 1 112 ? 0.684 -15.258 -16 1 98.88 112 THR B O 1
ATOM 3358 N N . GLN B 1 113 ? 2.85 -15.805 -15.734 1 98.56 113 GLN B N 1
ATOM 3359 C CA . GLN B 1 113 ? 3.105 -14.781 -14.727 1 98.56 113 GLN B CA 1
ATOM 3360 C C . GLN B 1 113 ? 4.547 -14.281 -14.797 1 98.56 113 GLN B C 1
ATOM 3362 O O . GLN B 1 113 ? 5.43 -14.984 -15.289 1 98.56 113 GLN B O 1
ATOM 3367 N N . THR B 1 114 ? 4.746 -13.07 -14.422 1 98.12 114 THR B N 1
ATOM 3368 C CA . THR B 1 114 ? 6.082 -12.555 -14.156 1 98.12 114 THR B CA 1
ATOM 3369 C C . THR B 1 114 ? 6.07 -11.602 -12.961 1 98.12 114 THR B C 1
ATOM 3371 O O . THR B 1 114 ? 5.043 -11.438 -12.305 1 98.12 114 THR B O 1
ATOM 3374 N N . ASP B 1 115 ? 7.223 -11.117 -12.562 1 94.44 115 ASP B N 1
ATOM 3375 C CA . ASP B 1 115 ? 7.379 -10.148 -11.477 1 94.44 115 ASP B CA 1
ATOM 3376 C C . ASP B 1 115 ? 7.625 -8.75 -12.031 1 94.44 115 ASP B C 1
ATOM 3378 O O . ASP B 1 115 ? 7.891 -8.578 -13.219 1 94.44 115 ASP B O 1
ATOM 3382 N N . THR B 1 116 ? 7.461 -7.77 -11.141 1 93.81 116 THR B N 1
ATOM 3383 C CA . THR B 1 116 ? 7.793 -6.402 -11.523 1 93.81 116 THR B CA 1
ATOM 3384 C C . THR B 1 116 ? 9.086 -5.953 -10.852 1 93.81 116 THR B C 1
ATOM 3386 O O . THR B 1 116 ? 9.555 -4.836 -11.086 1 93.81 116 THR B O 1
ATOM 3389 N N . PHE B 1 117 ? 9.695 -6.785 -10.07 1 90.88 117 PHE B N 1
ATOM 3390 C CA . PHE B 1 117 ? 11.062 -6.668 -9.562 1 90.88 117 PHE B CA 1
ATOM 3391 C C . PHE B 1 117 ? 11.219 -5.41 -8.719 1 90.88 117 PHE B C 1
ATOM 3393 O O . PHE B 1 117 ? 10.305 -4.586 -8.641 1 90.88 117 PHE B O 1
ATOM 3400 N N . THR B 1 118 ? 12.344 -5.293 -7.992 1 88.44 118 THR B N 1
ATOM 3401 C CA . THR B 1 118 ? 12.727 -4.078 -7.285 1 88.44 118 THR B CA 1
ATOM 3402 C C . THR B 1 118 ? 13.031 -2.949 -8.266 1 88.44 118 THR B C 1
ATOM 3404 O O . THR B 1 118 ? 13.641 -3.176 -9.312 1 88.44 118 THR B O 1
ATOM 3407 N N . PRO B 1 119 ? 12.5 -1.787 -7.984 1 89.12 119 PRO B N 1
ATOM 3408 C CA . PRO B 1 119 ? 12.875 -0.671 -8.859 1 89.12 119 PRO B CA 1
ATOM 3409 C C . PRO B 1 119 ? 14.383 -0.441 -8.906 1 89.12 119 PRO B C 1
ATOM 3411 O O . PRO B 1 119 ? 15.102 -0.845 -7.988 1 89.12 119 PRO B O 1
ATOM 3414 N N . PRO B 1 120 ? 14.891 0.106 -10.008 1 88.12 120 PRO B N 1
ATOM 3415 C CA . PRO B 1 120 ? 16.344 0.293 -10.164 1 88.12 120 PRO B CA 1
ATOM 3416 C C . PRO B 1 120 ? 16.891 1.424 -9.297 1 88.12 120 PRO B C 1
ATOM 3418 O O . PRO B 1 120 ? 17.344 2.445 -9.82 1 88.12 120 PRO B O 1
ATOM 3421 N N . ILE B 1 121 ? 16.906 1.168 -8.031 1 86.62 121 ILE B N 1
ATOM 3422 C CA . ILE B 1 121 ? 17.422 2.127 -7.066 1 86.62 121 ILE B CA 1
ATOM 3423 C C . ILE B 1 121 ? 18.656 1.546 -6.375 1 86.62 121 ILE B C 1
ATOM 3425 O O . ILE B 1 121 ? 19 0.375 -6.57 1 86.62 121 ILE B O 1
ATOM 3429 N N . GLU B 1 122 ? 19.344 2.35 -5.652 1 86.25 122 GLU B N 1
ATOM 3430 C CA . GLU B 1 122 ? 20.641 1.94 -5.102 1 86.25 122 GLU B CA 1
ATOM 3431 C C . GLU B 1 122 ? 20.516 1.558 -3.631 1 86.25 122 GLU B C 1
ATOM 3433 O O . GLU B 1 122 ? 20.047 2.354 -2.814 1 86.25 122 GLU B O 1
ATOM 3438 N N . PHE B 1 123 ? 20.938 0.375 -3.385 1 79.75 123 PHE B N 1
ATOM 3439 C CA . PHE B 1 123 ? 21 -0.071 -1.998 1 79.75 123 PHE B CA 1
ATOM 3440 C C . PHE B 1 123 ? 22.359 0.262 -1.382 1 79.75 123 PHE B C 1
ATOM 3442 O O . PHE B 1 123 ? 23.391 0.051 -2.008 1 79.75 123 PHE B O 1
ATOM 3449 N N . THR B 1 124 ? 22.469 0.815 -0.252 1 79.75 124 THR B N 1
ATOM 3450 C CA . THR B 1 124 ? 23.734 1.211 0.361 1 79.75 124 THR B CA 1
ATOM 3451 C C . THR B 1 124 ? 23.938 0.484 1.687 1 79.75 124 THR B C 1
ATOM 3453 O O . THR B 1 124 ? 25 0.58 2.29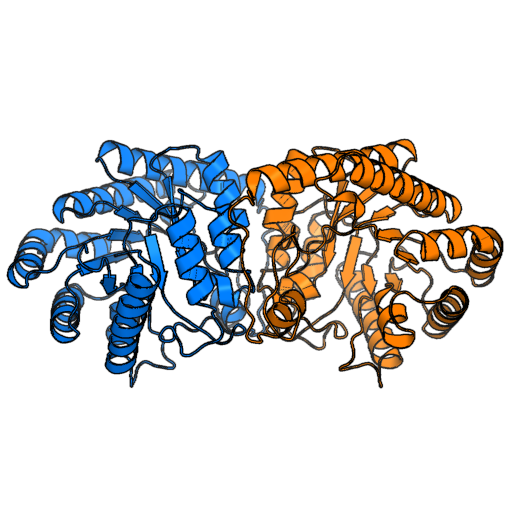1 1 79.75 124 THR B O 1
ATOM 3456 N N . GLY B 1 125 ? 23.141 -0.406 2.062 1 74.75 125 GLY B N 1
ATOM 3457 C CA . GLY B 1 125 ? 23.281 -1.14 3.311 1 74.75 125 GLY B CA 1
ATOM 3458 C C . GLY B 1 125 ? 23.688 -2.586 3.109 1 74.75 125 GLY B C 1
ATOM 3459 O O . GLY B 1 125 ? 23.969 -3.008 1.984 1 74.75 125 GLY B O 1
ATOM 3460 N N . PRO B 1 126 ? 23.984 -3.309 4.246 1 73.44 126 PRO B N 1
ATOM 3461 C CA . PRO B 1 126 ? 24.469 -4.684 4.195 1 73.44 126 PRO B CA 1
ATOM 3462 C C . PRO B 1 126 ? 23.453 -5.66 3.611 1 73.44 126 PRO B C 1
ATOM 3464 O O . PRO B 1 126 ? 23.828 -6.742 3.148 1 73.44 126 PRO B O 1
ATOM 3467 N N . LYS B 1 127 ? 22.234 -5.246 3.689 1 73.06 127 LYS B N 1
ATOM 3468 C CA . LYS B 1 127 ? 21.172 -6.082 3.141 1 73.06 127 LYS B CA 1
ATOM 3469 C C . LYS B 1 127 ? 20.328 -5.305 2.133 1 73.06 127 LYS B C 1
ATOM 3471 O O . LYS B 1 127 ? 20.125 -4.098 2.283 1 73.06 127 LYS B O 1
ATOM 3476 N N . PRO B 1 128 ? 19.891 -6.117 1.124 1 74.44 128 PRO B N 1
ATOM 3477 C CA . PRO B 1 128 ? 18.969 -5.434 0.207 1 74.44 128 PRO B CA 1
ATOM 3478 C C . PRO B 1 128 ? 17.75 -4.852 0.917 1 74.44 128 PRO B C 1
ATOM 3480 O O . PRO B 1 128 ? 17.219 -5.461 1.854 1 74.44 128 PRO B O 1
ATOM 3483 N N . TYR B 1 129 ? 17.328 -3.697 0.453 1 75.19 129 TYR B N 1
ATOM 3484 C CA . TYR B 1 129 ? 16.203 -3.023 1.094 1 75.19 129 TYR B CA 1
ATOM 3485 C C . TYR B 1 129 ? 14.961 -3.91 1.086 1 75.19 129 TYR B C 1
ATOM 3487 O O . TYR B 1 129 ? 14.172 -3.889 2.031 1 75.19 129 TYR B O 1
ATOM 3495 N N . SER B 1 130 ? 14.867 -4.695 0.057 1 76.44 130 SER B N 1
ATOM 3496 C CA . SER B 1 130 ? 13.688 -5.539 -0.098 1 76.44 130 SER B CA 1
ATOM 3497 C C . SER B 1 130 ? 13.562 -6.539 1.048 1 76.44 130 SER B C 1
ATOM 3499 O O . SER B 1 130 ? 12.461 -6.852 1.489 1 76.44 130 SER B O 1
ATOM 3501 N N . THR B 1 131 ? 14.734 -6.906 1.567 1 75.81 131 THR B N 1
ATOM 3502 C CA . THR B 1 131 ? 14.742 -7.789 2.729 1 75.81 131 THR B CA 1
ATOM 3503 C C . THR B 1 131 ? 14.445 -7.004 4.004 1 75.81 131 THR B C 1
ATOM 3505 O O . THR B 1 131 ? 13.703 -7.48 4.867 1 75.81 131 THR B O 1
ATOM 3508 N N . GLY B 1 132 ? 15.008 -5.867 4.051 1 78.25 132 GLY B N 1
ATOM 3509 C CA . GLY B 1 132 ? 14.789 -5.027 5.219 1 78.25 132 GLY B CA 1
ATOM 3510 C C . GLY B 1 132 ? 13.344 -4.598 5.387 1 78.25 132 GLY B C 1
ATOM 3511 O O . GLY B 1 132 ? 12.805 -4.641 6.496 1 78.25 132 GLY B O 1
ATOM 3512 N N . ILE B 1 133 ? 12.688 -4.332 4.309 1 77.44 133 ILE B N 1
ATOM 3513 C CA . ILE B 1 133 ? 11.336 -3.785 4.348 1 77.44 133 ILE B CA 1
ATOM 3514 C C . ILE B 1 133 ? 10.359 -4.863 4.809 1 77.44 133 ILE B C 1
ATOM 3516 O O . ILE B 1 133 ? 9.43 -4.582 5.57 1 77.44 133 ILE B O 1
ATOM 3520 N N . VAL B 1 134 ? 10.656 -6.062 4.469 1 79.56 134 VAL B N 1
ATOM 3521 C CA . VAL B 1 134 ? 9.695 -7.133 4.715 1 79.56 134 VAL B CA 1
ATOM 3522 C C . VAL B 1 134 ? 9.781 -7.582 6.172 1 79.56 134 VAL B C 1
ATOM 3524 O O . VAL B 1 134 ? 8.836 -8.156 6.711 1 79.56 134 VAL B O 1
ATOM 3527 N N . PHE B 1 135 ? 10.938 -7.195 6.867 1 77 135 PHE B N 1
ATOM 3528 C CA . PHE B 1 135 ? 11.102 -7.637 8.25 1 77 135 PHE B CA 1
ATOM 3529 C C . PHE B 1 135 ? 11.375 -6.449 9.164 1 77 135 PHE B C 1
ATOM 3531 O O . PHE B 1 135 ? 11.938 -6.613 10.25 1 77 135 PHE B O 1
ATOM 3538 N N . ALA B 1 136 ? 11.125 -5.332 8.641 1 79.44 136 ALA B N 1
ATOM 3539 C CA . ALA B 1 136 ? 11.141 -4.098 9.422 1 79.44 136 ALA B CA 1
ATOM 3540 C C . ALA B 1 136 ? 12.539 -3.82 9.969 1 79.44 136 ALA B C 1
ATOM 3542 O O . ALA B 1 136 ? 12.695 -3.453 11.141 1 79.44 136 ALA B O 1
ATOM 3543 N N . GLU B 1 137 ? 13.461 -4.145 9.172 1 84.06 137 GLU B N 1
ATOM 3544 C CA . GLU B 1 137 ? 14.844 -3.814 9.516 1 84.06 137 GLU B CA 1
ATOM 3545 C C . GLU B 1 137 ? 15.266 -2.488 8.883 1 84.06 137 GLU B C 1
ATOM 3547 O O . GLU B 1 137 ? 14.711 -2.082 7.859 1 84.06 137 GLU B O 1
ATOM 3552 N N . ARG B 1 138 ? 16.25 -1.865 9.539 1 84.88 138 ARG B N 1
ATOM 3553 C CA . ARG B 1 138 ? 16.766 -0.615 8.992 1 84.88 138 ARG B CA 1
ATOM 3554 C C . ARG B 1 138 ? 17.469 -0.848 7.664 1 84.88 138 ARG B C 1
ATOM 3556 O O . ARG B 1 138 ? 18.172 -1.849 7.492 1 84.88 138 ARG B O 1
ATOM 3563 N N . TYR B 1 139 ? 17.219 0.016 6.785 1 82.31 139 TYR B N 1
ATOM 3564 C CA . TYR B 1 139 ? 17.875 -0.009 5.48 1 82.31 139 TYR B CA 1
ATOM 3565 C C . TYR B 1 139 ? 18.188 1.403 5 1 82.31 139 TYR B C 1
ATOM 3567 O O . TYR B 1 139 ? 17.719 2.383 5.586 1 82.31 139 TYR B O 1
ATOM 3575 N N . ARG B 1 140 ? 19.062 1.426 4.082 1 84.19 140 ARG B N 1
ATOM 3576 C CA . ARG B 1 140 ? 19.375 2.689 3.418 1 84.19 140 ARG B CA 1
ATOM 3577 C C . ARG B 1 140 ? 19.297 2.545 1.903 1 84.19 140 ARG B C 1
ATOM 3579 O O . ARG B 1 140 ? 19.734 1.539 1.346 1 84.19 140 ARG B O 1
ATOM 3586 N N . VAL B 1 141 ? 18.609 3.494 1.379 1 86.69 141 VAL B N 1
ATOM 3587 C CA . VAL B 1 141 ? 18.469 3.484 -0.073 1 86.69 141 VAL B CA 1
ATOM 3588 C C . VAL B 1 141 ? 18.766 4.875 -0.632 1 86.69 141 VAL B C 1
ATOM 3590 O O . VAL B 1 141 ? 18.594 5.879 0.061 1 86.69 141 VAL B O 1
ATOM 3593 N N . ARG B 1 142 ? 19.328 4.879 -1.769 1 88 142 ARG B N 1
ATOM 3594 C CA . ARG B 1 142 ? 19.531 6.121 -2.508 1 88 142 ARG B CA 1
ATOM 3595 C C . ARG B 1 142 ? 18.812 6.086 -3.85 1 88 142 ARG B C 1
ATOM 3597 O O . ARG B 1 142 ? 18.938 5.117 -4.602 1 88 142 ARG B O 1
ATOM 3604 N N . ILE B 1 143 ? 17.922 7.129 -4.078 1 92.75 143 ILE B N 1
ATOM 3605 C CA . ILE B 1 143 ? 17.312 7.301 -5.387 1 92.75 143 ILE B CA 1
ATOM 3606 C C . ILE B 1 143 ? 18.25 8.07 -6.309 1 92.75 143 ILE B C 1
ATOM 3608 O O . ILE B 1 143 ? 18.609 9.219 -6.02 1 92.75 143 ILE B O 1
ATOM 3612 N N . PRO B 1 144 ? 18.594 7.473 -7.371 1 91.88 144 PRO B N 1
ATOM 3613 C CA . PRO B 1 144 ? 19.469 8.227 -8.273 1 91.88 144 PRO B CA 1
ATOM 3614 C C . PRO B 1 144 ? 18.844 9.531 -8.758 1 91.88 144 PRO B C 1
ATOM 3616 O O . PRO B 1 144 ? 17.625 9.586 -8.984 1 91.88 144 PRO B O 1
ATOM 3619 N N . THR B 1 145 ? 19.688 10.531 -9 1 90.5 145 THR B N 1
ATOM 3620 C CA . THR B 1 145 ? 19.219 11.867 -9.344 1 90.5 145 THR B CA 1
ATOM 3621 C C . THR B 1 145 ? 18.5 11.859 -10.688 1 90.5 145 THR B C 1
ATOM 3623 O O . THR B 1 145 ? 17.578 12.641 -10.914 1 90.5 145 THR B O 1
ATOM 3626 N N . ASP B 1 146 ? 18.922 10.938 -11.539 1 92.12 146 ASP B N 1
ATOM 3627 C CA . ASP B 1 146 ? 18.359 10.922 -12.883 1 92.12 146 ASP B CA 1
ATOM 3628 C C . ASP B 1 146 ? 17.188 9.945 -12.977 1 92.12 146 ASP B C 1
ATOM 3630 O O . ASP B 1 146 ? 16.547 9.828 -14.023 1 92.12 146 ASP B O 1
ATOM 3634 N N . PHE B 1 147 ? 16.891 9.359 -11.891 1 94.88 147 PHE B N 1
ATOM 3635 C CA . PHE B 1 147 ? 15.758 8.438 -11.867 1 94.88 147 PHE B CA 1
ATOM 3636 C C . PHE B 1 147 ? 14.438 9.195 -11.859 1 94.88 147 PHE B C 1
ATOM 3638 O O . PHE B 1 147 ? 14.297 10.195 -11.148 1 94.88 147 PHE B O 1
ATOM 3645 N N . SER B 1 148 ? 13.531 8.758 -12.664 1 95.88 148 SER B N 1
ATOM 3646 C CA . SER B 1 148 ? 12.164 9.266 -12.727 1 95.88 148 SER B CA 1
ATOM 3647 C C . SER B 1 148 ? 11.148 8.125 -12.641 1 95.88 148 SER B C 1
ATOM 3649 O O . SER B 1 148 ? 11.078 7.281 -13.539 1 95.88 148 SER B O 1
ATOM 3651 N N . TRP B 1 149 ? 10.375 8.148 -11.609 1 96.19 149 TRP B N 1
ATOM 3652 C CA . TRP B 1 149 ? 9.352 7.117 -11.453 1 96.19 149 TRP B CA 1
ATOM 3653 C C . TRP B 1 149 ? 8.391 7.121 -12.641 1 96.19 149 TRP B C 1
ATOM 3655 O O . TRP B 1 149 ? 7.984 6.062 -13.125 1 96.19 149 TRP B O 1
ATOM 3665 N N . ARG B 1 150 ? 8.016 8.305 -13.078 1 95.56 150 ARG B N 1
ATOM 3666 C CA . ARG B 1 150 ? 7.082 8.422 -14.188 1 95.56 150 ARG B CA 1
ATOM 3667 C C . ARG B 1 150 ? 7.617 7.711 -15.43 1 95.56 150 ARG B C 1
ATOM 3669 O O . ARG B 1 150 ? 6.891 6.965 -16.094 1 95.56 150 ARG B O 1
ATOM 3676 N N . VAL B 1 151 ? 8.898 7.934 -15.695 1 96.38 151 VAL B N 1
ATOM 3677 C CA . VAL B 1 151 ? 9.523 7.312 -16.859 1 96.38 151 VAL B CA 1
ATOM 3678 C C . VAL B 1 151 ? 9.609 5.801 -16.656 1 96.38 151 VAL B C 1
ATOM 3680 O O . VAL B 1 151 ? 9.266 5.027 -17.547 1 96.38 151 VAL B O 1
ATOM 3683 N N . PHE B 1 152 ? 10.008 5.453 -15.5 1 96.88 152 PHE B N 1
ATOM 3684 C CA . PHE B 1 152 ? 10.141 4.035 -15.188 1 96.88 152 PHE B CA 1
ATOM 3685 C C . PHE B 1 152 ? 8.781 3.342 -15.234 1 96.88 152 PHE B C 1
ATOM 3687 O O . PHE B 1 152 ? 8.664 2.236 -15.766 1 96.88 152 PHE B O 1
ATOM 3694 N N . TRP B 1 153 ? 7.762 3.98 -14.664 1 97.38 153 TRP B N 1
ATOM 3695 C CA . TRP B 1 153 ? 6.414 3.424 -14.664 1 97.38 153 TRP B CA 1
ATOM 3696 C C . TRP B 1 153 ? 5.91 3.215 -16.094 1 97.38 153 TRP B C 1
ATOM 3698 O O . TRP B 1 153 ? 5.32 2.178 -16.406 1 97.38 153 TRP B O 1
ATOM 3708 N N . SER B 1 154 ? 6.137 4.168 -16.938 1 97.69 154 SER B N 1
ATOM 3709 C CA . SER B 1 154 ? 5.738 4.039 -18.328 1 97.69 154 SER B CA 1
ATOM 3710 C C . SER B 1 154 ? 6.418 2.844 -18.984 1 97.69 154 SER B C 1
ATOM 3712 O O . SER B 1 154 ? 5.793 2.111 -19.75 1 97.69 154 SER B O 1
ATOM 3714 N N . LEU B 1 155 ? 7.676 2.713 -18.688 1 97.5 155 LEU B N 1
ATOM 3715 C CA . LEU B 1 155 ? 8.422 1.567 -19.188 1 97.5 155 LEU B CA 1
ATOM 3716 C C . LEU B 1 155 ? 7.828 0.26 -18.688 1 97.5 155 LEU B C 1
ATOM 3718 O O . LEU B 1 155 ? 7.676 -0.697 -19.438 1 97.5 155 LEU B O 1
ATOM 3722 N N . LEU B 1 156 ? 7.512 0.222 -17.422 1 98.19 156 LEU B N 1
ATOM 3723 C CA . LEU B 1 156 ? 6.918 -0.951 -16.797 1 98.19 156 LEU B CA 1
ATOM 3724 C C . LEU B 1 156 ? 5.582 -1.301 -17.438 1 98.19 156 LEU B C 1
ATOM 3726 O O . LEU B 1 156 ? 5.332 -2.463 -17.766 1 98.19 156 LEU B O 1
ATOM 3730 N N . VAL B 1 157 ? 4.746 -0.316 -17.656 1 98.44 157 VAL B N 1
ATOM 3731 C CA . VAL B 1 157 ? 3.447 -0.52 -18.297 1 98.44 157 VAL B CA 1
ATOM 3732 C C . VAL B 1 157 ? 3.643 -1.109 -19.688 1 98.44 157 VAL B C 1
ATOM 3734 O O . VAL B 1 157 ? 2.977 -2.078 -20.062 1 98.44 157 VAL B O 1
ATOM 3737 N N . ASN B 1 158 ? 4.57 -0.557 -20.406 1 98.25 158 ASN B N 1
ATOM 3738 C CA . ASN B 1 158 ? 4.828 -1.029 -21.766 1 98.25 158 ASN B CA 1
ATOM 3739 C C . ASN B 1 158 ? 5.344 -2.467 -21.766 1 98.25 158 ASN B C 1
ATOM 3741 O O . ASN B 1 158 ? 4.953 -3.268 -22.625 1 98.25 158 ASN B O 1
ATOM 3745 N N . ALA B 1 159 ? 6.191 -2.725 -20.875 1 98.25 159 ALA B N 1
ATOM 3746 C CA . ALA B 1 159 ? 6.734 -4.078 -20.766 1 98.25 159 ALA B CA 1
ATOM 3747 C C . ALA B 1 159 ? 5.633 -5.082 -20.438 1 98.25 159 ALA B C 1
ATOM 3749 O O . ALA B 1 159 ? 5.562 -6.156 -21.047 1 98.25 159 ALA B O 1
ATOM 3750 N N . MET B 1 160 ? 4.766 -4.715 -19.5 1 98.69 160 MET B N 1
ATOM 3751 C CA . MET B 1 160 ? 3.691 -5.621 -19.109 1 98.69 160 MET B CA 1
ATOM 3752 C C . MET B 1 160 ? 2.664 -5.773 -20.219 1 98.69 160 MET B C 1
ATOM 3754 O O . MET B 1 160 ? 2.09 -6.848 -20.406 1 98.69 160 MET B O 1
ATOM 3758 N N . ARG B 1 161 ? 2.414 -4.703 -20.969 1 98.69 161 ARG B N 1
ATOM 3759 C CA . ARG B 1 161 ? 1.544 -4.793 -22.125 1 98.69 161 ARG B CA 1
ATOM 3760 C C . ARG B 1 161 ? 2.115 -5.754 -23.172 1 98.69 161 ARG B C 1
ATOM 3762 O O . ARG B 1 161 ? 1.383 -6.551 -23.75 1 98.69 161 ARG B O 1
ATOM 3769 N N . GLY B 1 162 ? 3.436 -5.621 -23.375 1 98.75 162 GLY B N 1
ATOM 3770 C CA . GLY B 1 162 ? 4.098 -6.551 -24.266 1 98.75 162 GLY B CA 1
ATOM 3771 C C . GLY B 1 162 ? 3.979 -7.996 -23.828 1 98.75 162 GLY B C 1
ATOM 3772 O O . GLY B 1 162 ? 3.668 -8.875 -24.641 1 98.75 162 GLY B O 1
ATOM 3773 N N . CYS B 1 163 ? 4.207 -8.219 -22.578 1 98.88 163 CYS B N 1
ATOM 3774 C CA . CYS B 1 163 ? 4.059 -9.562 -22.031 1 98.88 163 CYS B CA 1
ATOM 3775 C C . CYS B 1 163 ? 2.627 -10.062 -22.188 1 98.88 163 CYS B C 1
ATOM 3777 O O . CYS B 1 163 ? 2.404 -11.219 -22.562 1 98.88 163 CYS B O 1
ATOM 3779 N N . SER B 1 164 ? 1.664 -9.195 -21.906 1 98.94 164 SER B N 1
ATOM 3780 C CA . SER B 1 164 ? 0.255 -9.555 -22 1 98.94 164 SER B CA 1
ATOM 3781 C C . SER B 1 164 ? -0.117 -9.922 -23.438 1 98.94 164 SER B C 1
ATOM 3783 O O . SER B 1 164 ? -0.88 -10.867 -23.672 1 98.94 164 SER B O 1
ATOM 3785 N N . ARG B 1 165 ? 0.405 -9.203 -24.375 1 98.88 165 ARG B N 1
ATOM 3786 C CA . ARG B 1 165 ? 0.158 -9.492 -25.781 1 98.88 165 ARG B CA 1
ATOM 3787 C C . ARG B 1 165 ? 0.72 -10.859 -26.172 1 98.88 165 ARG B C 1
ATOM 3789 O O . ARG B 1 165 ? 0.062 -11.633 -26.859 1 98.88 165 ARG B O 1
ATOM 3796 N N . ILE B 1 166 ? 1.928 -11.117 -25.719 1 98.88 166 ILE B N 1
ATOM 3797 C CA . ILE B 1 166 ? 2.551 -12.414 -25.984 1 98.88 166 ILE B CA 1
ATOM 3798 C C . ILE B 1 166 ? 1.679 -13.531 -25.422 1 98.88 166 ILE B C 1
ATOM 3800 O O . ILE B 1 166 ? 1.402 -14.516 -26.109 1 98.88 166 ILE B O 1
ATOM 3804 N N . ALA B 1 167 ? 1.261 -13.359 -24.188 1 98.94 167 ALA B N 1
ATOM 3805 C CA . ALA B 1 167 ? 0.407 -14.367 -23.562 1 98.94 167 ALA B CA 1
ATOM 3806 C C . ALA B 1 167 ? -0.9 -14.531 -24.328 1 98.94 167 ALA B C 1
ATOM 3808 O O . ALA B 1 167 ? -1.332 -15.656 -24.594 1 98.94 167 ALA B O 1
ATOM 3809 N N . LEU B 1 168 ? -1.505 -13.422 -24.719 1 98.88 168 LEU B N 1
ATOM 3810 C CA . LEU B 1 168 ? -2.77 -13.43 -25.438 1 98.88 168 LEU B CA 1
ATOM 3811 C C . LEU B 1 168 ? -2.631 -14.172 -26.766 1 98.88 168 LEU B C 1
ATOM 3813 O O . LEU B 1 168 ? -3.496 -14.969 -27.125 1 98.88 168 LEU B O 1
ATOM 3817 N N . ASP B 1 169 ? -1.566 -13.914 -27.422 1 98.75 169 ASP B N 1
ATOM 3818 C CA . ASP B 1 169 ? -1.31 -14.539 -28.719 1 98.75 169 ASP B CA 1
ATOM 3819 C C . ASP B 1 169 ? -1.188 -16.047 -28.594 1 98.75 169 ASP B C 1
ATOM 3821 O O . ASP B 1 169 ? -1.338 -16.781 -29.578 1 98.75 169 ASP B O 1
ATOM 3825 N N . HIS B 1 170 ? -0.934 -16.5 -27.453 1 98.75 170 HIS B N 1
ATOM 3826 C CA . HIS B 1 170 ? -0.774 -17.938 -27.219 1 98.75 170 HIS B CA 1
ATOM 3827 C C . HIS B 1 170 ? -1.962 -18.5 -26.453 1 98.75 170 HIS B C 1
ATOM 3829 O O . HIS B 1 170 ? -1.903 -19.625 -25.953 1 98.75 170 HIS B O 1
ATOM 3835 N N . GLY B 1 171 ? -2.996 -17.672 -26.234 1 98.62 171 GLY B N 1
ATOM 3836 C CA . GLY B 1 171 ? -4.238 -18.109 -25.625 1 98.62 171 GLY B CA 1
ATOM 3837 C C . GLY B 1 171 ? -4.172 -18.172 -24.109 1 98.62 171 GLY B C 1
ATOM 3838 O O . GLY B 1 171 ? -4.938 -18.906 -23.484 1 98.62 171 GLY B O 1
ATOM 3839 N N . LEU B 1 172 ? -3.223 -17.5 -23.562 1 98.81 172 LEU B N 1
ATOM 3840 C CA . LEU B 1 172 ? -3.047 -17.547 -22.109 1 98.81 172 LEU B CA 1
ATOM 3841 C C . LEU B 1 172 ? -3.504 -16.25 -21.453 1 98.81 172 LEU B C 1
ATOM 3843 O O . LEU B 1 172 ? -3.539 -15.203 -22.109 1 98.81 172 LEU B O 1
ATOM 3847 N N . ARG B 1 173 ? -3.881 -16.312 -20.219 1 98.81 173 ARG B N 1
ATOM 3848 C CA . ARG B 1 173 ? -3.971 -15.148 -19.359 1 98.81 173 ARG B CA 1
ATOM 3849 C C . ARG B 1 173 ? -2.619 -14.82 -18.734 1 98.81 173 ARG B C 1
ATOM 3851 O O . ARG B 1 173 ? -1.753 -15.688 -18.625 1 98.81 173 ARG B O 1
ATOM 3858 N N . PHE B 1 174 ? -2.482 -13.547 -18.438 1 98.88 174 PHE B N 1
ATOM 3859 C CA . PHE B 1 174 ? -1.23 -13.039 -17.875 1 98.88 174 PHE B CA 1
ATOM 3860 C C . PHE B 1 174 ? -1.475 -12.305 -16.562 1 98.88 174 PHE B C 1
ATOM 3862 O O . PHE B 1 174 ? -2.365 -11.461 -16.484 1 98.88 174 PHE B O 1
ATOM 3869 N N . ALA B 1 175 ? -0.673 -12.68 -15.477 1 98.75 175 ALA B N 1
ATOM 3870 C CA . ALA B 1 175 ? -0.905 -12.039 -14.18 1 98.75 175 ALA B CA 1
ATOM 3871 C C . ALA B 1 175 ? 0.403 -11.539 -13.578 1 98.75 175 ALA B C 1
ATOM 3873 O O . ALA B 1 175 ? 1.471 -12.094 -13.836 1 98.75 175 ALA B O 1
ATOM 3874 N N . ILE B 1 176 ? 0.303 -10.508 -12.805 1 98.25 176 ILE B N 1
ATOM 3875 C CA . ILE B 1 176 ? 1.37 -9.945 -11.984 1 98.25 176 ILE B CA 1
ATOM 3876 C C . ILE B 1 176 ? 0.979 -10.023 -10.508 1 98.25 176 ILE B C 1
ATOM 3878 O O . ILE B 1 176 ? -0.19 -9.844 -10.164 1 98.25 176 ILE B O 1
ATOM 3882 N N . GLU B 1 177 ? 1.928 -10.305 -9.75 1 98 177 GLU B N 1
ATOM 3883 C CA . GLU B 1 177 ? 1.729 -10.383 -8.305 1 98 177 GLU B CA 1
ATOM 3884 C C . GLU B 1 177 ? 2.273 -9.141 -7.605 1 98 177 GLU B C 1
ATOM 3886 O O . GLU B 1 177 ? 3.488 -8.961 -7.504 1 98 177 GLU B O 1
ATOM 3891 N N . PRO B 1 178 ? 1.373 -8.281 -7.074 1 96.69 178 PRO B N 1
ATOM 3892 C CA . PRO B 1 178 ? 1.91 -7.203 -6.238 1 96.69 178 PRO B CA 1
ATOM 3893 C C . PRO B 1 178 ? 2.641 -7.727 -5.004 1 96.69 178 PRO B C 1
ATOM 3895 O O . PRO B 1 178 ? 2.105 -8.562 -4.273 1 96.69 178 PRO B O 1
ATOM 3898 N N . ARG B 1 179 ? 3.898 -7.234 -4.812 1 93.19 179 ARG B N 1
ATOM 3899 C CA . ARG B 1 179 ? 4.742 -7.691 -3.713 1 93.19 179 ARG B CA 1
ATOM 3900 C C . ARG B 1 179 ? 5.391 -6.516 -2.99 1 93.19 179 ARG B C 1
ATOM 3902 O O . ARG B 1 179 ? 5.953 -5.621 -3.627 1 93.19 179 ARG B O 1
ATOM 3909 N N . VAL B 1 180 ? 5.316 -6.594 -1.75 1 87.56 180 VAL B N 1
ATOM 3910 C CA . VAL B 1 180 ? 5.953 -5.57 -0.931 1 87.56 180 VAL B CA 1
ATOM 3911 C C . VAL B 1 180 ? 7.414 -5.41 -1.349 1 87.56 180 VAL B C 1
ATOM 3913 O O . VAL B 1 180 ? 8.125 -6.398 -1.524 1 87.56 180 VAL B O 1
ATOM 3916 N N . GLY B 1 181 ? 7.824 -4.156 -1.594 1 85.56 181 GLY B N 1
ATOM 3917 C CA . GLY B 1 181 ? 9.211 -3.863 -1.914 1 85.56 181 GLY B CA 1
ATOM 3918 C C . GLY B 1 181 ? 9.492 -3.852 -3.404 1 85.56 181 GLY B C 1
ATOM 3919 O O . GLY B 1 181 ? 10.57 -3.441 -3.836 1 85.56 181 GLY B O 1
ATOM 3920 N N . GLU B 1 182 ? 8.547 -4.309 -4.168 1 92.31 182 GLU B N 1
ATOM 3921 C CA . GLU B 1 182 ? 8.734 -4.301 -5.613 1 92.31 182 GLU B CA 1
ATOM 3922 C C . GLU B 1 182 ? 8.07 -3.086 -6.254 1 92.31 182 GLU B C 1
ATOM 3924 O O . GLU B 1 182 ? 7.461 -2.271 -5.562 1 92.31 182 GLU B O 1
ATOM 3929 N N . SER B 1 183 ? 8.203 -2.918 -7.605 1 95.19 183 SER B N 1
ATOM 3930 C CA . SER B 1 183 ? 7.711 -1.763 -8.344 1 95.19 183 SER B CA 1
ATOM 3931 C C . SER B 1 183 ? 6.191 -1.666 -8.266 1 95.19 183 SER B C 1
ATOM 3933 O O . SER B 1 183 ? 5.637 -0.567 -8.203 1 95.19 183 SER B O 1
ATOM 3935 N N . VAL B 1 184 ? 5.504 -2.801 -8.336 1 97.06 184 VAL B N 1
ATOM 3936 C CA . VAL B 1 184 ? 4.086 -2.93 -8.023 1 97.06 184 VAL B CA 1
ATOM 3937 C C . VAL B 1 184 ? 3.914 -3.641 -6.684 1 97.06 184 VAL B C 1
ATOM 3939 O O . VAL B 1 184 ? 4.027 -4.867 -6.602 1 97.06 184 VAL B O 1
ATOM 3942 N N . ALA B 1 185 ? 3.598 -2.811 -5.668 1 95 185 ALA B N 1
ATOM 3943 C CA . ALA B 1 185 ? 3.82 -3.332 -4.32 1 95 185 ALA B CA 1
ATOM 3944 C C . ALA B 1 185 ? 2.496 -3.605 -3.615 1 95 185 ALA B C 1
ATOM 3946 O O . ALA B 1 185 ? 2.469 -4.246 -2.561 1 95 185 ALA B O 1
ATOM 3947 N N . ASN B 1 186 ? 1.414 -3.145 -4.148 1 96.19 186 ASN B N 1
ATOM 3948 C CA . ASN B 1 186 ? 0.122 -3.232 -3.477 1 96.19 186 ASN B CA 1
ATOM 3949 C C . ASN B 1 186 ? -1.03 -3.238 -4.477 1 96.19 186 ASN B C 1
ATOM 3951 O O . ASN B 1 186 ? -0.81 -3.129 -5.684 1 96.19 186 ASN B O 1
ATOM 3955 N N . SER B 1 187 ? -2.242 -3.4 -3.963 1 97.31 187 SER B N 1
ATOM 3956 C CA . SER B 1 187 ? -3.404 -3.555 -4.832 1 97.31 187 SER B CA 1
ATOM 3957 C C . SER B 1 187 ? -3.699 -2.27 -5.594 1 97.31 187 SER B C 1
ATOM 3959 O O . SER B 1 187 ? -4.203 -2.311 -6.719 1 97.31 187 SER B O 1
ATOM 3961 N N . ASP B 1 188 ? -3.355 -1.12 -5.023 1 97.5 188 ASP B N 1
ATOM 3962 C CA . ASP B 1 188 ? -3.629 0.141 -5.703 1 97.5 188 ASP B CA 1
ATOM 3963 C C . ASP B 1 188 ? -2.664 0.356 -6.867 1 97.5 188 ASP B C 1
ATOM 3965 O O . ASP B 1 188 ? -3.057 0.856 -7.922 1 97.5 188 ASP B O 1
ATOM 3969 N N . ALA B 1 189 ? -1.414 -0.002 -6.645 1 97.56 189 ALA B N 1
ATOM 3970 C CA . ALA B 1 189 ? -0.472 0.02 -7.762 1 97.56 189 ALA B CA 1
ATOM 3971 C C . ALA B 1 189 ? -0.904 -0.942 -8.867 1 97.56 189 ALA B C 1
ATOM 3973 O O . ALA B 1 189 ? -0.791 -0.627 -10.055 1 97.56 189 ALA B O 1
ATOM 3974 N N . MET B 1 190 ? -1.391 -2.051 -8.438 1 98.38 190 MET B N 1
ATOM 3975 C CA . MET B 1 190 ? -1.841 -3.053 -9.406 1 98.38 190 MET B CA 1
ATOM 3976 C C . MET B 1 190 ? -3.035 -2.541 -10.203 1 98.38 190 MET B C 1
ATOM 3978 O O . MET B 1 190 ? -3.115 -2.758 -11.414 1 98.38 190 MET B O 1
ATOM 3982 N N . LEU B 1 191 ? -3.947 -1.906 -9.508 1 97.12 191 LEU B N 1
ATOM 3983 C CA . LEU B 1 191 ? -5.105 -1.329 -10.18 1 97.12 191 LEU B CA 1
ATOM 3984 C C . LEU B 1 191 ? -4.672 -0.324 -11.242 1 97.12 191 LEU B C 1
ATOM 3986 O O . LEU B 1 191 ? -5.207 -0.322 -12.359 1 97.12 191 LEU B O 1
ATOM 3990 N N . ARG B 1 192 ? -3.73 0.502 -10.875 1 96.31 192 ARG B N 1
ATOM 3991 C CA . ARG B 1 192 ? -3.209 1.481 -11.82 1 96.31 192 ARG B CA 1
ATOM 3992 C C . ARG B 1 192 ? -2.59 0.793 -13.039 1 96.31 192 ARG B C 1
ATOM 3994 O O . ARG B 1 192 ? -2.793 1.226 -14.172 1 96.31 192 ARG B O 1
ATOM 4001 N N . LEU B 1 193 ? -1.882 -0.248 -12.766 1 98.12 193 LEU B N 1
ATOM 4002 C CA . LEU B 1 193 ? -1.235 -0.993 -13.844 1 98.12 193 LEU B CA 1
ATOM 4003 C C . LEU B 1 193 ? -2.271 -1.64 -14.758 1 98.12 193 LEU B C 1
ATOM 4005 O O . LEU B 1 193 ? -2.15 -1.574 -15.984 1 98.12 193 LEU B O 1
ATOM 4009 N N . ILE B 1 194 ? -3.289 -2.252 -14.156 1 98.06 194 ILE B N 1
ATOM 4010 C CA . ILE B 1 194 ? -4.344 -2.914 -14.922 1 98.06 194 ILE B CA 1
ATOM 4011 C C . ILE B 1 194 ? -5.039 -1.902 -15.828 1 98.06 194 ILE B C 1
ATOM 4013 O O . ILE B 1 194 ? -5.285 -2.18 -17 1 98.06 194 ILE B O 1
ATOM 4017 N N . ASP B 1 195 ? -5.312 -0.735 -15.289 1 95.56 195 ASP B N 1
ATOM 4018 C CA . ASP B 1 195 ? -6 0.307 -16.047 1 95.56 195 ASP B CA 1
ATOM 4019 C C . ASP B 1 195 ? -5.164 0.764 -17.234 1 95.56 195 ASP B C 1
ATOM 4021 O O . ASP B 1 195 ? -5.699 1.006 -18.312 1 95.56 195 ASP B O 1
ATOM 4025 N N . GLU B 1 196 ? -3.891 0.854 -17.047 1 97.12 196 GLU B N 1
ATOM 4026 C CA . GLU B 1 196 ? -3.031 1.414 -18.094 1 97.12 196 GLU B CA 1
ATOM 4027 C C . GLU B 1 196 ? -2.664 0.36 -19.125 1 97.12 196 GLU B C 1
ATOM 4029 O O . GLU B 1 196 ? -2.521 0.672 -20.312 1 97.12 196 GLU B O 1
ATOM 4034 N N . VAL B 1 197 ? -2.402 -0.836 -18.641 1 98.44 197 VAL B N 1
ATOM 4035 C CA . VAL B 1 197 ? -2.158 -1.912 -19.594 1 98.44 197 VAL B CA 1
ATOM 4036 C C . VAL B 1 197 ? -3.41 -2.148 -20.438 1 98.44 197 VAL B C 1
ATOM 4038 O O . VAL B 1 197 ? -3.32 -2.316 -21.656 1 98.44 197 VAL B O 1
ATOM 4041 N N . ASN B 1 198 ? -4.559 -2.197 -19.844 1 98 198 ASN B N 1
ATOM 4042 C CA . ASN B 1 198 ? -5.879 -2.188 -20.469 1 98 198 ASN B CA 1
ATOM 4043 C C . ASN B 1 198 ? -6.035 -3.332 -21.453 1 98 198 ASN B C 1
ATOM 4045 O O . ASN B 1 198 ? -6.391 -3.107 -22.625 1 98 198 ASN B O 1
ATOM 4049 N N . MET B 1 199 ? -5.723 -4.547 -21.047 1 98.69 199 MET B N 1
ATOM 4050 C CA . MET B 1 199 ? -5.945 -5.77 -21.812 1 98.69 199 MET B CA 1
ATOM 4051 C C . MET B 1 199 ? -6.785 -6.766 -21.016 1 98.69 199 MET B C 1
ATOM 4053 O O . MET B 1 199 ? -6.559 -6.949 -19.812 1 98.69 199 MET B O 1
ATOM 4057 N N . ASP B 1 200 ? -7.719 -7.395 -21.625 1 98.25 200 ASP B N 1
ATOM 4058 C CA . ASP B 1 200 ? -8.711 -8.242 -20.969 1 98.25 200 ASP B CA 1
ATOM 4059 C C . ASP B 1 200 ? -8.055 -9.469 -20.344 1 98.25 200 ASP B C 1
ATOM 4061 O O . ASP B 1 200 ? -8.539 -9.992 -19.344 1 98.25 200 ASP B O 1
ATOM 4065 N N . ASN B 1 201 ? -6.938 -9.938 -20.984 1 98.75 201 ASN B N 1
ATOM 4066 C CA . ASN B 1 201 ? -6.324 -11.172 -20.5 1 98.75 201 ASN B CA 1
ATOM 4067 C C . ASN B 1 201 ? -5.348 -10.906 -19.359 1 98.75 201 ASN B C 1
ATOM 4069 O O . ASN B 1 201 ? -4.734 -11.836 -18.844 1 98.75 201 ASN B O 1
ATOM 4073 N N . PHE B 1 202 ? -5.223 -9.617 -18.938 1 98.81 202 PHE B N 1
ATOM 4074 C CA . PHE B 1 202 ? -4.258 -9.203 -17.922 1 98.81 202 PHE B CA 1
ATOM 4075 C C . PHE B 1 202 ? -4.934 -9.047 -16.562 1 98.81 202 PHE B C 1
ATOM 4077 O O . PHE B 1 202 ? -6.023 -8.477 -16.469 1 98.81 202 PHE B O 1
ATOM 4084 N N . GLY B 1 203 ? -4.281 -9.578 -15.484 1 98.75 203 GLY B N 1
ATOM 4085 C CA . GLY B 1 203 ? -4.836 -9.445 -14.148 1 98.75 203 GLY B CA 1
ATOM 4086 C C . GLY B 1 203 ? -3.812 -9.664 -13.055 1 98.75 203 GLY B C 1
ATOM 4087 O O . GLY B 1 203 ? -2.617 -9.438 -13.258 1 98.75 203 GLY B O 1
ATOM 4088 N N . ALA B 1 204 ? -4.336 -10.039 -11.883 1 98.81 204 ALA B N 1
ATOM 4089 C CA . ALA B 1 204 ? -3.494 -10.047 -10.688 1 98.81 204 ALA B CA 1
ATOM 4090 C C . ALA B 1 204 ? -3.426 -11.438 -10.07 1 98.81 204 ALA B C 1
ATOM 4092 O O . ALA B 1 204 ? -4.398 -12.195 -10.117 1 98.81 204 ALA B O 1
ATOM 4093 N N . VAL B 1 205 ? -2.262 -11.773 -9.539 1 98.75 205 VAL B N 1
ATOM 4094 C CA . VAL B 1 205 ? -2.182 -12.758 -8.469 1 98.75 205 VAL B CA 1
ATOM 4095 C C . VAL B 1 205 ? -2.439 -12.078 -7.121 1 98.75 205 VAL B C 1
ATOM 4097 O O . VAL B 1 205 ? -1.698 -11.18 -6.719 1 98.75 205 VAL B O 1
ATOM 4100 N N . LEU B 1 206 ? -3.486 -12.438 -6.469 1 98.69 206 LEU B N 1
ATOM 4101 C CA . LEU B 1 206 ? -3.719 -11.961 -5.109 1 98.69 206 LEU B CA 1
ATOM 4102 C C . LEU B 1 206 ? -2.922 -12.781 -4.102 1 98.69 206 LEU B C 1
ATOM 4104 O O . LEU B 1 206 ? -3.346 -13.867 -3.705 1 98.69 206 LEU B O 1
ATOM 4108 N N . ASP B 1 207 ? -1.83 -12.305 -3.74 1 98.38 207 ASP B N 1
ATOM 4109 C CA . ASP B 1 207 ? -1.116 -12.938 -2.637 1 98.38 207 ASP B CA 1
ATOM 4110 C C . ASP B 1 207 ? -1.573 -12.375 -1.291 1 98.38 207 ASP B C 1
ATOM 4112 O O . ASP B 1 207 ? -1.185 -11.273 -0.908 1 98.38 207 ASP B O 1
ATOM 4116 N N . VAL B 1 208 ? -2.252 -13.125 -0.544 1 98.12 208 VAL B N 1
ATOM 4117 C CA . VAL B 1 208 ? -2.885 -12.688 0.694 1 98.12 208 VAL B CA 1
ATOM 4118 C C . VAL B 1 208 ? -1.813 -12.328 1.723 1 98.12 208 VAL B C 1
ATOM 4120 O O . VAL B 1 208 ? -1.908 -11.297 2.395 1 98.12 208 VAL B O 1
ATOM 4123 N N . GLY B 1 209 ? -0.812 -13.125 1.819 1 96.31 209 GLY B N 1
ATOM 4124 C CA . GLY B 1 209 ? 0.247 -12.891 2.789 1 96.31 209 GLY B CA 1
ATOM 4125 C C . GLY B 1 209 ? 1 -11.602 2.549 1 96.31 209 GLY B C 1
ATOM 4126 O O . GLY B 1 209 ? 1.177 -10.797 3.471 1 96.31 209 GLY B O 1
ATOM 4127 N N . HIS B 1 210 ? 1.426 -11.375 1.287 1 95.12 210 HIS B N 1
ATOM 4128 C CA . HIS B 1 210 ? 2.143 -10.156 0.945 1 95.12 210 HIS B CA 1
ATOM 4129 C C . HIS B 1 210 ? 1.332 -8.922 1.317 1 95.12 210 HIS B C 1
ATOM 4131 O O . HIS B 1 210 ? 1.855 -7.992 1.938 1 95.12 210 HIS B O 1
ATOM 4137 N N . LEU B 1 211 ? 0.085 -8.922 0.94 1 95.62 211 LEU B N 1
ATOM 4138 C CA . LEU B 1 211 ? -0.75 -7.734 1.115 1 95.62 211 LEU B CA 1
ATOM 4139 C C . LEU B 1 211 ? -1.104 -7.531 2.584 1 95.62 211 LEU B C 1
ATOM 4141 O O . LEU B 1 211 ? -1.218 -6.395 3.049 1 95.62 211 LEU B O 1
ATOM 4145 N N . ASN B 1 212 ? -1.255 -8.633 3.301 1 94.38 212 ASN B N 1
ATOM 4146 C CA . ASN B 1 212 ? -1.516 -8.531 4.734 1 94.38 212 ASN B CA 1
ATOM 4147 C C . ASN B 1 212 ? -0.332 -7.914 5.477 1 94.38 212 ASN B C 1
ATOM 4149 O O . ASN B 1 212 ? -0.516 -7.062 6.348 1 94.38 212 ASN B O 1
ATOM 4153 N N . ALA B 1 213 ? 0.836 -8.352 5.117 1 92.12 213 ALA B N 1
ATOM 4154 C CA . ALA B 1 213 ? 2.041 -7.816 5.75 1 92.12 213 ALA B CA 1
ATOM 4155 C C . ALA B 1 213 ? 2.191 -6.324 5.465 1 92.12 213 ALA B C 1
ATOM 4157 O O . ALA B 1 213 ? 2.787 -5.594 6.262 1 92.12 213 ALA B O 1
ATOM 4158 N N . A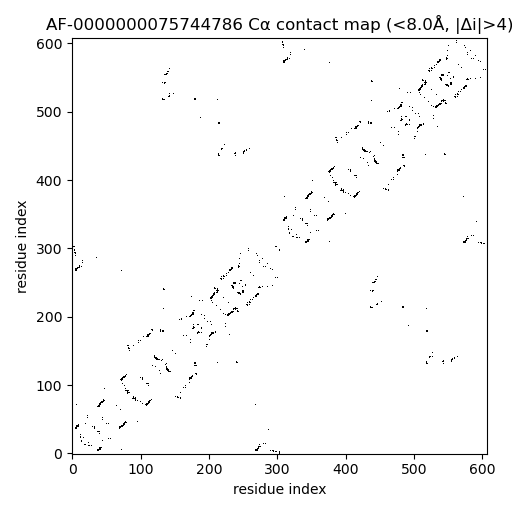LA B 1 214 ? 1.621 -5.898 4.363 1 90.38 214 ALA B N 1
ATOM 4159 C CA . ALA B 1 214 ? 1.665 -4.492 3.98 1 90.38 214 ALA B CA 1
ATOM 4160 C C . ALA B 1 214 ? 0.48 -3.725 4.562 1 90.38 214 ALA B C 1
ATOM 4162 O O . ALA B 1 214 ? 0.23 -2.578 4.188 1 90.38 214 ALA B O 1
ATOM 4163 N N . LYS B 1 215 ? -0.328 -4.359 5.367 1 91.81 215 LYS B N 1
ATOM 4164 C CA . LYS B 1 215 ? -1.448 -3.789 6.109 1 91.81 215 LYS B CA 1
ATOM 4165 C C . LYS B 1 215 ? -2.576 -3.373 5.172 1 91.81 215 LYS B C 1
ATOM 4167 O O . LYS B 1 215 ? -3.197 -2.326 5.363 1 91.81 215 LYS B O 1
ATOM 4172 N N . GLU B 1 216 ? -2.74 -4.137 4.184 1 92.81 216 GLU B N 1
ATOM 4173 C CA . GLU B 1 216 ? -3.945 -3.951 3.383 1 92.81 216 GLU B CA 1
ATOM 4174 C C . GLU B 1 216 ? -5.137 -4.684 3.996 1 92.81 216 GLU B C 1
ATOM 4176 O O . GLU B 1 216 ? -4.984 -5.773 4.547 1 92.81 216 GLU B O 1
ATOM 4181 N N . LEU B 1 217 ? -6.258 -4.027 3.887 1 92.06 217 LEU B N 1
ATOM 4182 C CA . LEU B 1 217 ? -7.512 -4.723 4.168 1 92.06 217 LEU B CA 1
ATOM 4183 C C . LEU B 1 217 ? -7.859 -5.691 3.045 1 92.06 217 LEU B C 1
ATOM 4185 O O . LEU B 1 217 ? -8.438 -5.293 2.031 1 92.06 217 LEU B O 1
ATOM 4189 N N . ILE B 1 218 ? -7.637 -6.953 3.279 1 94.69 218 ILE B N 1
ATOM 4190 C CA . ILE B 1 218 ? -7.609 -7.938 2.205 1 94.69 218 ILE B CA 1
ATOM 4191 C C . ILE B 1 218 ? -8.977 -8 1.526 1 94.69 218 ILE B C 1
ATOM 4193 O O . ILE B 1 218 ? -9.062 -8 0.297 1 94.69 218 ILE B O 1
ATOM 4197 N N . PRO B 1 219 ? -10.094 -7.992 2.311 1 94.25 219 PRO B N 1
ATOM 4198 C CA . PRO B 1 219 ? -11.383 -8.016 1.615 1 94.25 219 PRO B CA 1
ATOM 4199 C C . PRO B 1 219 ? -11.578 -6.801 0.706 1 94.25 219 PRO B C 1
ATOM 4201 O O . PRO B 1 219 ? -12.211 -6.914 -0.346 1 94.25 219 PRO B O 1
ATOM 4204 N N . LEU B 1 220 ? -11.039 -5.703 1.085 1 94.88 220 LEU B N 1
ATOM 4205 C CA . LEU B 1 220 ? -11.133 -4.52 0.237 1 94.88 220 LEU B CA 1
ATOM 4206 C C . LEU B 1 220 ? -10.242 -4.656 -0.99 1 94.88 220 LEU B C 1
ATOM 4208 O O . LEU B 1 220 ? -10.594 -4.199 -2.078 1 94.88 220 LEU B O 1
ATOM 4212 N N . SER B 1 221 ? -9.047 -5.25 -0.792 1 96.75 221 SER B N 1
ATOM 4213 C CA . SER B 1 221 ? -8.18 -5.531 -1.934 1 96.75 221 SER B CA 1
ATOM 4214 C C . SER B 1 221 ? -8.891 -6.402 -2.963 1 96.75 221 SER B C 1
ATOM 4216 O O . SER B 1 221 ? -8.766 -6.18 -4.168 1 96.75 221 SER B O 1
ATOM 4218 N N . ILE B 1 222 ? -9.617 -7.363 -2.475 1 98 222 ILE B N 1
ATOM 4219 C CA . ILE B 1 222 ? -10.383 -8.25 -3.35 1 98 222 ILE B CA 1
ATOM 4220 C C . ILE B 1 222 ? -11.477 -7.457 -4.059 1 98 222 ILE B C 1
ATOM 4222 O O . ILE B 1 222 ? -11.688 -7.617 -5.262 1 98 222 ILE B O 1
ATOM 4226 N N . GLU B 1 223 ? -12.125 -6.578 -3.303 1 96.94 223 GLU B N 1
ATOM 4227 C CA . GLU B 1 223 ? -13.156 -5.727 -3.881 1 96.94 223 GLU B CA 1
ATOM 4228 C C . GLU B 1 223 ? -12.586 -4.828 -4.973 1 96.94 223 GLU B C 1
ATOM 4230 O O . GLU B 1 223 ? -13.219 -4.617 -6.008 1 96.94 223 GLU B O 1
ATOM 4235 N N . LYS B 1 224 ? -11.438 -4.309 -4.766 1 97.38 224 LYS B N 1
ATOM 4236 C CA . LYS B 1 224 ? -10.758 -3.43 -5.719 1 97.38 224 LYS B CA 1
ATOM 4237 C C . LYS B 1 224 ? -10.422 -4.172 -7.008 1 97.38 224 LYS B C 1
ATOM 4239 O O . LYS B 1 224 ? -10.703 -3.686 -8.102 1 97.38 224 LYS B O 1
ATOM 4244 N N . LEU B 1 225 ? -9.836 -5.332 -6.895 1 98.19 225 LEU B N 1
ATOM 4245 C CA . LEU B 1 225 ? -9.32 -6.07 -8.039 1 98.19 225 LEU B CA 1
ATOM 4246 C C . LEU B 1 225 ? -10.438 -6.82 -8.75 1 98.19 225 LEU B C 1
ATOM 4248 O O . LEU B 1 225 ? -10.422 -6.953 -9.977 1 98.19 225 LEU B O 1
ATOM 4252 N N . GLY B 1 226 ? -11.406 -7.344 -7.984 1 97.38 226 GLY B N 1
ATOM 4253 C CA . GLY B 1 226 ? -12.609 -7.977 -8.523 1 97.38 226 GLY B CA 1
ATOM 4254 C C . GLY B 1 226 ? -12.305 -9.133 -9.453 1 97.38 226 GLY B C 1
ATOM 4255 O O . GLY B 1 226 ? -11.57 -10.055 -9.086 1 97.38 226 GLY B O 1
ATOM 4256 N N . ASP B 1 227 ? -12.812 -9.016 -10.688 1 97.69 227 ASP B N 1
ATOM 4257 C CA . ASP B 1 227 ? -12.711 -10.102 -11.656 1 97.69 227 ASP B CA 1
ATOM 4258 C C . ASP B 1 227 ? -11.312 -10.164 -12.273 1 97.69 227 ASP B C 1
ATOM 4260 O O . ASP B 1 227 ? -11.016 -11.07 -13.047 1 97.69 227 ASP B O 1
ATOM 4264 N N . LYS B 1 228 ? -10.461 -9.242 -11.828 1 98.5 228 LYS B N 1
ATOM 4265 C CA . LYS B 1 228 ? -9.094 -9.234 -12.352 1 98.5 228 LYS B CA 1
ATOM 4266 C C . LYS B 1 228 ? -8.18 -10.133 -11.516 1 98.5 228 LYS B C 1
ATOM 4268 O O . LYS B 1 228 ? -7.027 -10.352 -11.875 1 98.5 228 LYS B O 1
ATOM 4273 N N . ILE B 1 229 ? -8.695 -10.633 -10.414 1 98.75 229 ILE B N 1
ATOM 4274 C CA . ILE B 1 229 ? -7.949 -11.656 -9.695 1 98.75 229 ILE B CA 1
ATOM 4275 C C . ILE B 1 229 ? -7.984 -12.969 -10.484 1 98.75 229 ILE B C 1
ATOM 4277 O O . ILE B 1 229 ? -9.023 -13.625 -10.555 1 98.75 229 ILE B O 1
ATOM 4281 N N . LEU B 1 230 ? -6.867 -13.367 -11.031 1 98.81 230 LEU B N 1
ATOM 4282 C CA . LEU B 1 230 ? -6.797 -14.555 -11.867 1 98.81 230 LEU B CA 1
ATOM 4283 C C . LEU B 1 230 ? -6.293 -15.758 -11.07 1 98.81 230 LEU B C 1
ATOM 4285 O O . LEU B 1 230 ? -6.547 -16.906 -11.445 1 98.81 230 LEU B O 1
ATOM 4289 N N . TYR B 1 231 ? -5.582 -15.5 -10.07 1 98.75 231 TYR B N 1
ATOM 4290 C CA . TYR B 1 231 ? -4.844 -16.484 -9.289 1 98.75 231 TYR B CA 1
ATOM 4291 C C . TYR B 1 231 ? -4.641 -16.016 -7.859 1 98.75 231 TYR B C 1
ATOM 4293 O O . TYR B 1 231 ? -4.539 -14.805 -7.605 1 98.75 231 TYR B O 1
ATOM 4301 N N . VAL B 1 232 ? -4.68 -16.906 -6.867 1 98.88 232 VAL B N 1
ATOM 4302 C CA . VAL B 1 232 ? -4.516 -16.531 -5.465 1 98.88 232 VAL B CA 1
ATOM 4303 C C . VAL B 1 232 ? -3.342 -17.297 -4.859 1 98.88 232 VAL B C 1
ATOM 4305 O O . VAL B 1 232 ? -3.207 -18.5 -5.066 1 98.88 232 VAL B O 1
ATOM 4308 N N . HIS B 1 233 ? -2.482 -16.625 -4.242 1 98.88 233 HIS B N 1
ATOM 4309 C CA . HIS B 1 233 ? -1.484 -17.234 -3.361 1 98.88 233 HIS B CA 1
ATOM 4310 C C . HIS B 1 233 ? -1.922 -17.156 -1.903 1 98.88 233 HIS B C 1
ATOM 4312 O O . HIS B 1 233 ? -2.098 -16.078 -1.354 1 98.88 233 HIS B O 1
ATOM 4318 N N . ALA B 1 234 ? -2.012 -18.312 -1.289 1 98.81 234 ALA B N 1
ATOM 4319 C CA . ALA B 1 234 ? -2.514 -18.391 0.081 1 98.81 234 ALA B CA 1
ATOM 4320 C C . ALA B 1 234 ? -1.377 -18.625 1.069 1 98.81 234 ALA B C 1
ATOM 4322 O O . ALA B 1 234 ? -0.757 -19.688 1.067 1 98.81 234 ALA B O 1
ATOM 4323 N N . SER B 1 235 ? -1.11 -17.719 1.81 1 98.19 235 SER B N 1
ATOM 4324 C CA . SER B 1 235 ? -0.26 -17.766 2.994 1 98.19 235 SER B CA 1
ATOM 4325 C C . SER B 1 235 ? -0.735 -16.781 4.062 1 98.19 235 SER B C 1
ATOM 4327 O O . SER B 1 235 ? -1.6 -15.953 3.799 1 98.19 235 SER B O 1
ATOM 4329 N N . ASP B 1 236 ? -0.255 -16.984 5.281 1 97.75 236 ASP B N 1
ATOM 4330 C CA . ASP B 1 236 ? -0.667 -16.188 6.434 1 97.75 236 ASP B CA 1
ATOM 4331 C C . ASP B 1 236 ? 0.544 -15.586 7.148 1 97.75 236 ASP B C 1
ATOM 4333 O O . ASP B 1 236 ? 1.687 -15.938 6.84 1 97.75 236 ASP B O 1
ATOM 4337 N N . ASN B 1 237 ? 0.328 -14.609 7.93 1 96.31 237 ASN B N 1
ATOM 4338 C CA . ASN B 1 237 ? 1.367 -14.039 8.781 1 96.31 237 ASN B CA 1
ATOM 4339 C C . ASN B 1 237 ? 0.771 -13.203 9.906 1 96.31 237 ASN B C 1
ATOM 4341 O O . ASN B 1 237 ? -0.45 -13.156 10.078 1 96.31 237 ASN B O 1
ATOM 4345 N N . ASP B 1 238 ? 1.625 -12.539 10.656 1 94.25 238 ASP B N 1
ATOM 4346 C CA . ASP B 1 238 ? 1.189 -11.875 11.883 1 94.25 238 ASP B CA 1
ATOM 4347 C C . ASP B 1 238 ? 0.763 -10.438 11.602 1 94.25 238 ASP B C 1
ATOM 4349 O O . ASP B 1 238 ? 0.498 -9.672 12.531 1 94.25 238 ASP B O 1
ATOM 4353 N N . GLY B 1 239 ? 0.737 -10.031 10.367 1 92.12 239 GLY B N 1
ATOM 4354 C CA . GLY B 1 239 ? 0.382 -8.664 10.023 1 92.12 239 GLY B CA 1
ATOM 4355 C C . GLY B 1 239 ? 1.519 -7.68 10.234 1 92.12 239 GLY B C 1
ATOM 4356 O O . GLY B 1 239 ? 1.347 -6.473 10.055 1 92.12 239 GLY B O 1
ATOM 4357 N N . ARG B 1 240 ? 2.713 -8.172 10.617 1 92.88 240 ARG B N 1
ATOM 4358 C CA . ARG B 1 240 ? 3.879 -7.344 10.914 1 92.88 240 ARG B CA 1
ATOM 4359 C C . ARG B 1 240 ? 5.043 -7.688 9.992 1 92.88 240 ARG B C 1
ATOM 4361 O O . ARG B 1 240 ? 5.594 -6.809 9.32 1 92.88 240 ARG B O 1
ATOM 4368 N N . ASP B 1 241 ? 5.371 -8.938 9.93 1 93.19 241 ASP B N 1
ATOM 4369 C CA . ASP B 1 241 ? 6.457 -9.406 9.07 1 93.19 241 ASP B CA 1
ATOM 4370 C C . ASP B 1 241 ? 5.922 -10.266 7.922 1 93.19 241 ASP B C 1
ATOM 4372 O O . ASP B 1 241 ? 4.906 -10.945 8.07 1 93.19 241 ASP B O 1
ATOM 4376 N N . ASN B 1 242 ? 6.57 -10.234 6.754 1 93.69 242 ASN B N 1
ATOM 4377 C CA . ASN B 1 242 ? 6.105 -10.898 5.539 1 93.69 242 ASN B CA 1
ATOM 4378 C C . ASN B 1 242 ? 6.43 -12.391 5.555 1 93.69 242 ASN B C 1
ATOM 4380 O O . ASN B 1 242 ? 7.082 -12.898 4.641 1 93.69 242 ASN B O 1
ATOM 4384 N N . TYR B 1 243 ? 5.938 -13.07 6.57 1 95.31 243 TYR B N 1
ATOM 4385 C CA . TYR B 1 243 ? 6.039 -14.523 6.645 1 95.31 243 TYR B CA 1
ATOM 4386 C C . TYR B 1 243 ? 5.035 -15.188 5.711 1 95.31 243 TYR B C 1
ATOM 4388 O O . TYR B 1 243 ? 4.062 -14.555 5.285 1 95.31 243 TYR B O 1
ATOM 4396 N N . HIS B 1 244 ? 5.316 -16.391 5.344 1 97.62 244 HIS B N 1
ATOM 4397 C CA . HIS B 1 244 ? 4.426 -17.219 4.535 1 97.62 244 HIS B CA 1
ATOM 4398 C C . HIS B 1 244 ? 4.016 -18.484 5.281 1 97.62 244 HIS B C 1
ATOM 4400 O O . HIS B 1 244 ? 4.277 -19.594 4.82 1 97.62 244 HIS B O 1
ATOM 4406 N N . TRP B 1 245 ? 3.309 -18.234 6.387 1 98.44 245 TRP B N 1
ATOM 4407 C CA . TRP B 1 245 ? 2.834 -19.328 7.227 1 98.44 245 TRP B CA 1
ATOM 4408 C C . TRP B 1 245 ? 1.591 -19.969 6.629 1 98.44 245 TRP B C 1
ATOM 4410 O O . TRP B 1 245 ? 0.979 -19.422 5.707 1 98.44 245 TRP B O 1
ATOM 4420 N N . SER B 1 246 ? 1.289 -21.141 7.145 1 98.62 246 SER B N 1
ATOM 4421 C CA . SER B 1 246 ? 0.05 -21.797 6.754 1 98.62 246 SER B CA 1
ATOM 4422 C C . SER B 1 246 ? -1.168 -20.953 7.117 1 98.62 246 SER B C 1
ATOM 4424 O O . SER B 1 246 ? -1.229 -20.375 8.203 1 98.62 246 SER B O 1
ATOM 4426 N N . PRO B 1 247 ? -2.092 -20.859 6.152 1 98.38 247 PRO B N 1
ATOM 4427 C CA . PRO B 1 247 ? -3.348 -20.172 6.477 1 98.38 247 PRO B CA 1
ATOM 4428 C C . PRO B 1 247 ? -3.955 -20.656 7.793 1 98.38 247 PRO B C 1
ATOM 4430 O O . PRO B 1 247 ? -3.988 -21.875 8.055 1 98.38 247 PRO B O 1
ATOM 4433 N N . GLY B 1 248 ? -4.426 -19.734 8.594 1 95.56 248 GLY B N 1
ATOM 4434 C CA . GLY B 1 248 ? -4.98 -20.047 9.898 1 95.56 248 GLY B CA 1
ATOM 4435 C C . GLY B 1 248 ? -4.012 -19.781 11.039 1 95.56 248 GLY B C 1
ATOM 4436 O O . GLY B 1 248 ? -4.426 -19.656 12.195 1 95.56 248 GLY B O 1
ATOM 4437 N N . ARG B 1 249 ? -2.762 -19.688 10.734 1 95.88 249 ARG B N 1
ATOM 4438 C CA . ARG B 1 249 ? -1.746 -19.516 11.773 1 95.88 249 ARG B CA 1
ATOM 4439 C C . ARG B 1 249 ? -1.557 -18.031 12.094 1 95.88 249 ARG B C 1
ATOM 4441 O O . ARG B 1 249 ? -1.047 -17.688 13.164 1 95.88 249 ARG B O 1
ATOM 4448 N N . GLY B 1 250 ? -1.864 -17.172 11.203 1 95.31 250 GLY B N 1
ATOM 4449 C CA . GLY B 1 250 ? -1.654 -15.742 11.398 1 95.31 250 GLY B CA 1
ATOM 4450 C C . GLY B 1 250 ? -2.926 -14.992 11.75 1 95.31 250 GLY B C 1
ATOM 4451 O O . GLY B 1 250 ? -3.758 -15.5 12.508 1 95.31 250 GLY B O 1
ATOM 4452 N N . VAL B 1 251 ? -3.057 -13.75 11.211 1 92.5 251 VAL B N 1
ATOM 4453 C CA . VAL B 1 251 ? -4.148 -12.891 11.664 1 92.5 251 VAL B CA 1
ATOM 4454 C C . VAL B 1 251 ? -5.121 -12.641 10.516 1 92.5 251 VAL B C 1
ATOM 4456 O O . VAL B 1 251 ? -6.074 -11.867 10.648 1 92.5 251 VAL B O 1
ATOM 4459 N N . VAL B 1 252 ? -4.934 -13.289 9.359 1 94.19 252 VAL B N 1
ATOM 4460 C CA . VAL B 1 252 ? -5.773 -13.062 8.188 1 94.19 252 VAL B CA 1
ATOM 4461 C C . VAL B 1 252 ? -7.188 -13.57 8.461 1 94.19 252 VAL B C 1
ATOM 4463 O O . VAL B 1 252 ? -7.367 -14.656 9.008 1 94.19 252 VAL B O 1
ATOM 4466 N N . ASP B 1 253 ? -8.125 -12.789 8.117 1 90.88 253 ASP B N 1
ATOM 4467 C CA . ASP B 1 253 ? -9.516 -13.227 8.133 1 90.88 253 ASP B CA 1
ATOM 4468 C C . ASP B 1 253 ? -9.859 -14.008 6.863 1 90.88 253 ASP B C 1
ATOM 4470 O O . ASP B 1 253 ? -10.453 -13.461 5.93 1 90.88 253 ASP B O 1
ATOM 4474 N N . TRP B 1 254 ? -9.688 -15.25 6.922 1 95.88 254 TRP B N 1
ATOM 4475 C CA . TRP B 1 254 ? -9.828 -16.078 5.73 1 95.88 254 TRP B CA 1
ATOM 4476 C C . TRP B 1 254 ? -11.297 -16.234 5.352 1 95.88 254 TRP B C 1
ATOM 4478 O O . TRP B 1 254 ? -11.625 -16.438 4.18 1 95.88 254 TRP B O 1
ATOM 4488 N N . ASP B 1 255 ? -12.188 -16.156 6.344 1 94.12 255 ASP B N 1
ATOM 4489 C CA . ASP B 1 255 ? -13.602 -16.172 5.992 1 94.12 255 ASP B CA 1
ATOM 4490 C C . ASP B 1 255 ? -13.945 -15.008 5.066 1 94.12 255 ASP B C 1
ATOM 4492 O O . ASP B 1 255 ? -14.594 -15.195 4.035 1 94.12 255 ASP B O 1
ATOM 4496 N N . ALA B 1 256 ? -13.484 -13.859 5.406 1 93.88 256 ALA B N 1
ATOM 4497 C CA . ALA B 1 256 ? -13.742 -12.672 4.594 1 93.88 256 ALA B CA 1
ATOM 4498 C C . ALA B 1 256 ? -13.062 -12.781 3.232 1 93.88 256 ALA B C 1
ATOM 4500 O O . ALA B 1 256 ? -13.594 -12.297 2.229 1 93.88 256 ALA B O 1
ATOM 4501 N N . VAL B 1 257 ? -11.898 -13.398 3.191 1 96.88 257 VAL B N 1
ATOM 4502 C CA . VAL B 1 257 ? -11.188 -13.602 1.931 1 96.88 257 VAL B CA 1
ATOM 4503 C C . VAL B 1 257 ? -12.055 -14.438 0.985 1 96.88 257 VAL B C 1
ATOM 4505 O O . VAL B 1 257 ? -12.305 -14.039 -0.153 1 96.88 257 VAL B O 1
ATOM 4508 N N . PHE B 1 258 ? -12.555 -15.523 1.463 1 97.31 258 PHE B N 1
ATOM 4509 C CA . PHE B 1 258 ? -13.305 -16.422 0.599 1 97.31 258 PHE B CA 1
ATOM 4510 C C . PHE B 1 258 ? -14.672 -15.844 0.258 1 97.31 258 PHE B C 1
ATOM 4512 O O . PHE B 1 258 ? -15.188 -16.062 -0.84 1 97.31 258 PHE B O 1
ATOM 4519 N N . GLU B 1 259 ? -15.266 -15.094 1.187 1 96 259 GLU B N 1
ATOM 4520 C CA . GLU B 1 259 ? -16.5 -14.383 0.872 1 96 259 GLU B CA 1
ATOM 4521 C C . GLU B 1 259 ? -16.281 -13.391 -0.273 1 96 259 GLU B C 1
ATOM 4523 O O . GLU B 1 259 ? -17.125 -13.273 -1.163 1 96 259 GLU B O 1
ATOM 4528 N N . GLY B 1 260 ? -15.164 -12.695 -0.206 1 96.56 260 GLY B N 1
ATOM 4529 C CA . GLY B 1 260 ? -14.828 -11.773 -1.272 1 96.56 260 GLY B CA 1
ATOM 4530 C C . GLY B 1 260 ? -14.633 -12.453 -2.613 1 96.56 260 GLY B C 1
ATOM 4531 O O . GLY B 1 260 ? -15.125 -11.977 -3.637 1 96.56 260 GLY B O 1
ATOM 4532 N N . LEU B 1 261 ? -13.891 -13.547 -2.594 1 98 261 LEU B N 1
ATOM 4533 C CA . LEU B 1 261 ? -13.656 -14.289 -3.828 1 98 261 LEU B CA 1
ATOM 4534 C C . LEU B 1 261 ? -14.977 -14.789 -4.414 1 98 261 LEU B C 1
ATOM 4536 O O . LEU B 1 261 ? -15.18 -14.742 -5.629 1 98 261 LEU B O 1
ATOM 4540 N N . ARG B 1 262 ? -15.844 -15.219 -3.594 1 97.06 262 ARG B N 1
ATOM 4541 C CA . ARG B 1 262 ? -17.141 -15.719 -4.031 1 97.06 262 ARG B CA 1
ATOM 4542 C C . ARG B 1 262 ? -17.984 -14.602 -4.656 1 97.06 262 ARG B C 1
ATOM 4544 O O . ARG B 1 262 ? -18.672 -14.82 -5.656 1 97.06 262 ARG B O 1
ATOM 4551 N N . LYS B 1 263 ? -17.922 -13.477 -4.039 1 96.31 263 LYS B N 1
ATOM 4552 C CA . LYS B 1 263 ? -18.672 -12.32 -4.527 1 96.31 263 LYS B CA 1
ATOM 4553 C C . LYS B 1 263 ? -18.375 -12.062 -6.004 1 96.31 263 LYS B C 1
ATOM 4555 O O . LYS B 1 263 ? -19.266 -11.664 -6.758 1 96.31 263 LYS B O 1
ATOM 4560 N N . PHE B 1 264 ? -17.156 -12.344 -6.445 1 97.31 264 PHE B N 1
ATOM 4561 C CA . PHE B 1 264 ? -16.766 -12.039 -7.812 1 97.31 264 PHE B CA 1
ATOM 4562 C C . PHE B 1 264 ? -16.672 -13.305 -8.648 1 97.31 264 PHE B C 1
ATOM 4564 O O . PHE B 1 264 ? -16.031 -13.32 -9.703 1 97.31 264 PHE B O 1
ATOM 4571 N N . ASN B 1 265 ? -17.234 -14.398 -8.156 1 96.88 265 ASN B N 1
ATOM 4572 C CA . ASN B 1 265 ? -17.312 -15.672 -8.859 1 96.88 265 ASN B CA 1
ATOM 4573 C C . ASN B 1 265 ? -15.93 -16.172 -9.289 1 96.88 265 ASN B C 1
ATOM 4575 O O . ASN B 1 265 ? -15.734 -16.562 -10.445 1 96.88 265 ASN B O 1
ATOM 4579 N N . PHE B 1 266 ? -15.008 -16.078 -8.375 1 97.88 266 PHE B N 1
ATOM 4580 C CA . PHE B 1 266 ? -13.656 -16.547 -8.656 1 97.88 266 PHE B CA 1
ATOM 4581 C C . PHE B 1 266 ? -13.648 -18.031 -8.992 1 97.88 266 PHE B C 1
ATOM 4583 O O . PHE B 1 266 ? -14.148 -18.844 -8.227 1 97.88 266 PHE B O 1
ATOM 4590 N N . ARG B 1 267 ? -12.953 -18.328 -10.109 1 96.25 267 ARG B N 1
ATOM 4591 C CA . ARG B 1 267 ? -12.906 -19.703 -10.57 1 96.25 267 ARG B CA 1
ATOM 4592 C C . ARG B 1 267 ? -11.469 -20.172 -10.766 1 96.25 267 ARG B C 1
ATOM 4594 O O . ARG B 1 267 ? -11.227 -21.266 -11.297 1 96.25 267 ARG B O 1
ATOM 4601 N N . GLY B 1 268 ? -10.555 -19.344 -10.391 1 97.5 268 GLY B N 1
ATOM 4602 C CA . GLY B 1 268 ? -9.156 -19.703 -10.523 1 97.5 268 GLY B CA 1
ATOM 4603 C C . GLY B 1 268 ? -8.664 -20.609 -9.406 1 97.5 268 GLY B C 1
ATOM 4604 O O . GLY B 1 268 ? -9.453 -21.094 -8.602 1 97.5 268 GLY B O 1
ATOM 4605 N N . TYR B 1 269 ? -7.391 -20.891 -9.422 1 98.56 269 TYR B N 1
ATOM 4606 C CA . TYR B 1 269 ? -6.766 -21.75 -8.422 1 98.56 269 TYR B CA 1
ATOM 4607 C C . TYR B 1 269 ? -6.289 -20.953 -7.227 1 98.56 269 TYR B C 1
ATOM 4609 O O . TYR B 1 269 ? -5.977 -19.766 -7.352 1 98.56 269 TYR B O 1
ATOM 4617 N N . VAL B 1 270 ? -6.289 -21.547 -6.074 1 98.81 270 VAL B N 1
ATOM 4618 C CA . VAL B 1 270 ? -5.676 -21.047 -4.852 1 98.81 270 VAL B CA 1
ATOM 4619 C C . VAL B 1 270 ? -4.414 -21.844 -4.539 1 98.81 270 VAL B C 1
ATOM 4621 O O . VAL B 1 270 ? -4.5 -23.016 -4.141 1 98.81 270 VAL B O 1
ATOM 4624 N N . ALA B 1 271 ? -3.32 -21.203 -4.699 1 98.88 271 ALA B N 1
ATOM 4625 C CA . ALA B 1 271 ? -2.041 -21.875 -4.504 1 98.88 271 ALA B CA 1
ATOM 4626 C C . ALA B 1 271 ? -1.6 -21.797 -3.045 1 98.88 271 ALA B C 1
ATOM 4628 O O . ALA B 1 271 ? -1.699 -20.75 -2.414 1 98.88 271 ALA B O 1
ATOM 4629 N N . ILE B 1 272 ? -1.162 -22.891 -2.523 1 98.94 272 ILE B N 1
ATOM 4630 C CA . ILE B 1 272 ? -0.539 -22.906 -1.205 1 98.94 272 ILE B CA 1
ATOM 4631 C C . ILE B 1 272 ? 0.877 -22.344 -1.295 1 98.94 272 ILE B C 1
ATOM 4633 O O . ILE B 1 272 ? 1.811 -23.047 -1.685 1 98.94 272 ILE B O 1
ATOM 4637 N N . ASP B 1 273 ? 0.949 -21.109 -0.914 1 98.81 273 ASP B N 1
ATOM 4638 C CA . ASP B 1 273 ? 2.207 -20.375 -1.012 1 98.81 273 ASP B CA 1
ATOM 4639 C C . ASP B 1 273 ? 2.879 -20.25 0.354 1 98.81 273 ASP B C 1
ATOM 4641 O O . ASP B 1 273 ? 3.135 -19.141 0.83 1 98.81 273 ASP B O 1
ATOM 4645 N N . VAL B 1 274 ? 3.215 -21.359 0.892 1 98.81 274 VAL B N 1
ATOM 4646 C CA . VAL B 1 274 ? 3.781 -21.5 2.23 1 98.81 274 VAL B CA 1
ATOM 4647 C C . VAL B 1 274 ? 5.266 -21.844 2.131 1 98.81 274 VAL B C 1
ATOM 4649 O O . VAL B 1 274 ? 5.66 -22.703 1.328 1 98.81 274 VAL B O 1
ATOM 4652 N N . GLY B 1 275 ? 6.062 -21.188 2.906 1 98.44 275 GLY B N 1
ATOM 4653 C CA . GLY B 1 275 ? 7.496 -21.422 2.91 1 98.44 275 GLY B CA 1
ATOM 4654 C C . GLY B 1 275 ? 8.266 -20.359 3.693 1 98.44 275 GLY B C 1
ATOM 4655 O O . GLY B 1 275 ? 7.672 -19.578 4.426 1 98.44 275 GLY B O 1
ATOM 4656 N N . GLY B 1 276 ? 9.57 -20.422 3.553 1 96 276 GLY B N 1
ATOM 4657 C CA . GLY B 1 276 ? 10.461 -19.516 4.27 1 96 276 GLY B CA 1
ATOM 4658 C C . GLY B 1 276 ? 11.406 -20.25 5.207 1 96 276 GLY B C 1
ATOM 4659 O O . GLY B 1 276 ? 11.125 -21.359 5.641 1 96 276 GLY B O 1
ATOM 4660 N N . GLN B 1 277 ? 12.469 -19.562 5.586 1 94 277 GLN B N 1
ATOM 4661 C CA . GLN B 1 277 ? 13.5 -20.156 6.426 1 94 277 GLN B CA 1
ATOM 4662 C C . GLN B 1 277 ? 12.969 -20.453 7.828 1 94 277 GLN B C 1
ATOM 4664 O O . GLN B 1 277 ? 13.367 -21.422 8.461 1 94 277 GLN B O 1
ATOM 4669 N N . ASP B 1 278 ? 12.094 -19.625 8.273 1 94.88 278 ASP B N 1
ATOM 4670 C CA . ASP B 1 278 ? 11.602 -19.719 9.648 1 94.88 278 ASP B CA 1
ATOM 4671 C C . ASP B 1 278 ? 10.758 -20.984 9.844 1 94.88 278 ASP B C 1
ATOM 4673 O O . ASP B 1 278 ? 10.586 -21.453 10.969 1 94.88 278 ASP B O 1
ATOM 4677 N N . ILE B 1 279 ? 10.289 -21.578 8.742 1 97 279 ILE B N 1
ATOM 4678 C CA . ILE B 1 279 ? 9.445 -22.75 8.898 1 97 279 ILE B CA 1
ATOM 4679 C C . ILE B 1 279 ? 10.016 -23.906 8.062 1 97 279 ILE B C 1
ATOM 4681 O O . ILE B 1 279 ? 9.32 -24.891 7.805 1 97 279 ILE B O 1
ATOM 4685 N N . LYS B 1 280 ? 11.156 -23.844 7.617 1 97.62 280 LYS B N 1
ATOM 4686 C CA . LYS B 1 280 ? 11.766 -24.812 6.715 1 97.62 280 LYS B CA 1
ATOM 4687 C C . LYS B 1 280 ? 11.734 -26.219 7.316 1 97.62 280 LYS B C 1
ATOM 4689 O O . LYS B 1 280 ? 11.453 -27.188 6.621 1 97.62 280 LYS B O 1
ATOM 4694 N N . GLU B 1 281 ? 11.977 -26.328 8.625 1 97.69 281 GLU B N 1
ATOM 4695 C CA . GLU B 1 281 ? 12.062 -27.625 9.281 1 97.69 281 GLU B CA 1
ATOM 4696 C C . GLU B 1 281 ? 10.688 -28.281 9.375 1 97.69 281 GLU B C 1
ATOM 4698 O O . GLU B 1 281 ? 10.594 -29.5 9.531 1 97.69 281 GLU B O 1
ATOM 4703 N N . ARG B 1 282 ? 9.641 -27.516 9.25 1 97.69 282 ARG B N 1
ATOM 4704 C CA . ARG B 1 282 ? 8.289 -28.062 9.336 1 97.69 282 ARG B CA 1
ATOM 4705 C C . ARG B 1 282 ? 7.496 -27.766 8.062 1 97.69 282 ARG B C 1
ATOM 4707 O O . ARG B 1 282 ? 6.273 -27.641 8.102 1 97.69 282 ARG B O 1
ATOM 4714 N N . LEU B 1 283 ? 8.164 -27.625 7.031 1 98.62 283 LEU B N 1
ATOM 4715 C CA . LEU B 1 283 ? 7.582 -27.156 5.777 1 98.62 283 LEU B CA 1
ATOM 4716 C C . LEU B 1 283 ? 6.484 -28.094 5.297 1 98.62 283 LEU B C 1
ATOM 4718 O O . LEU B 1 283 ? 5.387 -27.656 4.953 1 98.62 283 LEU B O 1
ATOM 4722 N N . ASP B 1 284 ? 6.727 -29.406 5.301 1 98.75 284 ASP B N 1
ATOM 4723 C CA . ASP B 1 284 ? 5.754 -30.391 4.805 1 98.75 284 ASP B CA 1
ATOM 4724 C C . ASP B 1 284 ? 4.469 -30.344 5.629 1 98.75 284 ASP B C 1
ATOM 4726 O O . ASP B 1 284 ? 3.369 -30.375 5.07 1 98.75 284 ASP B O 1
ATOM 4730 N N . GLU B 1 285 ? 4.648 -30.25 6.891 1 98.31 285 GLU B N 1
ATOM 4731 C CA . GLU B 1 285 ? 3.492 -30.1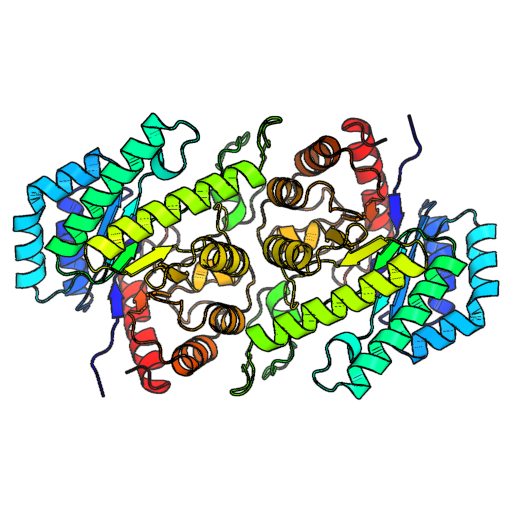88 7.777 1 98.31 285 GLU B CA 1
ATOM 4732 C C . GLU B 1 285 ? 2.684 -28.906 7.547 1 98.31 285 GLU B C 1
ATOM 4734 O O . GLU B 1 285 ? 1.452 -28.953 7.508 1 98.31 285 GLU B O 1
ATOM 4739 N N . GLU B 1 286 ? 3.391 -27.812 7.406 1 98.31 286 GLU B N 1
ATOM 4740 C CA . GLU B 1 286 ? 2.742 -26.516 7.164 1 98.31 286 GLU B CA 1
ATOM 4741 C C . GLU B 1 286 ? 1.944 -26.531 5.863 1 98.31 286 GLU B C 1
ATOM 4743 O O . GLU B 1 286 ? 0.808 -26.062 5.82 1 98.31 286 GLU B O 1
ATOM 4748 N N . VAL B 1 287 ? 2.518 -27.078 4.914 1 98.75 287 VAL B N 1
ATOM 4749 C CA . VAL B 1 287 ? 1.907 -27.094 3.59 1 98.75 287 VAL B CA 1
ATOM 4750 C C . VAL B 1 287 ? 0.682 -28.016 3.598 1 98.75 287 VAL B C 1
ATOM 4752 O O . VAL B 1 287 ? -0.351 -27.672 3.014 1 98.75 287 VAL B O 1
ATOM 4755 N N . THR B 1 288 ? 0.775 -29.141 4.227 1 98.56 288 THR B N 1
ATOM 4756 C CA . THR B 1 288 ? -0.347 -30.062 4.324 1 98.56 288 THR B CA 1
ATOM 4757 C C . THR B 1 288 ? -1.506 -29.438 5.094 1 98.56 288 THR B C 1
ATOM 4759 O O . THR B 1 288 ? -2.66 -29.531 4.668 1 98.56 288 THR B O 1
ATOM 4762 N N . GLN B 1 289 ? -1.146 -28.812 6.16 1 98.25 289 GLN B N 1
ATOM 4763 C CA . GLN B 1 289 ? -2.164 -28.125 6.949 1 98.25 289 GLN B CA 1
ATOM 4764 C C . GLN B 1 289 ? -2.83 -27.016 6.141 1 98.25 289 GLN B C 1
ATOM 4766 O O . GLN B 1 289 ? -4.043 -26.812 6.227 1 98.25 289 GLN B O 1
ATOM 4771 N N . ALA B 1 290 ? -2.051 -26.328 5.422 1 98.81 290 ALA B N 1
ATOM 4772 C CA . ALA B 1 290 ? -2.564 -25.234 4.59 1 98.81 290 ALA B CA 1
ATOM 4773 C C . ALA B 1 290 ? -3.539 -25.766 3.541 1 98.81 290 ALA B C 1
ATOM 4775 O O . ALA B 1 290 ? -4.598 -25.172 3.312 1 98.81 290 ALA B O 1
ATOM 4776 N N . ARG B 1 291 ? -3.174 -26.844 2.893 1 98.62 291 ARG B N 1
ATOM 4777 C CA . ARG B 1 291 ? -4.027 -27.438 1.869 1 98.62 291 ARG B CA 1
ATOM 4778 C C . ARG B 1 291 ? -5.395 -27.797 2.439 1 98.62 291 ARG B C 1
ATOM 4780 O O . ARG B 1 291 ? -6.426 -27.469 1.854 1 98.62 291 ARG B O 1
ATOM 4787 N N . VAL B 1 292 ? -5.383 -28.438 3.604 1 98.25 292 VAL B N 1
ATOM 4788 C CA . VAL B 1 292 ? -6.621 -28.891 4.242 1 98.25 292 VAL B CA 1
ATOM 4789 C C . VAL B 1 292 ? -7.457 -27.672 4.637 1 98.25 292 VAL B C 1
ATOM 4791 O O . VAL B 1 292 ? -8.664 -27.641 4.395 1 98.25 292 VAL B O 1
ATOM 4794 N N . PHE B 1 293 ? -6.828 -26.719 5.199 1 98.62 293 PHE B N 1
ATOM 4795 C CA . PHE B 1 293 ? -7.496 -25.516 5.641 1 98.62 293 PHE B CA 1
ATOM 4796 C C . PHE B 1 293 ? -8.195 -24.812 4.477 1 98.62 293 PHE B C 1
ATOM 4798 O O . PHE B 1 293 ? -9.359 -24.438 4.582 1 98.62 293 PHE B O 1
ATOM 4805 N N . ILE B 1 294 ? -7.477 -24.672 3.373 1 98.69 294 ILE B N 1
ATOM 4806 C CA . ILE B 1 294 ? -7.992 -23.953 2.219 1 98.69 294 ILE B CA 1
ATOM 4807 C C . ILE B 1 294 ? -9.109 -24.75 1.558 1 98.69 294 ILE B C 1
ATOM 4809 O O . ILE B 1 294 ? -10.102 -24.203 1.098 1 98.69 294 ILE B O 1
ATOM 4813 N N . GLU B 1 295 ? -8.891 -26.047 1.481 1 98.06 295 GLU B N 1
ATOM 4814 C CA . GLU B 1 295 ? -9.938 -26.906 0.935 1 98.06 295 GLU B CA 1
ATOM 4815 C C . GLU B 1 295 ? -11.25 -26.75 1.702 1 98.06 295 GLU B C 1
ATOM 4817 O O . GLU B 1 295 ? -12.312 -26.594 1.099 1 98.06 295 GLU B O 1
ATOM 4822 N N . GLU B 1 296 ? -11.141 -26.766 2.967 1 97.69 296 GLU B N 1
ATOM 4823 C CA . GLU B 1 296 ? -12.312 -26.656 3.822 1 97.69 296 GLU B CA 1
ATOM 4824 C C . GLU B 1 296 ? -12.938 -25.266 3.723 1 97.69 296 GLU B C 1
ATOM 4826 O O . GLU B 1 296 ? -14.164 -25.125 3.646 1 97.69 296 GLU B O 1
ATOM 4831 N N . ALA B 1 297 ? -12.117 -24.25 3.746 1 97.12 297 ALA B N 1
ATOM 4832 C CA . ALA B 1 297 ? -12.609 -22.875 3.676 1 97.12 297 ALA B CA 1
ATOM 4833 C C . ALA B 1 297 ? -13.328 -22.625 2.357 1 97.12 297 ALA B C 1
ATOM 4835 O O . ALA B 1 297 ? -14.398 -22 2.338 1 97.12 297 ALA B O 1
ATOM 4836 N N . GLY B 1 298 ? -12.719 -23.094 1.263 1 97.12 298 GLY B N 1
ATOM 4837 C CA . GLY B 1 298 ? -13.352 -22.922 -0.036 1 97.12 298 GLY B CA 1
ATOM 4838 C C . GLY B 1 298 ? -14.695 -23.625 -0.136 1 97.12 298 GLY B C 1
ATOM 4839 O O . GLY B 1 298 ? -15.633 -23.094 -0.731 1 97.12 298 GLY B O 1
ATOM 4840 N N . SER B 1 299 ? -14.75 -24.797 0.446 1 97 299 SER B N 1
ATOM 4841 C CA . SER B 1 299 ? -16 -25.547 0.459 1 97 299 SER B CA 1
ATOM 4842 C C . SER B 1 299 ? -17.062 -24.844 1.306 1 97 299 SER B C 1
ATOM 4844 O O . SER B 1 299 ? -18.203 -24.672 0.871 1 97 299 SER B O 1
ATOM 4846 N N . ARG B 1 300 ? -16.703 -24.406 2.395 1 96.31 300 ARG B N 1
ATOM 4847 C CA . ARG B 1 300 ? -17.609 -23.734 3.326 1 96.31 300 ARG B CA 1
ATOM 4848 C C . ARG B 1 300 ? -18.219 -22.5 2.691 1 96.31 300 ARG B C 1
ATOM 4850 O O . ARG B 1 300 ? -19.391 -22.172 2.941 1 96.31 300 ARG B O 1
ATOM 4857 N N . HIS B 1 301 ? -17.453 -21.844 1.86 1 95.75 301 HIS B N 1
ATOM 4858 C CA . HIS B 1 301 ? -17.922 -20.578 1.299 1 95.75 301 HIS B CA 1
ATOM 4859 C C . HIS B 1 301 ? -18.406 -20.766 -0.133 1 95.75 301 HIS B C 1
ATOM 4861 O O . HIS B 1 301 ? -18.688 -19.781 -0.827 1 95.75 301 HIS B O 1
ATOM 4867 N N . GLY B 1 302 ? -18.391 -21.938 -0.613 1 95.62 302 GLY B N 1
ATOM 4868 C CA . GLY B 1 302 ? -19.031 -22.25 -1.872 1 95.62 302 GLY B CA 1
ATOM 4869 C C . GLY B 1 302 ? -18.172 -21.969 -3.084 1 95.62 302 GLY B C 1
ATOM 4870 O O . GLY B 1 302 ? -18.672 -21.688 -4.168 1 95.62 302 GLY B O 1
ATOM 4871 N N . LEU B 1 303 ? -16.875 -21.984 -2.941 1 96 303 LEU B N 1
ATOM 4872 C CA . LEU B 1 303 ? -16.016 -21.828 -4.102 1 96 303 LEU B CA 1
ATOM 4873 C C . LEU B 1 303 ? -15.922 -23.125 -4.895 1 96 303 LEU B C 1
ATOM 4875 O O . LEU B 1 303 ? -15.688 -23.109 -6.105 1 96 303 LEU B O 1
ATOM 4879 N N . TRP B 1 304 ? -16 -24.141 -4.203 1 95.31 304 TRP B N 1
ATOM 4880 C CA . TRP B 1 304 ? -16.109 -25.484 -4.758 1 95.31 304 TRP B CA 1
ATOM 4881 C C . TRP B 1 304 ? -16.922 -26.391 -3.838 1 95.31 304 TRP B C 1
ATOM 4883 O O . TRP B 1 304 ? -17.141 -26.062 -2.668 1 95.31 304 TRP B O 1
#

Solvent-accessible surface area (backbone atoms only — not comparable to full-atom values): 30334 Å² total; per-residue (Å²): 124,62,74,76,52,49,25,45,29,51,44,39,44,37,52,75,67,34,82,77,57,51,69,71,46,52,56,50,43,52,52,47,38,52,75,63,66,44,51,24,32,41,48,74,34,54,47,70,68,46,39,52,52,44,62,75,40,40,65,62,50,48,50,54,39,51,75,69,62,40,41,42,52,30,25,30,34,41,48,78,36,41,70,42,93,47,64,72,48,19,52,50,19,51,51,53,42,47,54,35,46,50,47,16,51,73,55,63,24,57,28,31,32,41,72,68,50,62,62,98,54,41,65,74,47,99,51,57,46,53,61,18,50,40,61,36,42,67,43,45,58,45,77,54,89,86,64,46,51,69,60,50,48,53,48,45,40,50,39,51,37,50,51,34,48,52,25,44,76,68,73,25,29,27,30,38,50,40,29,62,54,30,64,34,37,37,65,47,37,42,50,53,47,51,64,70,45,63,49,92,52,45,35,26,30,47,34,48,17,45,38,31,22,34,37,46,59,58,47,55,47,42,52,65,48,40,77,33,48,55,33,33,33,44,20,11,26,55,27,37,38,60,43,24,37,29,53,83,74,37,41,67,46,59,68,36,44,43,51,38,40,45,74,50,62,52,79,52,43,43,21,44,36,29,40,40,82,94,42,52,93,48,38,70,60,36,45,42,50,24,50,53,47,49,50,52,50,35,41,76,54,62,64,49,125,62,76,77,52,47,25,44,29,52,44,39,44,38,52,75,65,36,83,77,58,52,69,71,46,52,57,51,42,51,52,49,39,50,73,64,68,44,52,25,31,43,48,74,34,53,44,68,68,47,39,49,51,46,62,75,40,40,65,62,49,47,52,54,39,51,74,70,60,40,40,43,52,31,26,30,33,42,48,78,36,41,70,42,91,46,64,72,48,20,52,50,21,50,52,54,42,47,52,34,46,51,49,16,52,72,56,65,24,58,29,32,33,41,71,68,50,62,61,99,57,42,66,74,44,98,51,58,45,54,58,18,48,40,60,36,42,68,42,41,59,46,77,54,88,85,64,48,51,70,62,50,49,52,49,45,40,51,39,50,36,51,52,34,49,52,26,44,76,67,73,23,32,26,30,38,50,41,30,62,55,30,64,35,37,36,64,47,37,42,49,53,46,51,63,68,44,64,49,91,52,45,35,25,30,48,34,48,16,45,38,32,23,34,38,46,59,60,47,55,46,42,51,66,49,41,78,32,49,56,34,33,34,44,19,9,26,55,29,37,36,60,43,25,36,29,52,82,73,36,41,70,46,59,68,37,44,41,50,39,41,44,74,49,65,54,80,53,44,42,21,44,35,29,41,40,81,94,42,50,94,47,38,69,60,38,46,42,50,23,52,54,46,49,50,49,51,34,40,76,53,63,63,47

Secondary structure (DSSP, 8-state):
-PPP-EEE-THHHHHHH-SSPPHHHHHHHHHHHHHTT-SEEEEEEEHHHHHHHHHHTHHHHHHHHHHTT-EEEEEEEE-GGGG-SSHHHHHHHHHHHHHHHHHHHHTT-SEEEE-----S-EE-SSS-HHHHHHTT----EE--TT--HHHHHHHHHHHHHHHHHHHHHTT-EEEE---TTSSS-SHHHHHHHHHHH--TTEEEEEEHHHHHHTT--HHHHHHHHGGGEEEEEE-B--SSS--BBPTTSSS--HHHHHHHHHHTT--S-EEE--B-GGGGGGHHHHHHHHHHHHHHHHHHTT--/-PPP-EEE-THHHHHHH-SSPPHHHHHHHHHHHHHTT-SEEEEEEEHHHHHHHHHHTHHHHHHHHHHTT-EEEEEEEE-GGGG-SSHHHHHHHHHHHHHHHHHHHHTT-SEEEE-----S-EE-SSS-HHHHHHTT----EE--TT--HHHHHHHHHHHHHHHHHHHHHTT-EEEE---TTSSS-SHHHHHHHHHHH--TTEEEEEEHHHHHHTT--HHHHHHHHGGGEEEEEE-B--SSS--BBPTTSSS--HHHHHHHHHHTT--S-EEE--B-GGGGGGHHHHHHHHHHHHHHHHHHTT--

pLDDT: mean 95.58, std 5.91, range [51.19, 98.94]

Radius of gyration: 25.28 Å; Cα contacts (8 Å, |Δi|>4): 1275; chains: 2; bounding box: 52×77×58 Å

InterPro domains:
  IPR013022 Xylose isomerase-like, TIM barrel domain [PF01261] (30-277)
  IPR036237 Xylose isomerase-like superfamily [SSF51658] (4-292)
  IPR050312 IolE/XylA/MocC-like [PTHR12110] (23-281)

Nearest PDB structures (foldseek):
  3cqj-assembly1_B  TM=8.150E-01  e=5.084E-15  Escherichia coli
  3cqi-assembly1_B  TM=8.162E-01  e=1.784E-14  Escherichia coli
  3cqk-assembly1_B  TM=8.106E-01  e=4.444E-14  Escherichia coli
  3cny-assembly2_B  TM=7.583E-01  e=8.325E-14  Lactiplantibacillus plantarum WCFS1
  3dx5-assembly1_A  TM=7.501E-01  e=2.461E-13  Bacillus anthracis

Organism: Caldivirga maquilingensis (strain ATCC 700844 / DSM 13496 / JCM 10307 / IC-167) (NCBI:txid397948)